Protein AF-A0A2W7QN98-F1 (afdb_monomer_lite)

Radius of gyration: 34.42 Å; chains: 1; bounding box: 97×75×97 Å

Organism: NCBI:txid3024399

Secondary structure (DSSP, 8-state):
-PPPPPSEEEEEESTTS-HHHHHHHHHHHHH-HHHHHHHTT-HHHHHHHHHHHHHTTSEEEEE--TT--HHHHTEEEEEEE-TTS-EEEEEEE-HHHHHHHHHH-EEEEE-PPPS--TT--EEEE--S-TTSTTTHHHHHHHHHTEEEESSSTT---TT--SHHHHHHHHHHTT----TT-HHHHHHHIIIII--TT-EEEEEETTTEEEEEEEE-S--EE---TTTT----EEEEEEEEEEEEEEEEGGGTBSSPPPS-SEEEPPTTTB-HHHHHHHTT-------S------SS-TT-EETTTEEEEEE-SSEEEEE-TTS-EEEEEHHHHHHHHHHHHHTSS-HHHHHTT-HHHH-TT--S-HHHHHHTTTTHHHHHHHHH-PPP--SS---PSPPTT-EEEEEETGGGS-HHHHHGGGGTTTSGGGSBTSTT---EE-TTT--EE--BTTEEEEEEEESS-TTS-PPPHHHHTTSEEEE----GGGGTT-EETTEEHHHHHHHHHHHHHHHS-GGGPPPGGGTGGGGT---HHHHHHHIIIIIHHHHHHHTTT-HHHHHHHTTGGGS-GGG-SEE-----HHHHH-TT----GGG---EE-GGGGG-HHHHHHHH----S---

Structure (mmCIF, N/CA/C/O backbone):
data_AF-A0A2W7QN98-F1
#
_entry.id   AF-A0A2W7QN98-F1
#
loop_
_atom_site.group_PDB
_atom_site.id
_atom_site.type_symbol
_atom_site.label_atom_id
_atom_site.label_alt_id
_atom_site.label_comp_id
_atom_site.label_asym_id
_atom_site.label_entity_id
_atom_site.label_seq_id
_atom_site.pdbx_PDB_ins_code
_atom_site.Cartn_x
_atom_site.Cartn_y
_atom_site.Cartn_z
_atom_site.occupancy
_atom_site.B_iso_or_equiv
_atom_site.auth_seq_id
_atom_site.auth_comp_id
_atom_site.auth_asym_id
_atom_site.auth_atom_id
_atom_site.pdbx_PDB_model_num
ATOM 1 N N . MET A 1 1 ? -8.022 -23.300 -15.314 1.00 38.88 1 MET A N 1
ATOM 2 C CA . MET A 1 1 ? -8.130 -22.225 -14.304 1.00 38.88 1 MET A CA 1
ATOM 3 C C . MET A 1 1 ? -6.751 -21.611 -14.154 1.00 38.88 1 MET A C 1
ATOM 5 O O . MET A 1 1 ? -5.793 -22.372 -14.209 1.00 38.88 1 MET A O 1
ATOM 9 N N . ASN A 1 2 ? -6.639 -20.288 -14.012 1.00 40.09 2 ASN A N 1
ATOM 10 C CA . ASN A 1 2 ? -5.379 -19.685 -13.569 1.00 40.09 2 ASN A CA 1
ATOM 11 C C . ASN A 1 2 ? -5.169 -20.035 -12.086 1.00 40.09 2 ASN A C 1
ATOM 13 O O . ASN A 1 2 ? -6.154 -20.018 -11.344 1.00 40.09 2 ASN A O 1
ATOM 17 N N . PRO A 1 3 ? -3.942 -20.373 -11.658 1.00 55.91 3 PRO A N 1
ATOM 18 C CA . PRO A 1 3 ? -3.643 -20.566 -10.244 1.00 55.91 3 PRO A CA 1
ATOM 19 C C . PRO A 1 3 ? -3.897 -19.267 -9.469 1.00 55.91 3 PRO A C 1
ATOM 21 O O . PRO A 1 3 ? -3.777 -18.173 -10.027 1.00 55.91 3 PRO A O 1
ATOM 24 N N . LEU A 1 4 ? -4.255 -19.390 -8.189 1.00 67.38 4 LEU A N 1
ATOM 25 C CA . LEU A 1 4 ? -4.384 -18.231 -7.312 1.00 67.38 4 LEU A CA 1
ATOM 26 C C . LEU A 1 4 ? -3.061 -17.456 -7.228 1.00 67.38 4 LEU A C 1
ATOM 28 O O . LEU A 1 4 ? -1.992 -18.076 -7.210 1.00 67.38 4 LEU A O 1
ATOM 32 N N . PRO A 1 5 ? -3.113 -16.118 -7.112 1.00 84.88 5 PRO A N 1
ATOM 33 C CA . PRO A 1 5 ? -1.921 -15.332 -6.851 1.00 84.88 5 PRO A CA 1
ATOM 34 C C . PRO A 1 5 ? -1.254 -15.761 -5.532 1.00 84.88 5 PRO A C 1
ATOM 36 O O . PRO A 1 5 ? -1.948 -15.995 -4.538 1.00 84.88 5 PRO A O 1
ATOM 39 N N . PRO A 1 6 ? 0.085 -15.836 -5.478 1.00 90.38 6 PRO A N 1
ATOM 40 C CA . PRO A 1 6 ? 0.796 -16.146 -4.243 1.00 90.38 6 PRO A CA 1
ATOM 41 C C . PRO A 1 6 ? 0.580 -15.052 -3.185 1.00 90.38 6 PRO A C 1
ATOM 43 O O . PRO A 1 6 ? 0.551 -13.859 -3.498 1.00 90.38 6 PRO A O 1
ATOM 46 N N . LEU A 1 7 ? 0.515 -15.458 -1.911 1.00 92.12 7 LEU A N 1
ATOM 47 C CA . LEU A 1 7 ? 0.362 -14.541 -0.770 1.00 92.12 7 LEU A CA 1
ATOM 48 C C . LEU A 1 7 ? 1.503 -13.527 -0.660 1.00 92.12 7 LEU A C 1
ATOM 50 O O . LEU A 1 7 ? 1.284 -12.405 -0.220 1.00 92.12 7 LEU A O 1
ATOM 54 N N . ASN A 1 8 ? 2.714 -13.928 -1.045 1.00 94.38 8 ASN A N 1
ATOM 55 C CA . ASN A 1 8 ? 3.897 -13.078 -1.061 1.00 94.38 8 ASN A CA 1
ATOM 56 C C . ASN A 1 8 ? 4.531 -13.148 -2.442 1.00 94.38 8 ASN A C 1
ATOM 58 O O . ASN A 1 8 ? 4.989 -14.218 -2.856 1.00 94.38 8 ASN A O 1
ATOM 62 N N . GLN A 1 9 ? 4.618 -12.016 -3.129 1.00 95.06 9 GLN A N 1
ATOM 63 C CA . GLN A 1 9 ? 5.274 -11.917 -4.427 1.00 95.06 9 GLN A CA 1
ATOM 64 C C . GLN A 1 9 ? 6.189 -10.709 -4.520 1.00 95.06 9 GLN A C 1
ATOM 66 O O . GLN A 1 9 ? 5.930 -9.682 -3.903 1.00 95.06 9 GLN A O 1
ATOM 71 N N . ILE A 1 10 ? 7.247 -10.836 -5.315 1.00 94.88 10 ILE A N 1
ATOM 72 C CA . ILE A 1 10 ? 8.117 -9.733 -5.715 1.00 94.88 10 ILE A CA 1
ATOM 73 C C . ILE A 1 10 ? 8.140 -9.685 -7.240 1.00 94.88 10 ILE A C 1
ATOM 75 O O . ILE A 1 10 ? 8.561 -10.644 -7.891 1.00 94.88 10 ILE A O 1
ATOM 79 N N . LEU A 1 11 ? 7.709 -8.553 -7.793 1.00 95.75 11 LEU A N 1
ATOM 80 C CA . LEU A 1 11 ? 7.905 -8.192 -9.190 1.00 95.75 11 LEU A CA 1
ATOM 81 C C . LEU A 1 11 ? 9.312 -7.612 -9.329 1.00 95.75 11 LEU A C 1
ATOM 83 O O . LEU A 1 11 ? 9.607 -6.562 -8.755 1.00 95.75 11 LEU A O 1
ATOM 87 N N . PHE A 1 12 ? 10.193 -8.283 -10.064 1.00 94.00 12 PHE A N 1
ATOM 88 C CA . PHE A 1 12 ? 11.592 -7.868 -10.163 1.00 94.00 12 PHE A CA 1
ATOM 89 C C . PHE A 1 12 ? 12.068 -7.764 -11.603 1.00 94.00 12 PHE A C 1
ATOM 91 O O . PHE A 1 12 ? 11.593 -8.481 -12.475 1.00 94.00 12 PHE A O 1
ATOM 98 N N . GLY A 1 13 ? 13.020 -6.875 -11.849 1.00 93.25 13 GLY A N 1
ATOM 99 C CA . GLY A 1 13 ? 13.667 -6.750 -13.148 1.00 93.25 13 GLY A CA 1
ATOM 100 C C . GLY A 1 13 ? 14.320 -5.386 -13.333 1.00 93.25 13 GLY A C 1
ATOM 101 O O . GLY A 1 13 ? 14.272 -4.552 -12.414 1.00 93.25 13 GLY A O 1
ATOM 102 N N . PRO A 1 14 ? 14.878 -5.133 -14.523 1.00 93.75 14 PRO A N 1
ATOM 103 C CA . PRO A 1 14 ? 15.586 -3.896 -14.807 1.00 93.75 14 PRO A CA 1
ATOM 104 C C . PRO A 1 14 ? 14.714 -2.632 -14.679 1.00 93.75 14 PRO A C 1
ATOM 106 O O . PRO A 1 14 ? 13.476 -2.712 -14.649 1.00 93.75 14 PRO A O 1
ATOM 109 N N . PRO A 1 15 ? 15.317 -1.437 -14.590 1.00 92.19 15 PRO A N 1
ATOM 110 C CA . PRO A 1 15 ? 14.584 -0.175 -14.581 1.00 92.19 15 PRO A CA 1
ATOM 111 C C . PRO A 1 15 ? 13.691 0.011 -15.815 1.00 92.19 15 PRO A C 1
ATOM 113 O O . PRO A 1 15 ? 14.023 -0.375 -16.934 1.00 92.19 15 PRO A O 1
ATOM 116 N N . GLY A 1 16 ? 12.512 0.602 -15.607 1.00 93.56 16 GLY A N 1
ATOM 117 C CA . GLY A 1 16 ? 11.576 0.906 -16.693 1.00 93.56 16 GLY A CA 1
ATOM 118 C C . GLY A 1 16 ? 10.786 -0.286 -17.248 1.00 93.56 16 GLY A C 1
ATOM 119 O O . GLY A 1 16 ? 10.191 -0.168 -18.312 1.00 93.56 16 GLY A O 1
ATOM 120 N N . THR A 1 17 ? 10.738 -1.444 -16.584 1.00 94.81 17 THR A N 1
ATOM 121 C CA . THR A 1 17 ? 9.965 -2.613 -17.070 1.00 94.81 17 THR A CA 1
ATOM 122 C C . THR A 1 17 ? 8.486 -2.619 -16.662 1.00 94.81 17 THR A C 1
ATOM 124 O O . THR A 1 17 ? 7.797 -3.617 -16.841 1.00 94.81 17 THR A O 1
ATOM 127 N N . GLY A 1 18 ? 7.976 -1.510 -16.114 1.00 92.31 18 GLY A N 1
ATOM 128 C CA . GLY A 1 18 ? 6.555 -1.366 -15.774 1.00 92.31 18 GLY A CA 1
ATOM 129 C C . GLY A 1 18 ? 6.133 -2.032 -14.458 1.00 92.31 18 GLY A C 1
ATOM 130 O O . GLY A 1 18 ? 4.947 -2.255 -14.247 1.00 92.31 18 GLY A O 1
ATOM 131 N N . LYS A 1 19 ? 7.066 -2.325 -13.541 1.00 93.44 19 LYS A N 1
ATOM 132 C CA . LYS A 1 19 ? 6.769 -3.002 -12.260 1.00 93.44 19 LYS A CA 1
ATOM 133 C C . LYS A 1 19 ? 5.663 -2.312 -11.452 1.00 93.44 19 LYS A C 1
ATOM 135 O O . LYS A 1 19 ? 4.670 -2.949 -11.127 1.00 93.44 19 LYS A O 1
ATOM 140 N N . THR A 1 20 ? 5.780 -1.006 -11.198 1.00 86.44 20 THR A N 1
ATOM 141 C CA . THR A 1 20 ? 4.765 -0.219 -10.467 1.00 86.44 20 THR A CA 1
ATOM 142 C C . THR A 1 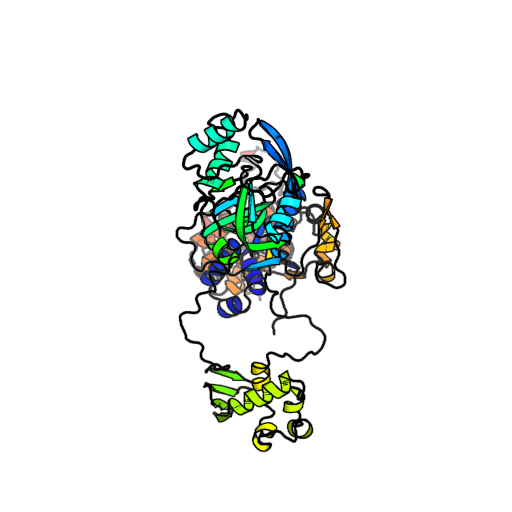20 ? 3.430 -0.135 -11.214 1.00 86.44 20 THR A C 1
ATOM 144 O O . THR A 1 20 ? 2.375 -0.003 -10.605 1.00 86.44 20 THR A O 1
ATOM 147 N N . TYR A 1 21 ? 3.445 -0.231 -12.546 1.00 88.31 21 TYR A N 1
ATOM 148 C CA . TYR A 1 21 ? 2.216 -0.313 -13.334 1.00 88.31 21 TYR A CA 1
ATOM 149 C C . TYR A 1 21 ? 1.513 -1.663 -13.118 1.00 88.31 21 TYR A C 1
ATOM 151 O O . TYR A 1 21 ? 0.285 -1.698 -12.996 1.00 88.31 21 TYR A O 1
ATOM 159 N N . GLU A 1 22 ? 2.290 -2.745 -13.042 1.00 93.56 22 GLU A N 1
ATOM 160 C CA . GLU A 1 22 ? 1.817 -4.125 -12.914 1.00 93.56 22 GLU A CA 1
ATOM 161 C C . GLU A 1 22 ? 1.370 -4.489 -11.490 1.00 93.56 22 GLU A C 1
ATOM 163 O O . GLU A 1 22 ? 0.495 -5.338 -11.332 1.00 93.56 22 GLU A O 1
ATOM 168 N N . THR A 1 23 ? 1.874 -3.821 -10.443 1.00 94.94 23 THR A N 1
ATOM 169 C CA . THR A 1 23 ? 1.390 -4.047 -9.064 1.00 94.94 23 THR A CA 1
ATOM 170 C C . THR A 1 23 ? -0.110 -3.786 -8.920 1.00 94.94 23 THR A C 1
ATOM 172 O O . THR A 1 23 ? -0.774 -4.479 -8.151 1.00 94.94 23 THR A O 1
ATOM 175 N N . ILE A 1 24 ? -0.662 -2.845 -9.695 1.00 94.62 24 ILE A N 1
ATOM 176 C CA . ILE A 1 24 ? -2.108 -2.592 -9.770 1.00 94.62 24 ILE A CA 1
ATOM 177 C C . ILE A 1 24 ? -2.844 -3.833 -10.284 1.00 94.62 24 ILE A C 1
ATOM 179 O O . ILE A 1 24 ? -3.826 -4.261 -9.681 1.00 94.62 24 ILE A O 1
ATOM 183 N N . ASN A 1 25 ? -2.353 -4.432 -11.370 1.00 93.69 25 ASN A N 1
ATOM 184 C CA . ASN A 1 25 ? -2.959 -5.624 -11.958 1.00 93.69 25 ASN A CA 1
ATOM 185 C C . ASN A 1 25 ? -2.873 -6.799 -10.981 1.00 93.69 25 ASN A C 1
ATOM 187 O O . ASN A 1 25 ? -3.887 -7.431 -10.705 1.00 93.69 25 ASN A O 1
ATOM 191 N N . ALA A 1 26 ? -1.703 -7.022 -10.379 1.00 93.88 26 ALA A N 1
ATOM 192 C CA . ALA A 1 26 ? -1.494 -8.078 -9.391 1.00 93.88 26 ALA A CA 1
ATOM 193 C C . ALA A 1 26 ? -2.399 -7.916 -8.152 1.00 93.88 26 ALA A C 1
ATOM 195 O O . ALA A 1 26 ? -2.944 -8.897 -7.650 1.00 93.88 26 ALA A O 1
ATOM 196 N N . ALA A 1 27 ? -2.618 -6.684 -7.678 1.00 94.38 27 ALA A N 1
ATOM 197 C CA . ALA A 1 27 ? -3.547 -6.415 -6.580 1.00 94.38 27 ALA A CA 1
ATOM 198 C C . ALA A 1 27 ? -5.004 -6.722 -6.964 1.00 94.38 27 ALA A C 1
ATOM 200 O O . ALA A 1 27 ? -5.753 -7.266 -6.153 1.00 94.38 27 ALA A O 1
ATOM 201 N N . LEU A 1 28 ? -5.416 -6.410 -8.195 1.00 92.31 28 LEU A N 1
ATOM 202 C CA . LEU A 1 28 ? -6.768 -6.702 -8.679 1.00 92.31 28 LEU A CA 1
ATOM 203 C C . LEU A 1 28 ? -6.978 -8.178 -9.024 1.00 92.31 28 LEU A C 1
ATOM 205 O O . LEU A 1 28 ? -8.079 -8.680 -8.844 1.00 92.31 28 LEU A O 1
ATOM 209 N N . GLU A 1 29 ? -5.943 -8.901 -9.445 1.00 92.50 29 GLU A N 1
ATOM 210 C CA . GLU A 1 29 ? -5.991 -10.364 -9.581 1.00 92.50 29 GLU A CA 1
ATOM 211 C C . GLU A 1 29 ? -6.315 -11.044 -8.241 1.00 92.50 29 GLU A C 1
ATOM 213 O O . GLU A 1 29 ? -6.944 -12.100 -8.224 1.00 92.50 29 GLU A O 1
ATOM 218 N N . ILE A 1 30 ? -5.946 -10.410 -7.123 1.00 91.31 30 ILE A N 1
ATOM 219 C CA . ILE A 1 30 ? -6.289 -10.852 -5.768 1.00 91.31 30 ILE A CA 1
ATOM 220 C C . ILE A 1 30 ? -7.676 -10.350 -5.356 1.00 91.31 30 ILE A C 1
ATOM 222 O O . ILE A 1 30 ? -8.503 -11.132 -4.903 1.00 91.31 30 ILE A O 1
ATOM 226 N N . LEU A 1 31 ? -7.936 -9.046 -5.459 1.00 89.56 31 LEU A N 1
ATOM 227 C CA . LEU A 1 31 ? -9.116 -8.422 -4.844 1.00 89.56 31 LEU A CA 1
ATOM 228 C C . LEU A 1 31 ? -10.371 -8.458 -5.725 1.00 89.56 31 LEU A C 1
ATOM 230 O O . LEU A 1 31 ? -11.483 -8.418 -5.204 1.00 89.56 31 LEU A O 1
ATOM 234 N N . ALA A 1 32 ? -10.205 -8.511 -7.045 1.00 88.62 32 ALA A N 1
ATOM 235 C CA . ALA A 1 32 ? -11.286 -8.416 -8.020 1.00 88.62 32 ALA A CA 1
ATOM 236 C C . ALA A 1 32 ? -10.968 -9.208 -9.315 1.00 88.62 32 ALA A C 1
ATOM 238 O O . ALA A 1 32 ? -10.929 -8.626 -10.405 1.00 88.62 32 ALA A O 1
ATOM 239 N N . PRO A 1 33 ? -10.754 -10.541 -9.232 1.00 88.75 33 PRO A N 1
ATOM 240 C CA . PRO A 1 33 ? -10.284 -11.359 -10.356 1.00 88.75 33 PRO A CA 1
ATOM 241 C C . PRO A 1 33 ? -11.228 -11.333 -11.567 1.00 88.75 33 PRO A C 1
ATOM 243 O O . PRO A 1 33 ? -10.775 -11.276 -12.708 1.00 88.75 33 PRO A O 1
ATOM 246 N N . GLU A 1 34 ? -12.544 -11.327 -11.338 1.00 87.44 34 GLU A N 1
ATOM 247 C CA . GLU A 1 34 ? -13.538 -11.236 -12.416 1.00 87.44 34 GLU A CA 1
ATOM 248 C C . GLU A 1 34 ? -13.509 -9.863 -13.106 1.00 87.44 34 GLU A C 1
ATOM 250 O O . GLU A 1 34 ? -13.629 -9.779 -14.328 1.00 87.44 34 GLU A O 1
ATOM 255 N N . PHE A 1 35 ? -13.293 -8.788 -12.339 1.00 87.31 35 PHE A N 1
ATOM 256 C CA . PHE A 1 35 ? -13.209 -7.430 -12.872 1.00 87.31 35 PHE A CA 1
ATOM 257 C C . PHE A 1 35 ? -11.973 -7.262 -13.756 1.00 87.31 35 PHE A C 1
ATOM 259 O O . PHE A 1 35 ? -12.095 -6.789 -14.886 1.00 87.31 35 PHE A O 1
ATOM 266 N N . ILE A 1 36 ? -10.793 -7.669 -13.277 1.00 88.44 36 ILE A N 1
ATOM 267 C CA . ILE A 1 36 ? -9.561 -7.531 -14.064 1.00 88.44 36 ILE A CA 1
ATOM 268 C C . ILE A 1 36 ? -9.580 -8.433 -15.299 1.00 88.44 36 ILE A C 1
ATOM 270 O O . ILE A 1 36 ? -9.118 -8.012 -16.353 1.00 88.44 36 ILE A O 1
ATOM 274 N N . ALA A 1 37 ? -10.177 -9.627 -15.220 1.00 88.38 37 ALA A N 1
ATOM 275 C CA . ALA A 1 37 ? -10.338 -10.501 -16.380 1.00 88.38 37 ALA A CA 1
ATOM 276 C C . ALA A 1 37 ? -11.204 -9.866 -17.483 1.00 88.38 37 ALA A C 1
ATOM 278 O O . ALA A 1 37 ? -10.932 -10.078 -18.661 1.00 88.38 37 ALA A O 1
ATOM 279 N N . ALA A 1 38 ? -12.219 -9.078 -17.111 1.00 88.31 38 ALA A N 1
ATOM 280 C CA . ALA A 1 38 ? -13.106 -8.402 -18.057 1.00 88.31 38 ALA A CA 1
ATOM 281 C C . ALA A 1 38 ? -12.571 -7.050 -18.568 1.00 88.31 38 ALA A C 1
ATOM 283 O O . ALA A 1 38 ? -12.977 -6.614 -19.640 1.00 88.31 38 ALA A O 1
ATOM 284 N N . ASN A 1 39 ? -11.684 -6.387 -17.817 1.00 89.25 39 ASN A N 1
ATOM 285 C CA . ASN A 1 39 ? -11.247 -5.009 -18.087 1.00 89.25 39 ASN A CA 1
ATOM 286 C C . ASN A 1 39 ? -9.729 -4.879 -18.289 1.00 89.25 39 ASN A C 1
ATOM 288 O O . ASN A 1 39 ? -9.201 -3.777 -18.186 1.00 89.25 39 ASN A O 1
ATOM 292 N N . ARG A 1 40 ? -9.007 -5.979 -18.549 1.00 84.50 40 ARG A N 1
ATOM 293 C CA . ARG A 1 40 ? -7.531 -5.984 -18.610 1.00 84.50 40 ARG A CA 1
ATOM 294 C C . ARG A 1 40 ? -6.959 -4.943 -19.581 1.00 84.50 40 ARG A C 1
ATOM 296 O O . ARG A 1 40 ? -5.914 -4.369 -19.287 1.00 84.50 40 ARG A O 1
ATOM 303 N N . ASP A 1 41 ? -7.665 -4.678 -20.676 1.00 85.94 41 ASP A N 1
ATOM 304 C CA . ASP A 1 41 ? -7.245 -3.729 -21.712 1.00 85.94 41 ASP A CA 1
ATOM 305 C C . ASP A 1 41 ? -7.745 -2.288 -21.466 1.00 85.94 41 ASP A C 1
ATOM 307 O O . ASP A 1 41 ? -7.267 -1.350 -22.103 1.00 85.94 41 ASP A O 1
ATOM 311 N N . ASP A 1 42 ? -8.663 -2.072 -20.514 1.00 89.75 42 ASP A N 1
ATOM 312 C CA . ASP A 1 42 ? -9.148 -0.739 -20.130 1.00 89.75 42 ASP A CA 1
ATOM 313 C C . ASP A 1 42 ? -8.381 -0.220 -18.910 1.00 89.75 42 ASP A C 1
ATOM 315 O O . ASP A 1 42 ? -8.752 -0.412 -17.744 1.00 89.75 42 ASP A O 1
ATOM 319 N N . ARG A 1 43 ? -7.284 0.493 -19.180 1.00 87.88 43 ARG A N 1
ATOM 320 C CA . ARG A 1 43 ? -6.428 1.005 -18.110 1.00 87.88 43 ARG A CA 1
ATOM 321 C C . ARG A 1 43 ? -7.125 2.035 -17.218 1.00 87.88 43 ARG A C 1
ATOM 323 O O . ARG A 1 43 ? -6.810 2.102 -16.027 1.00 87.88 43 ARG A O 1
ATOM 330 N N . ALA A 1 44 ? -8.045 2.833 -17.755 1.00 88.31 44 ALA A N 1
ATOM 331 C CA . ALA A 1 44 ? -8.744 3.845 -16.972 1.00 88.31 44 ALA A CA 1
ATOM 332 C C . ALA A 1 44 ? -9.686 3.180 -15.958 1.00 88.31 44 ALA A C 1
ATOM 334 O O . ALA A 1 44 ? -9.650 3.526 -14.774 1.00 88.31 44 ALA A O 1
ATOM 335 N N . ALA A 1 45 ? -10.443 2.167 -16.391 1.00 88.25 45 ALA A N 1
ATOM 336 C CA . ALA A 1 45 ? -11.294 1.370 -15.510 1.00 88.25 45 ALA A CA 1
ATOM 337 C C . ALA A 1 45 ? -10.475 0.625 -14.444 1.00 88.25 45 ALA A C 1
ATOM 339 O O . ALA A 1 45 ? -10.806 0.669 -13.257 1.00 88.25 45 ALA A O 1
ATOM 340 N N . VAL A 1 46 ? -9.366 -0.003 -14.847 1.00 90.75 46 VAL A N 1
ATOM 341 C CA . VAL A 1 46 ? -8.446 -0.717 -13.947 1.00 90.75 46 VAL A CA 1
ATOM 342 C C . VAL A 1 46 ? -7.891 0.200 -12.859 1.00 90.75 46 VAL A C 1
ATOM 344 O O . VAL A 1 46 ? -7.966 -0.131 -11.674 1.00 90.75 46 VAL A O 1
ATOM 347 N N . LYS A 1 47 ? -7.374 1.375 -13.235 1.00 91.06 47 LYS A N 1
ATOM 348 C CA . LYS A 1 47 ? -6.833 2.340 -12.270 1.00 91.06 47 LYS A CA 1
ATOM 349 C C . LYS A 1 47 ? -7.923 2.899 -11.356 1.00 91.06 47 LYS A C 1
ATOM 351 O O . LYS A 1 47 ? -7.707 2.963 -10.150 1.00 91.06 47 LYS A O 1
ATOM 356 N N . GLY A 1 48 ? -9.087 3.245 -11.906 1.00 86.94 48 GLY A N 1
ATOM 357 C CA . GLY A 1 48 ? -10.214 3.759 -11.127 1.00 86.94 48 GLY A CA 1
ATOM 358 C C . GLY A 1 48 ? -10.704 2.762 -10.075 1.00 86.94 48 GLY A C 1
ATOM 359 O O . GLY A 1 48 ? -10.928 3.133 -8.922 1.00 86.94 48 GLY A O 1
ATOM 360 N N . HIS A 1 49 ? -10.804 1.477 -10.427 1.00 85.56 49 HIS A N 1
ATOM 361 C CA . HIS A 1 49 ? -11.206 0.449 -9.470 1.00 85.56 49 HIS A CA 1
ATOM 362 C C . HIS A 1 49 ? -10.136 0.205 -8.398 1.00 85.56 49 HIS A C 1
ATOM 364 O O . HIS A 1 49 ? -10.461 0.129 -7.212 1.00 85.56 49 HIS A O 1
ATOM 370 N N . PHE A 1 50 ? -8.859 0.166 -8.783 1.00 90.62 50 PHE A N 1
ATOM 371 C CA . PHE A 1 50 ? -7.756 0.094 -7.827 1.00 90.62 50 PHE A CA 1
ATOM 372 C C . PHE A 1 50 ? -7.783 1.256 -6.822 1.00 90.62 50 PHE A C 1
ATOM 374 O O . PHE A 1 50 ? -7.682 1.023 -5.618 1.00 90.62 50 PHE A O 1
ATOM 381 N N . ASP A 1 51 ? -7.999 2.488 -7.286 1.00 86.44 51 ASP A N 1
ATOM 382 C CA . ASP A 1 51 ? -8.075 3.667 -6.416 1.00 86.44 51 ASP A CA 1
ATOM 383 C C . ASP A 1 51 ? -9.248 3.587 -5.438 1.00 86.44 51 ASP A C 1
ATOM 385 O O . ASP A 1 51 ? -9.095 3.937 -4.266 1.00 86.44 51 ASP A O 1
ATOM 389 N N . SER A 1 52 ? -10.390 3.044 -5.875 1.00 82.12 52 SER A N 1
ATOM 390 C CA . SER A 1 52 ? -11.527 2.797 -4.980 1.00 82.12 52 SER A CA 1
ATOM 391 C C . SER A 1 52 ? -11.183 1.803 -3.861 1.00 82.12 52 SER A C 1
ATOM 393 O O . SER A 1 52 ? -11.575 2.001 -2.713 1.00 82.12 52 SER A O 1
ATOM 395 N N . LEU A 1 53 ? -10.374 0.778 -4.153 1.00 85.12 53 LEU A N 1
ATOM 396 C CA . LEU A 1 53 ? -9.922 -0.207 -3.167 1.00 85.12 53 LEU A CA 1
ATOM 397 C C . LEU A 1 53 ? -8.866 0.368 -2.214 1.00 85.12 53 LEU A C 1
ATOM 399 O O . LEU A 1 53 ? -8.861 0.022 -1.032 1.00 85.12 53 LEU A O 1
ATOM 403 N N . VAL A 1 54 ? -7.995 1.263 -2.690 1.00 85.88 54 VAL A N 1
ATOM 404 C CA . VAL A 1 54 ? -7.071 2.026 -1.832 1.00 85.88 54 VAL A CA 1
ATOM 405 C C . VAL A 1 54 ? -7.860 2.918 -0.871 1.00 85.88 54 VAL A C 1
ATOM 407 O O . VAL A 1 54 ? -7.617 2.882 0.340 1.00 85.88 54 VAL A O 1
ATOM 410 N N . ALA A 1 55 ? -8.836 3.671 -1.389 1.00 76.81 55 ALA A N 1
ATOM 411 C CA . ALA A 1 55 ? -9.689 4.557 -0.599 1.00 76.81 55 ALA A CA 1
ATOM 412 C C . ALA A 1 55 ? -10.478 3.781 0.466 1.00 76.81 55 ALA A C 1
ATOM 414 O O . ALA A 1 55 ? -10.463 4.159 1.636 1.00 76.81 55 ALA A O 1
ATOM 415 N N . ALA A 1 56 ? -11.053 2.634 0.096 1.00 73.50 56 ALA A N 1
ATOM 416 C CA . ALA A 1 56 ? -11.739 1.713 1.004 1.00 73.50 56 ALA A CA 1
ATOM 417 C C . ALA A 1 56 ? -10.792 0.923 1.937 1.00 73.50 56 ALA A C 1
ATOM 419 O O . ALA A 1 56 ? -11.229 0.088 2.726 1.00 73.50 56 ALA A O 1
ATOM 420 N N . GLY A 1 57 ? -9.480 1.154 1.859 1.00 80.06 57 GLY A N 1
ATOM 421 C CA . GLY A 1 57 ? -8.496 0.539 2.743 1.00 80.06 57 GLY A CA 1
ATOM 422 C C . GLY A 1 57 ? -8.261 -0.950 2.517 1.00 80.06 57 GLY A C 1
ATOM 423 O O . GLY A 1 57 ? -7.808 -1.638 3.431 1.00 80.06 57 GLY A O 1
ATOM 424 N N . HIS A 1 58 ? -8.576 -1.469 1.331 1.00 85.69 58 HIS A N 1
ATOM 425 C CA . HIS A 1 58 ? -8.209 -2.822 0.904 1.00 85.69 58 HIS A CA 1
ATOM 426 C C . HIS A 1 58 ? -6.774 -2.916 0.398 1.00 85.69 58 HIS A C 1
ATOM 428 O O . HIS A 1 58 ? -6.168 -3.981 0.495 1.00 85.69 58 HIS A O 1
ATOM 434 N N . VAL A 1 59 ? -6.226 -1.806 -0.096 1.00 91.56 59 VAL A N 1
ATOM 435 C CA . VAL A 1 59 ? -4.838 -1.708 -0.544 1.00 91.56 59 VAL A CA 1
ATOM 436 C C . VAL A 1 59 ? -4.111 -0.631 0.262 1.00 91.56 59 VAL A C 1
ATOM 438 O O . VAL A 1 59 ? -4.630 0.469 0.477 1.00 91.56 59 VAL A O 1
ATOM 441 N N . ARG A 1 60 ? -2.888 -0.934 0.697 1.00 92.50 60 ARG A N 1
ATOM 442 C CA . ARG A 1 60 ? -1.922 0.046 1.212 1.00 92.50 60 ARG A CA 1
ATOM 443 C C . ARG A 1 60 ? -0.669 0.004 0.349 1.00 92.50 60 ARG A C 1
ATOM 445 O O . ARG A 1 60 ? -0.256 -1.066 -0.084 1.00 92.50 60 ARG A O 1
ATOM 452 N N . PHE A 1 61 ? -0.081 1.167 0.106 1.00 93.06 61 PHE A N 1
ATOM 453 C CA . PHE A 1 61 ? 1.131 1.317 -0.690 1.00 93.06 61 PHE A CA 1
ATOM 454 C C . PHE A 1 61 ? 2.193 2.013 0.152 1.00 93.06 61 PHE A C 1
ATOM 456 O O . PHE A 1 61 ? 1.912 3.048 0.759 1.00 93.06 61 PHE A O 1
ATOM 463 N N . VAL A 1 62 ? 3.394 1.446 0.186 1.00 93.56 62 VAL A N 1
ATOM 464 C CA . VAL A 1 62 ? 4.560 2.010 0.867 1.00 93.56 62 VAL A CA 1
ATOM 465 C C . VAL A 1 62 ? 5.788 1.871 -0.012 1.00 93.56 62 VAL A C 1
ATOM 467 O O . VAL A 1 62 ? 5.897 0.912 -0.767 1.00 93.56 62 VAL A O 1
ATOM 470 N N . THR A 1 63 ? 6.726 2.803 0.114 1.00 92.25 63 THR A N 1
ATOM 471 C CA . THR A 1 63 ? 8.015 2.752 -0.583 1.00 92.25 63 THR A CA 1
ATOM 472 C C . THR A 1 63 ? 9.123 2.644 0.449 1.00 92.25 63 THR A C 1
ATOM 474 O O . THR A 1 63 ? 9.187 3.457 1.373 1.00 92.25 63 THR A O 1
ATOM 477 N N . PHE A 1 64 ? 10.002 1.655 0.305 1.00 90.81 64 PHE A N 1
ATOM 478 C CA . PHE A 1 64 ? 11.146 1.520 1.198 1.00 90.81 64 PHE A CA 1
ATOM 479 C C . PHE A 1 64 ? 12.255 2.495 0.798 1.00 90.81 64 PHE A C 1
ATOM 481 O O . PHE A 1 64 ? 12.676 2.581 -0.353 1.00 90.81 64 PHE A O 1
ATOM 488 N N . HIS A 1 65 ? 12.747 3.231 1.787 1.00 86.94 65 HIS A N 1
ATOM 489 C CA . HIS A 1 65 ? 13.947 4.054 1.694 1.00 86.94 65 HIS A CA 1
ATOM 490 C C . HIS A 1 65 ? 15.006 3.534 2.673 1.00 86.94 65 HIS A C 1
ATOM 492 O O . HIS A 1 65 ? 14.708 2.745 3.567 1.00 86.94 65 HIS A O 1
ATOM 498 N N . GLN A 1 66 ? 16.253 3.986 2.531 1.00 84.81 66 GLN A N 1
ATOM 499 C CA . GLN A 1 66 ? 17.381 3.485 3.334 1.00 84.81 66 GLN A CA 1
ATOM 500 C C . GLN A 1 66 ? 17.192 3.662 4.849 1.00 84.81 66 GLN A C 1
ATOM 502 O O . GLN A 1 66 ? 17.708 2.871 5.634 1.00 84.81 66 GLN A O 1
ATOM 507 N N . SER A 1 67 ? 16.452 4.693 5.263 1.00 88.19 67 SER A N 1
ATOM 508 C CA . SER A 1 67 ? 16.116 4.956 6.666 1.00 88.19 67 SER A CA 1
ATOM 509 C C . SER A 1 67 ? 14.800 4.326 7.135 1.00 88.19 67 SER A C 1
ATOM 511 O O . SER A 1 67 ? 14.455 4.503 8.298 1.00 88.19 67 SER A O 1
ATOM 513 N N . PHE A 1 68 ? 14.071 3.610 6.270 1.00 90.94 68 PHE A N 1
ATOM 514 C CA . PHE A 1 68 ? 12.806 2.972 6.636 1.00 90.94 68 PHE A CA 1
ATOM 515 C C . PHE A 1 68 ? 13.083 1.847 7.635 1.00 90.94 68 PHE A C 1
ATOM 517 O O . PHE A 1 68 ? 13.941 0.991 7.388 1.00 90.94 68 PHE A O 1
ATOM 524 N N . SER A 1 69 ? 12.402 1.866 8.779 1.00 92.81 69 SER A N 1
ATOM 525 C CA . SER A 1 69 ? 12.756 1.022 9.920 1.00 92.81 69 SER A CA 1
ATOM 526 C C . SER A 1 69 ? 11.605 0.133 10.395 1.00 92.81 69 SER A C 1
ATOM 528 O O . SER A 1 69 ? 10.489 0.167 9.876 1.00 92.81 69 SER A O 1
ATOM 530 N N . TYR A 1 70 ? 11.902 -0.700 11.395 1.00 93.81 70 TYR A N 1
ATOM 531 C CA . TYR A 1 70 ? 10.908 -1.530 12.073 1.00 93.81 70 TYR A CA 1
ATOM 532 C C . TYR A 1 70 ? 9.778 -0.673 12.660 1.00 93.81 70 TYR A C 1
ATOM 534 O O . TYR A 1 70 ? 8.608 -1.025 12.563 1.00 93.81 70 TYR A O 1
ATOM 542 N N . GLU A 1 71 ? 10.130 0.483 13.217 1.00 93.50 71 GLU A N 1
ATOM 543 C CA . GLU A 1 71 ? 9.221 1.417 13.874 1.00 93.50 71 GLU A CA 1
ATOM 544 C C . GLU A 1 71 ? 8.191 2.036 12.923 1.00 93.50 71 GLU A C 1
ATOM 546 O O . GLU A 1 71 ? 7.081 2.361 13.345 1.00 93.50 71 GLU A O 1
ATOM 551 N N . ASP A 1 72 ? 8.531 2.173 11.641 1.00 92.44 72 ASP A N 1
ATOM 552 C CA . ASP A 1 72 ? 7.606 2.659 10.614 1.00 92.44 72 ASP A CA 1
ATOM 553 C C . ASP A 1 72 ? 6.736 1.525 10.042 1.00 92.44 72 ASP A C 1
ATOM 555 O O . ASP A 1 72 ? 5.596 1.746 9.616 1.00 92.44 72 ASP A O 1
ATOM 559 N N . PHE A 1 73 ? 7.257 0.294 10.034 1.00 94.62 73 PHE A N 1
ATOM 560 C CA . PHE A 1 73 ? 6.587 -0.849 9.419 1.00 94.62 73 PHE A CA 1
ATOM 561 C C . PHE A 1 73 ? 5.685 -1.615 10.380 1.00 94.62 73 PHE A C 1
ATOM 563 O O . PHE A 1 73 ? 4.544 -1.911 10.034 1.00 94.62 73 PHE A O 1
ATOM 570 N N . VAL A 1 74 ? 6.173 -1.927 11.578 1.00 95.06 74 VAL A N 1
ATOM 571 C CA . VAL A 1 74 ? 5.522 -2.821 12.538 1.00 95.06 74 VAL A CA 1
ATOM 572 C C . VAL A 1 74 ? 4.946 -2.048 13.715 1.00 95.06 74 VAL A C 1
ATOM 574 O O . VAL A 1 74 ? 3.730 -1.969 13.833 1.00 95.06 74 VAL A O 1
ATOM 577 N N . GLU A 1 75 ? 5.780 -1.470 14.577 1.00 94.69 75 GLU A N 1
ATOM 578 C CA . GLU A 1 75 ? 5.351 -0.585 15.667 1.00 94.69 75 GLU A CA 1
ATOM 579 C C . GLU A 1 75 ? 6.543 0.181 16.245 1.00 94.69 75 GLU A C 1
ATOM 581 O O . GLU A 1 75 ? 7.660 -0.337 16.294 1.00 94.69 75 GLU A O 1
ATOM 586 N N . GLY A 1 76 ? 6.304 1.400 16.724 1.00 92.56 76 GLY A N 1
ATOM 587 C CA . GLY A 1 76 ? 7.345 2.244 17.302 1.00 92.56 76 GLY A CA 1
ATOM 588 C C . GLY A 1 76 ? 6.809 3.251 18.308 1.00 92.56 76 GLY A C 1
ATOM 589 O O . GLY A 1 76 ? 5.611 3.515 18.376 1.00 92.56 76 GLY A O 1
ATOM 590 N N . LEU A 1 77 ? 7.707 3.834 19.103 1.00 88.88 77 LEU A N 1
ATOM 591 C CA . LEU A 1 77 ? 7.348 4.886 20.053 1.00 88.88 77 LEU A CA 1
ATOM 592 C C . LEU A 1 77 ? 7.225 6.233 19.339 1.00 88.88 77 LEU A C 1
ATOM 594 O O . LEU A 1 77 ? 8.147 6.663 18.643 1.00 88.88 77 LEU A O 1
ATOM 598 N N . ARG A 1 78 ? 6.114 6.934 19.560 1.00 85.75 78 ARG A N 1
ATOM 599 C CA . ARG A 1 78 ? 5.928 8.323 19.128 1.00 85.75 78 ARG A CA 1
ATOM 600 C C . ARG A 1 78 ? 5.746 9.211 20.349 1.00 85.75 78 ARG A C 1
ATOM 602 O O . ARG A 1 78 ? 5.072 8.840 21.305 1.00 85.75 78 ARG A O 1
ATOM 609 N N . ALA A 1 79 ? 6.395 10.371 20.316 1.00 83.38 79 ALA A N 1
ATOM 610 C CA . ALA A 1 79 ? 6.243 11.386 21.343 1.00 83.38 79 ALA A CA 1
ATOM 611 C C . ALA A 1 79 ? 5.059 12.291 20.989 1.00 83.38 79 ALA A C 1
ATOM 613 O O . ALA A 1 79 ? 5.032 12.887 19.911 1.00 83.38 79 ALA A O 1
ATOM 614 N N . GLU A 1 80 ? 4.106 12.413 21.904 1.00 73.00 80 GLU A N 1
ATOM 615 C CA . GLU A 1 80 ? 2.981 13.335 21.808 1.00 73.00 80 GLU A CA 1
ATOM 616 C C . GLU A 1 80 ? 3.076 14.383 22.917 1.00 73.00 80 GLU A C 1
ATOM 618 O O . GLU A 1 80 ? 3.330 14.063 24.083 1.00 73.00 80 GLU A O 1
ATOM 623 N N . ASN A 1 81 ? 2.844 15.645 22.551 1.00 73.44 81 ASN A N 1
ATOM 624 C CA . ASN A 1 81 ? 2.648 16.710 23.523 1.00 73.44 81 ASN A CA 1
ATOM 625 C C . ASN A 1 81 ? 1.221 16.616 24.058 1.00 73.44 81 ASN A C 1
ATOM 627 O O . ASN A 1 81 ? 0.255 16.739 23.303 1.00 73.44 81 ASN A O 1
ATOM 631 N N . THR A 1 82 ? 1.100 16.421 25.363 1.00 65.94 82 THR A N 1
ATOM 632 C CA . THR A 1 82 ? -0.171 16.584 26.071 1.00 65.94 82 THR A CA 1
ATOM 633 C C . THR A 1 82 ? -0.611 18.050 26.039 1.00 65.94 82 THR A C 1
ATOM 635 O O . THR A 1 82 ? 0.206 18.947 25.817 1.00 65.94 82 THR A O 1
ATOM 638 N N . GLU A 1 83 ? -1.904 18.307 26.263 1.00 59.62 83 GLU A N 1
ATOM 639 C CA . GLU A 1 83 ? -2.458 19.672 26.303 1.00 59.62 83 GLU A CA 1
ATOM 640 C C . GLU A 1 83 ? -1.759 20.556 27.362 1.00 59.62 83 GLU A C 1
ATOM 642 O O . GLU A 1 83 ? -1.663 21.768 27.177 1.00 59.62 83 GLU A O 1
ATOM 647 N N . ASP A 1 84 ? -1.168 19.943 28.395 1.00 64.31 84 ASP A N 1
ATOM 648 C CA . ASP A 1 84 ? -0.401 20.601 29.462 1.00 64.31 84 ASP A CA 1
ATOM 649 C C . ASP A 1 84 ? 1.093 20.813 29.125 1.00 64.31 84 ASP A C 1
ATOM 651 O O . ASP A 1 84 ? 1.875 21.268 29.962 1.00 64.31 84 ASP A O 1
ATOM 655 N N . GLY A 1 85 ? 1.526 20.464 27.909 1.00 69.50 85 GLY A N 1
ATOM 656 C CA . GLY A 1 85 ? 2.909 20.624 27.447 1.00 69.50 85 GLY A CA 1
ATOM 657 C C . GLY A 1 85 ? 3.893 19.549 27.932 1.00 69.50 85 GLY A C 1
ATOM 658 O O . GLY A 1 85 ? 5.094 19.686 27.699 1.00 69.50 85 GLY A O 1
ATOM 659 N N . GLN A 1 86 ? 3.426 18.474 28.578 1.00 74.81 86 GLN A N 1
ATOM 660 C CA . GLN A 1 86 ? 4.264 17.312 28.903 1.00 74.81 86 GLN A CA 1
ATOM 661 C C . GLN A 1 86 ? 4.372 16.346 27.717 1.00 74.81 86 GLN A C 1
ATOM 663 O O . GLN A 1 86 ? 3.379 16.055 27.049 1.00 74.81 86 GLN A O 1
ATOM 668 N N . LEU A 1 87 ? 5.573 15.807 27.495 1.00 78.94 87 LEU A N 1
ATOM 669 C CA . LEU A 1 87 ? 5.836 14.765 26.503 1.00 78.94 87 LEU A CA 1
ATOM 670 C C . LEU A 1 87 ? 5.406 13.397 27.042 1.00 78.94 87 LEU A C 1
ATOM 672 O O . LEU A 1 87 ? 5.881 12.956 28.088 1.00 78.94 87 LEU A O 1
ATOM 676 N N . THR A 1 88 ? 4.554 12.708 26.292 1.00 78.12 88 THR A N 1
ATOM 677 C CA . THR A 1 88 ? 4.176 11.310 26.536 1.00 78.12 88 THR A CA 1
ATOM 678 C C . THR A 1 88 ? 4.627 10.448 25.368 1.00 78.12 88 THR A C 1
ATOM 680 O O . THR A 1 88 ? 4.602 10.898 24.226 1.00 78.12 88 THR A O 1
ATOM 683 N N . TYR A 1 89 ? 5.069 9.222 25.646 1.00 81.81 89 TYR A N 1
ATOM 684 C CA . TYR A 1 89 ? 5.464 8.266 24.614 1.00 81.81 89 TYR A CA 1
ATOM 685 C C . TYR A 1 89 ? 4.404 7.178 24.513 1.00 81.81 89 TYR A C 1
ATOM 687 O O . TYR A 1 89 ? 4.156 6.469 25.488 1.00 81.81 89 TYR A O 1
ATOM 695 N N . SER A 1 90 ? 3.795 7.043 23.341 1.00 82.00 90 SER A N 1
ATOM 696 C CA . SER A 1 90 ? 2.834 5.986 23.034 1.00 82.00 90 SER A CA 1
ATOM 697 C C . SER A 1 90 ? 3.425 5.033 22.000 1.00 82.00 90 SER A C 1
ATOM 699 O O . SER A 1 90 ? 4.204 5.433 21.131 1.00 82.00 90 SER A O 1
ATOM 701 N N . VAL A 1 91 ? 3.078 3.751 22.108 1.00 88.56 91 VAL A N 1
ATOM 702 C CA . VAL A 1 91 ? 3.360 2.786 21.042 1.00 88.56 91 VAL A CA 1
ATOM 703 C C . VAL A 1 91 ? 2.346 3.029 19.930 1.00 88.56 91 VAL A C 1
ATOM 705 O O . VAL A 1 91 ? 1.142 3.060 20.181 1.00 88.56 91 VAL A O 1
ATOM 708 N N . VAL A 1 92 ? 2.841 3.225 18.715 1.00 89.62 92 VAL A N 1
ATOM 709 C CA . VAL A 1 92 ? 2.040 3.460 17.517 1.00 89.62 92 VAL A CA 1
ATOM 710 C C . VAL A 1 92 ? 2.318 2.353 16.520 1.00 89.62 92 VAL A C 1
ATOM 712 O O . VAL A 1 92 ? 3.473 2.013 16.261 1.00 89.62 92 VAL A O 1
ATOM 715 N N . ASP A 1 93 ? 1.250 1.812 15.947 1.00 91.50 93 ASP A N 1
ATOM 716 C CA . ASP A 1 93 ? 1.351 0.758 14.950 1.00 91.50 93 ASP A CA 1
ATOM 717 C C . ASP A 1 93 ? 1.903 1.303 13.635 1.00 91.50 93 ASP A C 1
ATOM 719 O O . ASP A 1 93 ? 1.472 2.342 13.125 1.00 91.50 93 ASP A O 1
ATOM 723 N N . GLY A 1 94 ? 2.839 0.557 13.065 1.00 92.38 94 GLY A N 1
ATOM 724 C CA . GLY A 1 94 ? 3.313 0.759 11.712 1.00 92.38 94 GLY A CA 1
ATOM 725 C C . GLY A 1 94 ? 2.318 0.238 10.676 1.00 92.38 94 GLY A C 1
ATOM 726 O O . GLY A 1 94 ? 1.320 -0.428 10.978 1.00 92.38 94 GLY A O 1
ATOM 727 N N . VAL A 1 95 ? 2.605 0.539 9.413 1.00 92.38 95 VAL A N 1
ATOM 728 C CA . VAL A 1 95 ? 1.706 0.252 8.282 1.00 92.38 95 VAL A CA 1
ATOM 729 C C . VAL A 1 95 ? 1.338 -1.230 8.136 1.00 92.38 95 VAL A C 1
ATOM 731 O O . VAL A 1 95 ? 0.195 -1.553 7.808 1.00 92.38 95 VAL A O 1
ATOM 734 N N . PHE A 1 96 ? 2.277 -2.140 8.398 1.00 94.81 96 PHE A N 1
ATOM 735 C CA . PHE A 1 96 ? 2.070 -3.580 8.286 1.00 94.81 96 PHE A CA 1
ATOM 736 C C . PHE A 1 96 ? 1.189 -4.107 9.417 1.00 94.81 96 PHE A C 1
ATOM 738 O O . PHE A 1 96 ? 0.226 -4.823 9.140 1.00 94.81 96 PHE A O 1
ATOM 745 N N . LYS A 1 97 ? 1.475 -3.731 10.673 1.00 93.00 97 LYS A N 1
ATOM 746 C CA . LYS A 1 97 ? 0.674 -4.148 11.837 1.00 93.00 97 LYS A CA 1
ATOM 747 C C . LYS A 1 97 ? -0.760 -3.641 11.718 1.00 93.00 97 LYS A C 1
ATOM 749 O O . LYS A 1 97 ? -1.687 -4.440 11.802 1.00 93.00 97 LYS A O 1
ATOM 754 N N . SER A 1 98 ? -0.932 -2.354 11.412 1.00 89.75 98 SER A N 1
ATOM 755 C CA . SER A 1 98 ? -2.246 -1.733 11.206 1.00 89.75 98 SER A CA 1
ATOM 756 C C . SER A 1 98 ? -3.073 -2.462 10.135 1.00 89.75 98 SER A C 1
ATOM 758 O O . SER A 1 98 ? -4.249 -2.773 10.339 1.00 89.75 98 SER A O 1
ATOM 760 N N . LEU A 1 99 ? -2.452 -2.831 9.007 1.00 90.44 99 LEU A N 1
ATOM 761 C CA . LEU A 1 99 ? -3.142 -3.581 7.958 1.00 90.44 99 LEU A CA 1
ATOM 762 C C . LEU A 1 99 ? -3.442 -5.035 8.357 1.00 90.44 99 LEU A C 1
ATOM 764 O O . LEU A 1 99 ? -4.497 -5.548 7.988 1.00 90.44 99 LEU A O 1
ATOM 768 N N . CYS A 1 100 ? -2.558 -5.694 9.113 1.00 90.94 100 CYS A N 1
ATOM 769 C CA . CYS A 1 100 ? -2.817 -7.029 9.663 1.00 90.94 100 CYS A CA 1
ATOM 770 C C . CYS A 1 100 ? -4.023 -7.018 10.605 1.00 90.94 100 CYS A C 1
ATOM 772 O O . CYS A 1 100 ? -4.880 -7.894 10.514 1.00 90.94 100 CYS A O 1
ATOM 774 N N . GLU A 1 101 ? -4.124 -6.019 11.479 1.00 87.06 101 GLU A N 1
ATOM 775 C CA . GLU A 1 101 ? -5.269 -5.869 12.376 1.00 87.06 101 GLU A CA 1
ATOM 776 C C . GLU A 1 101 ? -6.555 -5.613 11.594 1.00 87.06 101 GLU A C 1
ATOM 778 O O . GLU A 1 101 ? -7.552 -6.289 11.831 1.00 87.06 101 GLU A O 1
ATOM 783 N N . ALA A 1 102 ? -6.521 -4.727 10.594 1.00 83.75 102 ALA A N 1
ATOM 784 C CA . ALA A 1 102 ? -7.667 -4.479 9.723 1.00 83.75 102 ALA A CA 1
ATOM 785 C C . ALA A 1 102 ? -8.091 -5.727 8.923 1.00 83.75 102 ALA A C 1
ATOM 787 O O . ALA A 1 102 ? -9.280 -5.930 8.692 1.00 83.75 102 ALA A O 1
ATOM 788 N N . ALA A 1 103 ? -7.140 -6.563 8.498 1.00 84.69 103 ALA A N 1
ATOM 789 C CA . ALA A 1 103 ? -7.410 -7.827 7.810 1.00 84.69 103 ALA A CA 1
ATOM 790 C C . ALA A 1 103 ? -7.945 -8.919 8.757 1.00 84.69 103 ALA A C 1
ATOM 792 O O . ALA A 1 103 ? -8.709 -9.784 8.326 1.00 84.69 103 ALA A O 1
ATOM 793 N N . SER A 1 104 ? -7.556 -8.869 10.035 1.00 83.69 104 SER A N 1
ATOM 794 C CA . SER A 1 104 ? -7.974 -9.817 11.078 1.00 83.69 104 SER A CA 1
ATOM 795 C C . SER A 1 104 ? -9.270 -9.416 11.778 1.00 83.69 104 SER A C 1
ATOM 797 O O . SER A 1 104 ? -9.874 -10.253 12.445 1.00 83.69 104 SER A O 1
ATOM 799 N N . ALA A 1 105 ? -9.669 -8.146 11.686 1.00 79.44 105 ALA A N 1
ATOM 800 C CA . ALA A 1 105 ? -10.799 -7.595 12.416 1.00 79.44 105 ALA A CA 1
ATOM 801 C C . ALA A 1 105 ? -12.096 -8.325 12.071 1.00 79.44 105 ALA A C 1
ATOM 803 O O . ALA A 1 105 ? -12.578 -8.305 10.937 1.00 79.44 105 ALA A O 1
ATOM 804 N N . GLN A 1 106 ? -12.685 -8.941 13.090 1.00 76.38 106 GLN A N 1
ATOM 805 C CA . GLN A 1 106 ? -13.981 -9.592 12.999 1.00 76.38 106 GLN A CA 1
ATOM 806 C C . GLN A 1 106 ? -15.038 -8.738 13.686 1.00 76.38 106 GLN A C 1
ATOM 808 O O . GLN A 1 106 ? -14.786 -8.107 14.715 1.00 76.38 106 GLN A O 1
ATOM 813 N N . VAL A 1 107 ? -16.248 -8.755 13.129 1.00 79.00 107 VAL A N 1
ATOM 814 C CA . VAL A 1 107 ? -17.425 -8.190 13.787 1.00 79.00 107 VAL A CA 1
ATOM 815 C C . VAL A 1 107 ? -17.910 -9.207 14.819 1.00 79.00 107 VAL A C 1
ATOM 817 O O . VAL A 1 107 ? -18.510 -10.216 14.462 1.00 79.00 107 VAL A O 1
ATOM 820 N N . THR A 1 108 ? -17.638 -8.962 16.099 1.00 76.75 108 THR A N 1
ATOM 821 C CA . THR A 1 108 ? -18.020 -9.863 17.203 1.00 76.75 108 THR A CA 1
ATOM 822 C C . THR A 1 108 ? -19.478 -9.698 17.618 1.00 76.75 108 THR A C 1
ATOM 824 O O . THR A 1 108 ? -20.084 -10.622 18.155 1.00 76.75 108 THR A O 1
ATOM 827 N N . LYS A 1 109 ? -20.063 -8.526 17.350 1.00 78.06 109 LYS A N 1
ATOM 828 C CA . LYS A 1 109 ? -21.483 -8.234 17.557 1.00 78.06 109 LYS A CA 1
ATOM 829 C C . LYS A 1 109 ? -22.004 -7.411 16.389 1.00 78.06 109 LYS A C 1
ATOM 831 O O . LYS A 1 109 ? -21.402 -6.399 16.026 1.00 78.06 109 LYS A O 1
ATOM 836 N N . GLN A 1 110 ? -23.124 -7.848 15.820 1.00 84.38 110 GLN A N 1
ATOM 837 C CA . GLN A 1 110 ? -23.764 -7.217 14.672 1.00 84.38 110 GLN A CA 1
ATOM 838 C C . GLN A 1 110 ? -25.251 -6.993 14.953 1.00 84.38 110 GLN A C 1
ATOM 840 O O . GLN A 1 110 ? -25.939 -7.893 15.429 1.00 84.38 110 GLN A O 1
ATOM 845 N N . ALA A 1 111 ? -25.748 -5.805 14.619 1.00 80.38 111 ALA A N 1
ATOM 846 C CA . ALA A 1 111 ? -27.175 -5.505 14.556 1.00 80.38 111 ALA A CA 1
ATOM 847 C C . ALA A 1 111 ? -27.521 -4.811 13.230 1.00 80.38 111 ALA A C 1
ATOM 849 O O . ALA A 1 111 ? -26.633 -4.299 12.534 1.00 80.38 111 ALA A O 1
ATOM 850 N N . GLU A 1 112 ? -28.808 -4.794 12.877 1.00 79.81 112 GLU A N 1
ATOM 851 C CA . GLU A 1 112 ? -29.299 -4.009 11.742 1.00 79.81 112 GLU A CA 1
ATOM 852 C C . GLU A 1 112 ? -28.965 -2.531 11.948 1.00 79.81 112 GLU A C 1
ATOM 854 O O . GLU A 1 112 ? -29.304 -1.938 12.976 1.00 79.81 112 GLU A O 1
ATOM 859 N N . ALA A 1 113 ? -28.266 -1.960 10.969 1.00 78.19 113 ALA A N 1
ATOM 860 C CA . ALA A 1 113 ? -27.946 -0.546 10.946 1.00 78.19 113 ALA A CA 1
ATOM 861 C C . ALA A 1 113 ? -29.110 0.249 10.326 1.00 78.19 113 ALA A C 1
ATOM 863 O O . ALA A 1 113 ? -29.872 -0.306 9.530 1.00 78.19 113 ALA A O 1
ATOM 864 N N . PRO A 1 114 ? -29.261 1.543 10.659 1.00 72.56 114 PRO A N 1
ATOM 865 C CA . PRO A 1 114 ? -30.247 2.401 10.009 1.00 72.56 114 PRO A CA 1
ATOM 866 C C . PRO A 1 114 ? -30.121 2.381 8.478 1.00 72.56 114 PRO A C 1
ATOM 868 O O . PRO A 1 114 ? -29.026 2.271 7.948 1.00 72.56 114 PRO A O 1
ATOM 871 N N . LEU A 1 115 ? -31.224 2.534 7.747 1.00 64.88 115 LEU A N 1
ATOM 872 C CA . LEU A 1 115 ? -31.178 2.595 6.275 1.00 64.88 115 LEU A CA 1
ATOM 873 C C . LEU A 1 115 ? -30.688 3.955 5.742 1.00 64.88 115 LEU A C 1
ATOM 875 O O . LEU A 1 115 ? -30.323 4.055 4.576 1.00 64.88 115 LEU A O 1
ATOM 879 N N . ASP A 1 116 ? -30.695 4.996 6.583 1.00 73.81 116 ASP A N 1
ATOM 880 C CA . ASP A 1 116 ? -30.265 6.353 6.239 1.00 73.81 116 ASP A CA 1
ATOM 881 C C . ASP A 1 116 ? -29.539 7.017 7.425 1.00 73.81 116 ASP A C 1
ATOM 883 O O . ASP A 1 116 ? -29.978 6.943 8.583 1.00 73.81 116 ASP A O 1
ATOM 887 N N . LEU A 1 117 ? -28.423 7.676 7.110 1.00 79.38 117 LEU A N 1
ATOM 888 C CA . LEU A 1 117 ? -27.596 8.457 8.031 1.00 79.38 117 LEU A CA 1
ATOM 889 C C . LEU A 1 117 ? -27.970 9.945 8.060 1.00 79.38 117 LEU A C 1
ATOM 891 O O . LEU A 1 117 ? -27.481 10.692 8.912 1.00 79.38 117 LEU A O 1
ATOM 895 N N . LYS A 1 118 ? -28.832 10.408 7.15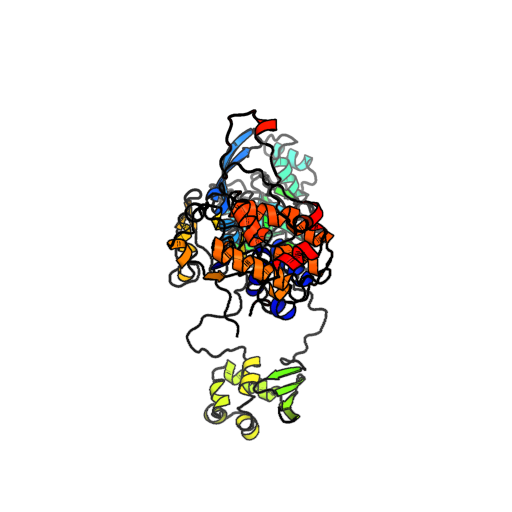1 1.00 79.31 118 LYS A N 1
ATOM 896 C CA . LYS A 1 118 ? -29.170 11.824 7.006 1.00 79.31 118 LYS A CA 1
ATOM 897 C C . LYS A 1 118 ? -29.809 12.393 8.276 1.00 79.31 118 LYS A C 1
ATOM 899 O O . LYS A 1 118 ? -30.797 11.882 8.795 1.00 79.31 118 LYS A O 1
ATOM 904 N N . GLY A 1 119 ? -29.248 13.501 8.765 1.00 78.69 119 GLY A N 1
ATOM 905 C CA . GLY A 1 119 ? -29.743 14.215 9.949 1.00 78.69 119 GLY A CA 1
ATOM 906 C C . GLY A 1 119 ? -29.367 13.585 11.296 1.00 78.69 119 GLY A C 1
ATOM 907 O O . GLY A 1 119 ? -29.784 14.106 12.336 1.00 78.69 119 GLY A O 1
ATOM 908 N N . ARG A 1 120 ? -28.579 12.503 11.290 1.00 88.81 120 ARG A N 1
ATOM 909 C CA . ARG A 1 120 ? -27.994 11.903 12.494 1.00 88.81 120 ARG A CA 1
ATOM 910 C C . ARG A 1 120 ? -26.651 12.555 12.784 1.00 88.81 120 ARG A C 1
ATOM 912 O O . ARG A 1 120 ? -25.835 12.722 11.878 1.00 88.81 120 ARG A O 1
ATOM 919 N N . THR A 1 121 ? -26.411 12.901 14.042 1.00 93.00 121 THR A N 1
ATOM 920 C CA . THR A 1 121 ? -25.085 13.344 14.474 1.00 93.00 121 THR A CA 1
ATOM 921 C C . THR A 1 121 ? -24.259 12.122 14.858 1.00 93.00 121 THR A C 1
ATOM 923 O O . THR A 1 121 ? -24.781 11.185 15.465 1.00 93.00 121 THR A O 1
ATOM 926 N N . VAL A 1 122 ? -22.975 12.114 14.499 1.00 94.50 122 VAL A N 1
ATOM 927 C CA . VAL A 1 122 ? -22.049 11.047 14.889 1.00 94.50 122 VAL A CA 1
ATOM 928 C C . VAL A 1 122 ? -21.110 11.574 15.965 1.00 94.50 122 VAL A C 1
ATOM 930 O O . VAL A 1 122 ? -20.402 12.563 15.777 1.00 94.50 122 VAL A O 1
ATOM 933 N N . TRP A 1 123 ? -21.105 10.907 17.109 1.00 96.06 123 TRP A N 1
ATOM 934 C CA . TRP A 1 123 ? -20.328 11.282 18.280 1.00 96.06 123 TRP A CA 1
ATOM 935 C C . TRP A 1 123 ? -19.136 10.350 18.443 1.00 96.06 123 TRP A C 1
ATOM 937 O O . TRP A 1 123 ? -19.277 9.135 18.347 1.00 96.06 123 TRP A O 1
ATOM 947 N N . LYS A 1 124 ? -17.965 10.895 18.760 1.00 95.56 124 LYS A N 1
ATOM 948 C CA . LYS A 1 124 ? -16.861 10.114 19.321 1.00 95.56 124 LYS A CA 1
ATOM 949 C C . LYS A 1 124 ? -17.098 9.971 20.810 1.00 95.56 124 LYS A C 1
ATOM 951 O O . LYS A 1 124 ? -17.309 10.991 21.460 1.00 95.56 124 LYS A O 1
ATOM 956 N N . MET A 1 125 ? -16.988 8.764 21.358 1.00 95.25 125 MET A N 1
ATOM 957 C CA . MET A 1 125 ? -17.012 8.553 22.807 1.00 95.25 125 MET A CA 1
ATOM 958 C C . MET A 1 125 ? -15.909 7.592 23.278 1.00 95.25 125 MET A C 1
ATOM 960 O O . MET A 1 125 ? -15.686 6.558 22.659 1.00 95.25 125 MET A O 1
ATOM 964 N N . SER A 1 126 ? -15.223 7.902 24.379 1.00 92.56 126 SER A N 1
ATOM 965 C CA . SER A 1 126 ? -14.417 6.917 25.118 1.00 92.56 126 SER A CA 1
ATOM 966 C C . SER A 1 126 ? -15.292 6.212 26.157 1.00 92.56 126 SER A C 1
ATOM 968 O O . SER A 1 126 ? -16.077 6.872 26.836 1.00 92.56 126 SER A O 1
ATOM 970 N N . LEU A 1 127 ? -15.144 4.893 26.298 1.00 90.56 127 LEU A N 1
ATOM 971 C CA . LEU A 1 127 ? -15.821 4.086 27.322 1.00 90.56 127 LEU A CA 1
ATOM 972 C C . LEU A 1 127 ? -14.773 3.384 28.187 1.00 90.56 127 LEU A C 1
ATOM 974 O O . LEU A 1 127 ? -14.255 2.341 27.788 1.00 90.56 127 LEU A O 1
ATOM 978 N N . GLY A 1 128 ? -14.439 3.975 29.335 1.00 81.31 128 GLY A N 1
ATOM 979 C CA . GLY A 1 128 ? -13.312 3.529 30.154 1.00 81.31 128 GLY A CA 1
ATOM 980 C C . GLY A 1 128 ? -11.951 3.850 29.532 1.00 81.31 128 GLY A C 1
ATOM 981 O O . GLY A 1 128 ? -11.842 4.156 28.337 1.00 81.31 128 GLY A O 1
ATOM 982 N N . ASN A 1 129 ? -10.897 3.769 30.340 1.00 74.75 129 ASN A N 1
ATOM 983 C CA . ASN A 1 129 ? -9.528 3.741 29.846 1.00 74.75 129 ASN A CA 1
ATOM 984 C C . ASN A 1 129 ? -9.144 2.293 29.511 1.00 74.75 129 ASN A C 1
ATOM 986 O O . ASN A 1 129 ? -9.194 1.425 30.379 1.00 74.75 129 ASN A O 1
ATOM 990 N N . THR A 1 130 ? -8.721 2.023 28.270 1.00 68.00 130 THR A N 1
ATOM 991 C CA . THR A 1 130 ? -8.370 0.667 27.807 1.00 68.00 130 THR A CA 1
ATOM 992 C C . THR A 1 130 ? -7.288 0.000 28.670 1.00 68.00 130 THR A C 1
ATOM 994 O O . THR A 1 130 ? -7.253 -1.221 28.776 1.00 68.00 130 THR A O 1
ATOM 997 N N . LEU A 1 131 ? -6.421 0.790 29.312 1.00 61.53 131 LEU A N 1
ATOM 998 C CA . LEU A 1 131 ? -5.306 0.308 30.139 1.00 61.53 131 LEU A CA 1
ATOM 999 C C . LEU A 1 131 ? -5.481 0.622 31.638 1.00 61.53 131 LEU A C 1
ATOM 1001 O O . LEU A 1 131 ? -4.552 0.427 32.421 1.00 61.53 131 LEU A O 1
ATOM 1005 N N . GLY A 1 132 ? -6.640 1.154 32.037 1.00 64.88 132 GLY A N 1
ATOM 1006 C CA . GLY A 1 132 ? -6.926 1.588 33.405 1.00 64.88 132 GLY A CA 1
ATOM 1007 C C . GLY A 1 132 ? -7.730 0.577 34.223 1.00 64.88 132 GLY A C 1
ATOM 1008 O O . GLY A 1 132 ? -8.199 -0.444 33.725 1.00 64.88 132 GLY A O 1
ATOM 1009 N N . SER A 1 133 ? -7.948 0.899 35.502 1.00 69.69 133 SER A N 1
ATOM 1010 C CA . SER A 1 133 ? -8.827 0.132 36.399 1.00 69.69 133 SER A CA 1
ATOM 1011 C C . SER A 1 133 ? -10.293 0.108 35.948 1.00 69.69 133 SER A C 1
ATOM 1013 O O . SER A 1 133 ? -11.080 -0.679 36.463 1.00 69.69 133 SER A O 1
ATOM 1015 N N . ASP A 1 134 ? -10.664 0.964 34.998 1.00 74.69 134 ASP A N 1
ATOM 1016 C CA . ASP A 1 134 ? -11.993 1.102 34.411 1.00 74.69 134 ASP A CA 1
ATOM 1017 C C . ASP A 1 134 ? -12.095 0.507 32.991 1.00 74.69 134 ASP A C 1
ATOM 1019 O O . ASP A 1 134 ? -13.077 0.750 32.291 1.00 74.69 134 ASP A O 1
ATOM 1023 N N . ALA A 1 135 ? -11.135 -0.324 32.562 1.00 78.19 135 ALA A N 1
ATOM 1024 C CA . ALA A 1 135 ? -11.189 -1.006 31.262 1.00 78.19 135 ALA A CA 1
ATOM 1025 C C . ALA A 1 135 ? -12.453 -1.875 31.087 1.00 78.19 135 ALA A C 1
ATOM 1027 O O . ALA A 1 135 ? -12.985 -1.983 29.980 1.00 78.19 135 ALA A O 1
ATOM 1028 N N . TYR A 1 136 ? -12.977 -2.430 32.189 1.00 85.38 136 TYR A N 1
ATOM 1029 C CA . TYR A 1 136 ? -14.191 -3.256 32.214 1.00 85.38 136 TYR A CA 1
ATOM 1030 C C . TYR A 1 136 ? -15.465 -2.498 31.798 1.00 85.38 136 TYR A C 1
ATOM 1032 O O . TYR A 1 136 ? -16.451 -3.127 31.412 1.00 85.38 136 TYR A O 1
ATOM 1040 N N . ILE A 1 137 ? -15.461 -1.158 31.855 1.00 90.06 137 ILE A N 1
ATOM 1041 C CA . ILE A 1 137 ? -16.623 -0.321 31.519 1.00 90.06 137 ILE A CA 1
ATOM 1042 C C . ILE A 1 137 ? -17.065 -0.554 30.076 1.00 90.06 137 ILE A C 1
ATOM 1044 O O . ILE A 1 137 ? -18.261 -0.537 29.784 1.00 90.06 137 ILE A O 1
ATOM 1048 N N . PHE A 1 138 ? -16.117 -0.789 29.168 1.00 91.50 138 PHE A N 1
ATOM 1049 C CA . PHE A 1 138 ? -16.441 -1.095 27.782 1.00 91.50 138 PHE A CA 1
ATOM 1050 C C . PHE A 1 138 ? -17.232 -2.390 27.656 1.00 91.50 138 PHE A C 1
ATOM 1052 O O . PHE A 1 138 ? -18.319 -2.367 27.084 1.00 91.50 138 PHE A O 1
ATOM 1059 N N . ASP A 1 139 ? -16.713 -3.487 28.208 1.00 88.81 139 ASP A N 1
ATOM 1060 C CA . ASP A 1 139 ? -17.353 -4.799 28.116 1.00 88.81 139 ASP A CA 1
ATOM 1061 C C . ASP A 1 139 ? -18.756 -4.754 28.738 1.00 88.81 139 ASP A C 1
ATOM 1063 O O . ASP A 1 139 ? -19.730 -5.191 28.124 1.00 88.81 139 ASP A O 1
ATOM 1067 N N . GLU A 1 140 ? -18.899 -4.085 29.888 1.00 90.94 140 GLU A N 1
ATOM 1068 C CA . GLU A 1 140 ? -20.198 -3.861 30.523 1.00 90.94 140 GLU A CA 1
ATOM 1069 C C . GLU A 1 140 ? -21.173 -3.084 29.621 1.00 90.94 140 GLU A C 1
ATOM 1071 O O . GLU A 1 140 ? -22.337 -3.473 29.483 1.00 90.94 140 GLU A O 1
ATOM 1076 N N . CYS A 1 141 ? -20.716 -1.994 28.996 1.00 93.75 141 CYS A N 1
ATOM 1077 C CA . CYS A 1 141 ? -21.516 -1.196 28.066 1.00 93.75 141 CYS A CA 1
ATOM 1078 C C . CYS A 1 141 ? -21.974 -2.025 26.855 1.00 93.75 141 CYS A C 1
ATOM 1080 O O . CYS A 1 141 ? -23.137 -1.931 26.435 1.00 93.75 141 CYS A O 1
ATOM 1082 N N . ILE A 1 142 ? -21.081 -2.855 26.301 1.00 93.25 142 ILE A N 1
ATOM 1083 C CA . ILE A 1 142 ? -21.385 -3.748 25.178 1.00 93.25 142 ILE A CA 1
ATOM 1084 C C . ILE A 1 142 ? -22.440 -4.786 25.566 1.00 93.25 142 ILE A C 1
ATOM 1086 O O . ILE A 1 142 ? -23.405 -4.983 24.812 1.00 93.25 142 ILE A O 1
ATOM 1090 N N . ASP A 1 143 ? -22.289 -5.416 26.728 1.00 90.44 143 ASP A N 1
ATOM 1091 C CA . ASP A 1 143 ? -23.165 -6.488 27.201 1.00 90.44 143 ASP A CA 1
ATOM 1092 C C . ASP A 1 143 ? -24.551 -5.973 27.584 1.00 90.44 143 ASP A C 1
ATOM 1094 O O . ASP A 1 143 ? -25.565 -6.527 27.151 1.00 90.44 143 ASP A O 1
ATOM 1098 N N . LYS A 1 144 ? -24.611 -4.873 28.340 1.00 92.06 144 LYS A N 1
ATOM 1099 C CA . LYS A 1 144 ? -25.872 -4.308 28.842 1.00 92.06 144 LYS A CA 1
ATOM 1100 C C . LYS A 1 144 ? -26.581 -3.386 27.847 1.00 92.06 144 LYS A C 1
ATOM 1102 O O . LYS A 1 144 ? -27.735 -3.031 28.077 1.00 92.06 144 LYS A O 1
ATOM 1107 N N . GLY A 1 145 ? -25.938 -3.017 26.737 1.00 94.19 145 GLY A N 1
ATOM 1108 C CA . GLY A 1 145 ? -26.566 -2.225 25.673 1.00 94.19 145 GLY A CA 1
ATOM 1109 C C . GLY A 1 145 ? -26.777 -0.758 26.051 1.00 94.19 145 GLY A C 1
ATOM 1110 O O . GLY A 1 145 ? -27.851 -0.190 25.833 1.00 94.19 145 GLY A O 1
ATOM 1111 N N . TYR A 1 146 ? -25.761 -0.133 26.636 1.00 95.56 146 TYR A N 1
ATOM 1112 C CA . TYR A 1 146 ? -25.771 1.291 26.959 1.00 95.56 146 TYR A CA 1
ATOM 1113 C C . TYR A 1 146 ? -24.384 1.910 26.807 1.00 95.56 146 TYR A C 1
ATOM 1115 O O . TYR A 1 146 ? -23.397 1.196 26.691 1.00 95.56 146 TYR A O 1
ATOM 1123 N N . ALA A 1 147 ? -24.301 3.236 26.843 1.00 95.88 147 ALA A N 1
ATOM 1124 C CA . ALA A 1 147 ? -23.056 3.985 26.953 1.00 95.88 147 ALA A CA 1
ATOM 1125 C C . ALA A 1 147 ? -23.027 4.757 28.273 1.00 95.88 147 ALA A C 1
ATOM 1127 O O . ALA A 1 147 ? -24.043 5.338 28.673 1.00 95.88 147 ALA A O 1
ATOM 1128 N N . LEU A 1 148 ? -21.853 4.786 28.906 1.00 94.88 148 LEU A N 1
ATOM 1129 C CA . LEU A 1 148 ? -21.609 5.477 30.167 1.00 94.88 148 LEU A CA 1
ATOM 1130 C C . LEU A 1 148 ? -20.566 6.579 30.008 1.00 94.88 148 LEU A C 1
ATOM 1132 O O . LEU A 1 148 ? -19.506 6.347 29.430 1.00 94.88 148 LEU A O 1
ATOM 1136 N N . LEU A 1 149 ? -20.840 7.765 30.549 1.00 94.38 149 LEU A N 1
ATOM 1137 C CA . LEU A 1 149 ? -19.875 8.867 30.574 1.00 94.38 149 LEU A CA 1
ATOM 1138 C C . LEU A 1 149 ? -19.133 8.900 31.918 1.00 94.38 149 LEU A C 1
ATOM 1140 O O . LEU A 1 149 ? -19.766 8.931 32.969 1.00 94.38 149 LEU A O 1
ATOM 1144 N N . GLY A 1 150 ? -17.799 8.968 31.871 1.00 89.62 150 GLY A N 1
ATOM 1145 C CA . GLY A 1 150 ? -16.927 9.046 33.058 1.00 89.62 150 GLY A CA 1
ATOM 1146 C C . GLY A 1 150 ? -16.818 10.433 33.707 1.00 89.62 150 GLY A C 1
ATOM 1147 O O . GLY A 1 150 ? -15.998 10.635 34.593 1.00 89.62 150 GLY A O 1
ATOM 1148 N N . TYR A 1 151 ? -17.625 11.396 33.259 1.00 90.44 151 TYR A N 1
ATOM 1149 C CA . TYR A 1 151 ? -17.704 12.762 33.782 1.00 90.44 151 TYR A CA 1
ATOM 1150 C C . TYR A 1 151 ? -19.079 13.004 34.403 1.00 90.44 151 TYR A C 1
ATOM 1152 O O . TYR A 1 151 ? -20.076 12.463 33.923 1.00 90.44 151 TYR A O 1
ATOM 1160 N N . GLY A 1 152 ? -19.152 13.856 35.426 1.00 89.88 152 GLY A N 1
ATOM 1161 C CA . GLY A 1 152 ? -20.393 14.159 36.145 1.00 89.88 152 GLY A CA 1
ATOM 1162 C C . GLY A 1 152 ? -20.644 13.296 37.378 1.00 89.88 152 GLY A C 1
ATOM 1163 O O . GLY A 1 152 ? -21.587 13.563 38.122 1.00 89.88 152 GLY A O 1
ATOM 1164 N N . GLY A 1 153 ? -19.811 12.285 37.625 1.00 89.12 153 GLY A N 1
ATOM 1165 C CA . GLY A 1 153 ? -19.936 11.425 38.794 1.00 89.12 153 GLY A CA 1
ATOM 1166 C C . GLY A 1 153 ? -21.321 10.787 38.913 1.00 89.12 153 GLY A C 1
ATOM 1167 O O . GLY A 1 153 ? -21.949 10.420 37.919 1.00 89.12 153 GLY A O 1
ATOM 1168 N N . LEU A 1 154 ? -21.818 10.722 40.148 1.00 89.19 154 LEU A N 1
ATOM 1169 C CA . LEU A 1 154 ? -23.166 10.250 40.483 1.00 89.19 154 LEU A CA 1
ATOM 1170 C C . LEU A 1 154 ? -24.195 11.391 40.579 1.00 89.19 154 LEU A C 1
ATOM 1172 O O . LEU A 1 154 ? -25.293 11.198 41.100 1.00 89.19 154 LEU A O 1
ATOM 1176 N N . VAL A 1 155 ? -23.853 12.594 40.101 1.00 91.56 155 VAL A N 1
ATOM 1177 C CA . VAL A 1 155 ? -24.787 13.724 40.080 1.00 91.56 155 VAL A CA 1
ATOM 1178 C C . VAL A 1 155 ? -25.892 13.436 39.067 1.00 91.56 155 VAL A C 1
ATOM 1180 O O . VAL A 1 155 ? -25.630 13.065 37.922 1.00 91.56 155 VAL A O 1
ATOM 1183 N N . ASP A 1 156 ? -27.142 13.623 39.480 1.00 93.69 156 ASP A N 1
ATOM 1184 C CA . ASP A 1 156 ? -28.289 13.497 38.589 1.00 93.69 156 ASP A CA 1
ATOM 1185 C C . ASP A 1 156 ? -28.517 14.810 37.828 1.00 93.69 156 ASP A C 1
ATOM 1187 O O . ASP A 1 156 ? -28.848 15.843 38.421 1.00 93.69 156 ASP A O 1
ATOM 1191 N N . PHE A 1 157 ? -28.374 14.766 36.502 1.00 95.25 157 PHE A N 1
ATOM 1192 C CA . PHE A 1 157 ? -28.612 15.899 35.602 1.00 95.25 157 PHE A CA 1
ATOM 1193 C C . PHE A 1 157 ? -29.972 15.823 34.893 1.00 95.25 157 PHE A C 1
ATOM 1195 O O . PHE A 1 157 ? -30.216 16.561 33.933 1.00 95.25 157 PHE A O 1
ATOM 1202 N N . SER A 1 158 ? -30.877 14.954 35.349 1.00 93.81 158 SER A N 1
ATOM 1203 C CA . SER A 1 158 ? -32.194 14.771 34.738 1.00 93.81 158 SER A CA 1
ATOM 1204 C C . SER A 1 158 ? -32.987 16.075 34.734 1.00 93.81 158 SER A C 1
ATOM 1206 O O . SER A 1 158 ? -33.115 16.761 35.749 1.00 93.81 158 SER A O 1
ATOM 1208 N N . GLY A 1 159 ? -33.542 16.424 33.574 1.00 91.56 159 GLY A N 1
ATOM 1209 C CA . GLY A 1 159 ? -34.340 17.639 33.386 1.00 91.56 159 GLY A CA 1
ATOM 1210 C C . GLY A 1 159 ? -33.539 18.917 33.112 1.00 91.56 159 GLY A C 1
ATOM 1211 O O . GLY A 1 159 ? -34.159 19.949 32.853 1.00 91.56 159 GLY A O 1
ATOM 1212 N N . SER A 1 160 ? -32.204 18.868 33.115 1.00 94.31 160 SER A N 1
ATOM 1213 C CA . SER A 1 160 ? -31.360 19.989 32.683 1.00 94.31 160 SER A CA 1
ATOM 1214 C C . SER A 1 160 ? -31.554 20.281 31.192 1.00 94.31 160 SER A C 1
ATOM 1216 O O . SER A 1 160 ? -31.564 19.364 30.371 1.00 94.31 160 SER A O 1
ATOM 1218 N N . LYS A 1 161 ? -31.702 21.560 30.829 1.00 94.06 161 LYS A N 1
ATOM 1219 C CA . LYS A 1 161 ? -31.946 22.003 29.441 1.00 94.06 161 LYS A CA 1
ATOM 1220 C C . LYS A 1 161 ? -30.837 22.894 28.901 1.00 94.06 161 LYS A C 1
ATOM 1222 O O . LYS A 1 161 ? -30.684 23.019 27.689 1.00 94.06 161 LYS A O 1
ATOM 1227 N N . THR A 1 162 ? -30.074 23.521 29.787 1.00 95.06 162 THR A N 1
ATOM 1228 C CA . THR A 1 162 ? -29.024 24.478 29.446 1.00 95.06 162 THR A CA 1
ATOM 1229 C C . THR A 1 162 ? -27.699 24.102 30.100 1.00 95.06 162 THR A C 1
ATOM 1231 O O . THR A 1 162 ? -27.651 23.352 31.074 1.00 95.06 162 THR A O 1
ATOM 1234 N N . ARG A 1 163 ? -26.595 24.647 29.575 1.00 93.25 163 ARG A N 1
ATOM 1235 C CA . ARG A 1 163 ? -25.271 24.502 30.201 1.00 93.25 163 ARG A CA 1
ATOM 1236 C C . ARG A 1 163 ? -25.259 25.060 31.631 1.00 93.25 163 ARG A C 1
ATOM 1238 O O . ARG A 1 163 ? -24.606 24.482 32.493 1.00 93.25 163 ARG A O 1
ATOM 1245 N N . ASP A 1 164 ? -25.992 26.141 31.886 1.00 93.06 164 ASP A N 1
ATOM 1246 C CA . ASP A 1 164 ? -26.089 26.738 33.220 1.00 93.06 164 ASP A CA 1
ATOM 1247 C C . ASP A 1 164 ? -26.822 25.819 34.210 1.00 93.06 164 ASP A C 1
ATOM 1249 O O . ASP A 1 164 ? -26.412 25.738 35.366 1.00 93.06 164 ASP A O 1
ATOM 1253 N N . ASP A 1 165 ? -27.821 25.048 33.758 1.00 94.44 165 ASP A N 1
ATOM 1254 C CA . ASP A 1 165 ? -28.461 24.020 34.594 1.00 94.44 165 ASP A CA 1
ATOM 1255 C C . ASP A 1 165 ? -27.453 22.944 35.021 1.00 94.44 165 ASP A C 1
ATOM 1257 O O . ASP A 1 165 ? -27.441 22.532 36.179 1.00 94.44 165 ASP A O 1
ATOM 1261 N N . ILE A 1 166 ? -26.575 22.515 34.104 1.00 94.69 166 ILE A N 1
ATOM 1262 C CA . ILE A 1 166 ? -25.512 21.542 34.400 1.00 94.69 166 ILE A CA 1
ATOM 1263 C C . ILE A 1 166 ? -24.544 22.102 35.445 1.00 94.69 166 ILE A C 1
ATOM 1265 O O . ILE A 1 166 ? -24.252 21.428 36.430 1.00 94.69 166 ILE A O 1
ATOM 1269 N N . ILE A 1 167 ? -24.080 23.344 35.272 1.00 92.94 167 ILE A N 1
ATOM 1270 C CA . ILE A 1 167 ? -23.181 24.006 36.232 1.00 92.94 167 ILE A CA 1
ATOM 1271 C C . ILE A 1 167 ? -23.847 24.103 37.607 1.00 92.94 167 ILE A C 1
ATOM 1273 O O . ILE A 1 167 ? -23.217 23.794 38.618 1.00 92.94 167 ILE A O 1
ATOM 1277 N N . LYS A 1 168 ? -25.128 24.479 37.649 1.00 92.94 168 LYS A N 1
ATOM 1278 C CA . LYS A 1 168 ? -25.890 24.556 38.895 1.00 92.94 168 LYS A CA 1
ATOM 1279 C C . LYS A 1 168 ? -26.006 23.190 39.576 1.00 92.94 168 LYS A C 1
ATOM 1281 O O . LYS A 1 168 ? -25.778 23.100 40.773 1.00 92.94 168 LYS A O 1
ATOM 1286 N N . ARG A 1 169 ? -26.281 22.116 38.827 1.00 93.44 169 ARG A N 1
ATOM 1287 C CA . ARG A 1 169 ? -26.347 20.746 39.372 1.00 93.44 169 ARG A CA 1
ATOM 1288 C C . ARG A 1 169 ? -25.029 20.301 40.004 1.00 93.44 169 ARG A C 1
ATOM 1290 O O . ARG A 1 169 ? -25.053 19.686 41.064 1.00 93.44 169 ARG A O 1
ATOM 1297 N N . PHE A 1 170 ? -23.891 20.642 39.399 1.00 93.00 170 PHE A N 1
ATOM 1298 C CA . PHE A 1 170 ? -22.587 20.399 40.021 1.00 93.00 170 PHE A CA 1
ATOM 1299 C C . PHE A 1 170 ? -22.419 21.177 41.334 1.00 93.00 170 PHE A C 1
ATOM 1301 O O . PHE A 1 170 ? -21.992 20.600 42.333 1.00 93.00 170 PHE A O 1
ATOM 1308 N N . GLN A 1 171 ? -22.795 22.460 41.349 1.00 90.38 171 GLN A N 1
ATOM 1309 C CA . GLN A 1 171 ? -22.720 23.308 42.544 1.00 90.38 171 GLN A CA 1
ATOM 1310 C C . GLN A 1 171 ? -23.619 22.792 43.675 1.00 90.38 171 GLN A C 1
ATOM 1312 O O . GLN A 1 171 ? -23.167 22.701 44.814 1.00 90.38 171 GLN A O 1
ATOM 1317 N N . ASP A 1 172 ? -24.855 22.403 43.354 1.00 90.81 172 ASP A N 1
ATOM 1318 C CA . ASP A 1 172 ? -25.821 21.836 44.302 1.00 90.81 172 ASP A CA 1
ATOM 1319 C C . ASP A 1 172 ? -25.316 20.503 44.891 1.00 90.81 172 ASP A C 1
ATOM 1321 O O . ASP A 1 172 ? -25.581 20.192 46.051 1.00 90.81 172 ASP A O 1
ATOM 1325 N N . ALA A 1 173 ? -24.533 19.741 44.120 1.00 87.62 173 ALA A N 1
ATOM 1326 C CA . ALA A 1 173 ? -23.852 18.526 44.566 1.00 87.62 173 ALA A CA 1
ATOM 1327 C C . ALA A 1 173 ? -22.521 18.791 45.306 1.00 87.62 173 ALA A C 1
ATOM 1329 O O . ALA A 1 173 ? -21.765 17.857 45.573 1.00 87.62 173 ALA A O 1
ATOM 1330 N N . GLY A 1 174 ? -22.201 20.050 45.621 1.00 86.56 174 GLY A N 1
ATOM 1331 C CA . GLY A 1 174 ? -20.990 20.432 46.352 1.00 86.56 174 GLY A CA 1
ATOM 1332 C C . GLY A 1 174 ? -19.702 20.390 45.524 1.00 86.56 174 GLY A C 1
ATOM 1333 O O . GLY A 1 174 ? -18.613 20.447 46.091 1.00 86.56 174 GLY A O 1
ATOM 1334 N N . THR A 1 175 ? -19.801 20.305 44.195 1.00 82.12 175 THR A N 1
ATOM 1335 C CA . THR A 1 175 ? -18.649 20.248 43.285 1.00 82.12 175 THR A CA 1
ATOM 1336 C C . THR A 1 175 ? -18.474 21.590 42.572 1.00 82.12 175 THR A C 1
ATOM 1338 O O . THR A 1 175 ? -19.282 21.982 41.729 1.00 82.12 175 THR A O 1
ATOM 1341 N N . ALA A 1 176 ? -17.404 22.318 42.894 1.00 78.81 176 ALA A N 1
ATOM 1342 C CA . ALA A 1 176 ? -17.078 23.571 42.218 1.00 78.81 176 ALA A CA 1
ATOM 1343 C C . ALA A 1 176 ? -16.347 23.293 40.893 1.00 78.81 176 ALA A C 1
ATOM 1345 O O . ALA A 1 176 ? -15.180 22.911 40.891 1.00 78.81 176 ALA A O 1
ATOM 1346 N N . VAL A 1 177 ? -17.024 23.515 39.764 1.00 83.69 177 VAL A N 1
ATOM 1347 C CA . VAL A 1 177 ? -16.456 23.388 38.410 1.00 83.69 177 VAL A CA 1
ATOM 1348 C C . VAL A 1 177 ? -16.389 24.744 37.712 1.00 83.69 177 VAL A C 1
ATOM 1350 O O . VAL A 1 177 ? -17.327 25.543 37.777 1.00 83.69 177 VAL A O 1
ATOM 1353 N N . ALA A 1 178 ? -15.278 25.008 37.021 1.00 83.19 178 ALA A N 1
ATOM 1354 C CA . ALA A 1 178 ? -15.141 26.196 36.184 1.00 83.19 178 ALA A CA 1
ATOM 1355 C C . ALA A 1 178 ? -16.148 26.155 35.021 1.00 83.19 178 ALA A C 1
ATOM 1357 O O . ALA A 1 178 ? -16.451 25.091 34.476 1.00 83.19 178 ALA A O 1
ATOM 1358 N N . LYS A 1 179 ? -16.675 27.319 34.616 1.00 78.69 179 LYS A N 1
ATOM 1359 C CA . LYS A 1 179 ? -17.726 27.396 33.581 1.00 78.69 179 LYS A CA 1
ATOM 1360 C C . LYS A 1 179 ? -17.284 26.833 32.230 1.00 78.69 179 LYS A C 1
ATOM 1362 O O . LYS A 1 179 ? -18.122 26.364 31.461 1.00 78.69 179 LYS A O 1
ATOM 1367 N N . ASP A 1 180 ? -15.997 26.899 31.935 1.00 82.88 180 ASP A N 1
ATOM 1368 C CA . ASP A 1 180 ? -15.320 26.450 30.720 1.00 82.88 180 ASP A CA 1
ATOM 1369 C C . ASP A 1 180 ? -14.660 25.068 30.864 1.00 82.88 180 ASP A C 1
ATOM 1371 O O . ASP A 1 180 ? -14.142 24.542 29.879 1.00 82.88 180 ASP A O 1
ATOM 1375 N N . ALA A 1 181 ? -14.754 24.433 32.040 1.00 87.62 181 ALA A N 1
ATOM 1376 C CA . ALA A 1 181 ? -14.191 23.108 32.277 1.00 87.62 181 ALA A CA 1
ATOM 1377 C C . ALA A 1 181 ? -14.705 22.076 31.260 1.00 87.62 181 ALA A C 1
ATOM 1379 O O . ALA A 1 181 ? -15.893 22.043 30.900 1.00 87.62 181 ALA A O 1
ATOM 1380 N N . TYR A 1 182 ? -13.805 21.194 30.814 1.00 89.19 182 TYR A N 1
ATOM 1381 C CA . TYR A 1 182 ? -14.141 20.156 29.842 1.00 89.19 182 TYR A CA 1
ATOM 1382 C C . TYR A 1 182 ? -15.214 19.194 30.369 1.00 89.19 182 TYR A C 1
ATOM 1384 O O . TYR A 1 182 ? -16.109 18.827 29.612 1.00 89.19 182 TYR A O 1
ATOM 1392 N N . GLU A 1 183 ? -15.204 18.876 31.665 1.00 91.50 183 GLU A N 1
ATOM 1393 C CA . GLU A 1 183 ? -16.237 18.059 32.316 1.00 91.50 183 GLU A CA 1
ATOM 1394 C C . GLU A 1 183 ? -17.650 18.628 32.101 1.00 91.50 183 GLU A C 1
ATOM 1396 O O . GLU A 1 183 ? -18.553 17.910 31.670 1.00 91.50 183 GLU A O 1
ATOM 1401 N N . VAL A 1 184 ? -17.835 19.942 32.274 1.00 93.00 184 VAL A N 1
ATOM 1402 C CA . VAL A 1 184 ? -19.123 20.604 32.008 1.00 93.00 184 VAL A CA 1
ATOM 1403 C C . VAL A 1 184 ? -19.503 20.457 30.533 1.00 93.00 184 VAL A C 1
ATOM 1405 O O . VAL A 1 184 ? -20.668 20.238 30.204 1.00 93.00 184 VAL A O 1
ATOM 1408 N N . THR A 1 185 ? -18.533 20.545 29.622 1.00 93.31 185 THR A N 1
ATOM 1409 C CA . THR A 1 185 ? -18.746 20.361 28.177 1.00 93.31 185 THR A CA 1
ATOM 1410 C C . THR A 1 185 ? -19.120 18.929 27.813 1.00 93.31 185 THR A C 1
ATOM 1412 O O . THR A 1 185 ? -20.050 18.744 27.022 1.00 93.31 185 THR A O 1
ATOM 1415 N N . ALA A 1 186 ? -18.461 17.932 28.399 1.00 93.75 186 ALA A N 1
ATOM 1416 C CA . ALA A 1 186 ? -18.761 16.522 28.192 1.00 93.75 186 ALA A CA 1
ATOM 1417 C C . ALA A 1 186 ? -20.172 16.185 28.695 1.00 93.75 186 ALA A C 1
ATOM 1419 O O . ALA A 1 186 ? -20.989 15.686 27.920 1.00 93.75 186 ALA A O 1
ATOM 1420 N N . VAL A 1 187 ? -20.506 16.562 29.936 1.00 95.44 187 VAL A N 1
ATOM 1421 C CA . VAL A 1 187 ? -21.839 16.331 30.519 1.00 95.44 187 VAL A CA 1
ATOM 1422 C C . VAL A 1 187 ? -22.921 17.080 29.741 1.00 95.44 187 VAL A C 1
ATOM 1424 O O . VAL A 1 187 ? -23.929 16.487 29.374 1.00 95.44 187 VAL A O 1
ATOM 1427 N N . THR A 1 188 ? -22.704 18.354 29.392 1.00 96.00 188 THR A N 1
ATOM 1428 C CA . THR A 1 188 ? -23.651 19.120 28.556 1.00 96.00 188 THR A CA 1
ATOM 1429 C C . THR A 1 188 ? -23.907 18.416 27.225 1.00 96.00 188 THR A C 1
ATOM 1431 O O . THR A 1 188 ? -25.046 18.324 26.773 1.00 96.00 188 THR A O 1
ATOM 1434 N N . THR A 1 189 ? -22.856 17.907 26.581 1.00 96.12 189 THR A N 1
ATOM 1435 C CA . THR A 1 189 ? -22.982 17.223 25.291 1.00 96.12 189 THR A CA 1
ATOM 1436 C C . THR A 1 189 ? -23.776 15.929 25.438 1.00 96.12 189 THR A C 1
ATOM 1438 O O . THR A 1 189 ? -24.747 15.726 24.712 1.00 96.12 189 THR A O 1
ATOM 1441 N N . PHE A 1 190 ? -23.435 15.101 26.424 1.00 96.62 190 PHE A N 1
ATOM 1442 C CA . PHE A 1 190 ? -24.094 13.820 26.658 1.00 96.62 190 PHE A CA 1
ATOM 1443 C C . PHE A 1 190 ? -25.555 13.969 27.105 1.00 96.62 190 PHE A C 1
ATOM 1445 O O . PHE A 1 190 ? -26.431 13.255 26.621 1.00 96.62 190 PHE A O 1
ATOM 1452 N N . VAL A 1 191 ? -25.851 14.905 28.007 1.00 96.00 191 VAL A N 1
ATOM 1453 C CA . VAL A 1 191 ? -27.196 15.085 28.578 1.00 96.00 191 VAL A CA 1
ATOM 1454 C C . VAL A 1 191 ? -28.111 15.843 27.617 1.00 96.00 191 VAL A C 1
ATOM 1456 O O . VAL A 1 191 ? -29.240 15.415 27.397 1.00 96.00 191 VAL A O 1
ATOM 1459 N N . ILE A 1 192 ? -27.630 16.938 27.020 1.00 95.25 192 ILE A N 1
ATOM 1460 C CA . ILE A 1 192 ? -28.486 17.896 26.299 1.00 95.25 192 ILE A CA 1
ATOM 1461 C C . ILE A 1 192 ? -28.386 17.738 24.778 1.00 95.25 192 ILE A C 1
ATOM 1463 O O . ILE A 1 192 ? -29.403 17.836 24.096 1.00 95.25 192 ILE A O 1
ATOM 1467 N N . LYS A 1 193 ? -27.182 17.525 24.224 1.00 95.19 193 LYS A N 1
ATOM 1468 C CA . LYS A 1 193 ? -26.978 17.543 22.762 1.00 95.19 193 LYS A CA 1
ATOM 1469 C C . LYS A 1 193 ? -27.230 16.192 22.098 1.00 95.19 193 LYS A C 1
ATOM 1471 O O . LYS A 1 193 ? -27.854 16.156 21.043 1.00 95.19 193 LYS A O 1
ATOM 1476 N N . MET A 1 194 ? -26.752 15.105 22.704 1.00 95.69 194 MET A N 1
ATOM 1477 C CA . MET A 1 194 ? -26.969 13.752 22.189 1.00 95.69 194 MET A CA 1
ATOM 1478 C C . MET A 1 194 ? -28.448 13.374 22.285 1.00 95.69 194 MET A C 1
ATOM 1480 O O . MET A 1 194 ? -29.100 13.588 23.312 1.00 95.69 194 MET A O 1
ATOM 1484 N N . LYS A 1 195 ? -28.984 12.762 21.234 1.00 94.56 195 LYS A N 1
ATOM 1485 C CA . LYS A 1 195 ? -30.394 12.355 21.158 1.00 94.56 195 LYS A CA 1
ATOM 1486 C C . LYS A 1 195 ? -30.542 10.950 20.584 1.00 94.56 195 LYS A C 1
ATOM 1488 O O . LYS A 1 195 ? -29.620 10.402 19.988 1.00 94.56 195 LYS A O 1
ATOM 1493 N N . ALA A 1 196 ? -31.723 10.365 20.775 1.00 93.88 196 ALA A N 1
ATOM 1494 C CA . ALA A 1 196 ? -32.052 9.095 20.144 1.00 93.88 196 ALA A CA 1
ATOM 1495 C C . ALA A 1 196 ? -31.978 9.230 18.612 1.00 93.88 196 ALA A C 1
ATOM 1497 O O . ALA A 1 196 ? -32.436 10.227 18.050 1.00 93.88 196 ALA A O 1
ATOM 1498 N N . GLY A 1 197 ? -31.380 8.235 17.962 1.00 91.31 197 GLY A N 1
ATOM 1499 C CA . GLY A 1 197 ? -31.063 8.228 16.537 1.00 91.31 197 GLY A CA 1
ATOM 1500 C C . GLY A 1 197 ? -29.660 8.741 16.195 1.00 91.31 197 GLY A C 1
ATOM 1501 O O . GLY A 1 197 ? -29.185 8.493 15.088 1.00 91.31 197 GLY A O 1
ATOM 1502 N N . ASP A 1 198 ? -28.954 9.400 17.113 1.00 94.81 198 ASP A N 1
ATOM 1503 C CA . ASP A 1 198 ? -27.543 9.715 16.886 1.00 94.81 198 ASP A CA 1
ATOM 1504 C C . ASP A 1 198 ? -26.686 8.442 16.904 1.00 94.81 198 ASP A C 1
ATOM 1506 O O . ASP A 1 198 ? -27.047 7.430 17.515 1.00 94.81 198 ASP A O 1
ATOM 1510 N N . LEU A 1 199 ? -25.527 8.499 16.253 1.00 95.38 199 LEU A N 1
ATOM 1511 C CA . LEU A 1 199 ? -24.541 7.426 16.281 1.00 95.38 199 LEU A CA 1
ATOM 1512 C C . LEU A 1 199 ? -23.414 7.746 17.257 1.00 95.38 199 LEU A C 1
ATOM 1514 O O . LEU A 1 199 ? -23.053 8.904 17.453 1.00 95.38 199 LEU A O 1
ATOM 1518 N N . VAL A 1 200 ? -22.822 6.707 17.834 1.00 96.00 200 VAL A N 1
ATOM 1519 C CA . VAL A 1 200 ? -21.637 6.800 18.681 1.00 96.00 200 VAL A CA 1
ATOM 1520 C C . VAL A 1 200 ? -20.553 5.854 18.175 1.00 96.00 200 VAL A C 1
ATOM 1522 O O . VAL A 1 200 ? -20.792 4.666 17.968 1.00 96.00 200 VAL A O 1
ATOM 1525 N N . VAL A 1 201 ? -19.356 6.391 17.973 1.00 96.31 201 VAL A N 1
ATOM 1526 C CA . VAL A 1 201 ? -18.132 5.666 17.635 1.00 96.31 201 VAL A CA 1
ATOM 1527 C C . VAL A 1 201 ? -17.296 5.579 18.903 1.00 96.31 201 VAL A C 1
ATOM 1529 O O . VAL A 1 201 ? -16.854 6.601 19.436 1.00 96.31 201 VAL A O 1
ATOM 1532 N N . VAL A 1 202 ? -17.093 4.358 19.391 1.00 95.81 202 VAL A N 1
ATOM 1533 C CA . VAL A 1 202 ? -16.301 4.098 20.592 1.00 95.81 202 VAL A CA 1
ATOM 1534 C C . VAL A 1 202 ? -14.853 3.882 20.201 1.00 95.81 202 VAL A C 1
ATOM 1536 O O . VAL A 1 202 ? -14.544 2.930 19.477 1.00 95.81 202 VAL A O 1
ATOM 1539 N N . THR A 1 203 ? -13.965 4.746 20.687 1.00 93.44 203 THR A N 1
ATOM 1540 C CA . THR A 1 203 ? -12.539 4.651 20.359 1.00 93.44 203 THR A CA 1
ATOM 1541 C C . THR A 1 203 ? -11.793 3.695 21.280 1.00 93.44 203 THR A C 1
ATOM 1543 O O . THR A 1 203 ? -12.261 3.339 22.365 1.00 93.44 203 THR A O 1
ATOM 1546 N N . ASP A 1 204 ? -10.627 3.278 20.809 1.00 89.19 204 ASP A N 1
ATOM 1547 C CA . ASP A 1 204 ? -9.614 2.559 21.563 1.00 89.19 204 ASP A CA 1
ATOM 1548 C C . ASP A 1 204 ? -8.307 3.357 21.439 1.00 89.19 204 ASP A C 1
ATOM 1550 O O . ASP A 1 204 ? -7.613 3.316 20.420 1.00 89.19 204 ASP A O 1
ATOM 1554 N N . GLY A 1 205 ? -8.079 4.242 22.411 1.00 86.50 205 GLY A N 1
ATOM 1555 C CA . GLY A 1 205 ? -7.113 5.334 22.277 1.00 86.50 205 GLY A CA 1
ATOM 1556 C C . GLY A 1 205 ? -7.471 6.322 21.154 1.00 86.50 205 GLY A C 1
ATOM 1557 O O . GLY A 1 205 ? -8.644 6.512 20.818 1.00 86.50 205 GLY A O 1
ATOM 1558 N N . ASN A 1 206 ? -6.447 6.967 20.586 1.00 87.75 206 ASN A N 1
ATOM 1559 C CA . ASN A 1 206 ? -6.594 7.955 19.504 1.00 87.75 206 ASN A CA 1
ATOM 1560 C C . ASN A 1 206 ? -6.458 7.363 18.099 1.00 87.75 206 ASN A C 1
ATOM 1562 O O . ASN A 1 206 ? -6.861 7.988 17.116 1.00 87.75 206 ASN A O 1
ATOM 1566 N N . MET A 1 207 ? -5.861 6.175 18.009 1.00 87.06 207 MET A N 1
ATOM 1567 C CA . MET A 1 207 ? -5.447 5.568 16.746 1.00 87.06 207 MET A CA 1
ATOM 1568 C C . MET A 1 207 ? -6.407 4.483 16.269 1.00 87.06 207 MET A C 1
ATOM 1570 O O . MET A 1 207 ? -6.309 4.062 15.118 1.00 87.06 207 MET A O 1
ATOM 1574 N N . LYS A 1 208 ? -7.337 4.032 17.119 1.00 90.62 208 LYS A N 1
ATOM 1575 C CA . LYS A 1 208 ? -8.256 2.939 16.802 1.00 90.62 208 LYS A CA 1
ATOM 1576 C C . LYS A 1 208 ? -9.673 3.213 17.290 1.00 90.62 208 LYS A C 1
ATOM 1578 O O . LYS A 1 208 ? -9.919 4.074 18.138 1.00 90.62 208 LYS A O 1
ATOM 1583 N N . PHE A 1 209 ? -10.621 2.453 16.758 1.00 93.38 209 PHE A N 1
ATOM 1584 C CA . PHE A 1 209 ? -11.987 2.371 17.257 1.00 93.38 209 PHE A CA 1
ATOM 1585 C C . PHE A 1 209 ? -12.467 0.926 17.305 1.00 93.38 209 PHE A C 1
ATOM 1587 O O . PHE A 1 209 ? -12.041 0.078 16.526 1.00 93.38 209 PHE A O 1
ATOM 1594 N N . ARG A 1 210 ? -13.358 0.639 18.252 1.00 93.69 210 ARG A N 1
ATOM 1595 C CA . ARG A 1 210 ? -13.747 -0.735 18.601 1.00 93.69 210 ARG A CA 1
ATOM 1596 C C . ARG A 1 210 ? -15.244 -0.996 18.561 1.00 93.69 210 ARG A C 1
ATOM 1598 O O . ARG A 1 210 ? -15.644 -2.154 18.522 1.00 93.69 210 ARG A O 1
ATOM 1605 N N . ALA A 1 211 ? -16.082 0.041 18.517 1.00 94.56 211 ALA A N 1
ATOM 1606 C CA . ALA A 1 211 ? -17.517 -0.148 18.331 1.00 94.56 211 ALA A CA 1
ATOM 1607 C C . ALA A 1 211 ? -18.199 1.035 17.638 1.00 94.56 211 ALA A C 1
ATOM 1609 O O . ALA A 1 211 ? -17.742 2.175 17.716 1.00 94.56 211 ALA A O 1
ATOM 1610 N N . ILE A 1 212 ? -19.327 0.745 16.996 1.00 95.88 212 ILE A N 1
ATOM 1611 C CA . ILE A 1 212 ? -20.279 1.719 16.464 1.00 95.88 212 ILE A CA 1
ATOM 1612 C C . ILE A 1 212 ? -21.658 1.349 17.007 1.00 95.88 212 ILE A C 1
ATOM 1614 O O . ILE A 1 212 ? -22.089 0.199 16.885 1.00 95.88 212 ILE A O 1
ATOM 1618 N N . GLY A 1 213 ? -22.356 2.308 17.605 1.00 95.06 213 GLY A N 1
ATOM 1619 C CA . GLY A 1 213 ? -23.688 2.122 18.172 1.00 95.06 213 GLY A CA 1
ATOM 1620 C C . GLY A 1 213 ? -24.659 3.227 17.777 1.00 95.06 213 GLY A C 1
ATOM 1621 O O . GLY A 1 213 ? -24.250 4.330 17.432 1.00 95.06 213 GLY A O 1
ATOM 1622 N N . GLU A 1 214 ? -25.951 2.930 17.847 1.00 95.69 214 GLU A N 1
ATOM 1623 C CA . GLU A 1 214 ? -27.037 3.904 17.738 1.00 95.69 214 GLU A CA 1
ATOM 1624 C C . GLU A 1 214 ? -27.587 4.207 19.132 1.00 95.69 214 GLU A C 1
ATOM 1626 O O . GLU A 1 214 ? -27.940 3.291 19.878 1.00 95.69 214 GLU A O 1
ATOM 1631 N N . ILE A 1 215 ? -27.699 5.487 19.484 1.00 96.38 215 ILE A N 1
ATOM 1632 C CA . ILE A 1 215 ? -28.361 5.913 20.717 1.00 96.38 215 ILE A CA 1
ATOM 1633 C C . ILE A 1 215 ? -29.860 5.636 20.583 1.00 96.38 215 ILE A C 1
ATOM 1635 O O . ILE A 1 215 ? -30.528 6.207 19.723 1.00 96.38 215 ILE A O 1
ATOM 1639 N N . THR A 1 216 ? -30.416 4.789 21.446 1.00 94.81 216 THR A N 1
ATOM 1640 C CA . THR A 1 216 ? -31.833 4.389 21.377 1.00 94.81 216 THR A CA 1
ATOM 1641 C C . THR A 1 216 ? -32.719 5.065 22.415 1.00 94.81 216 THR A C 1
ATOM 1643 O O . THR A 1 216 ? -33.938 5.066 22.262 1.00 94.81 216 THR A O 1
ATOM 1646 N N . GLY A 1 217 ? -32.139 5.632 23.474 1.00 91.88 217 GLY A N 1
ATOM 1647 C CA . GLY A 1 217 ? -32.895 6.161 24.609 1.00 91.88 217 GLY A CA 1
ATOM 1648 C C . GLY A 1 217 ? -32.477 7.553 25.059 1.00 91.88 217 GLY A C 1
ATOM 1649 O O . GLY A 1 217 ? -31.416 8.080 24.708 1.00 91.88 217 GLY A O 1
ATOM 1650 N N . ALA A 1 218 ? -33.354 8.151 25.865 1.00 93.44 218 ALA A N 1
ATOM 1651 C CA . ALA A 1 218 ? -33.070 9.387 26.577 1.00 93.44 218 ALA A CA 1
ATOM 1652 C C . ALA A 1 218 ? -31.985 9.174 27.646 1.00 93.44 218 ALA A C 1
ATOM 1654 O O . ALA A 1 218 ? -31.700 8.046 28.049 1.00 93.44 218 ALA A O 1
ATOM 1655 N N . TYR A 1 219 ? -31.389 10.279 28.094 1.00 95.69 219 TYR A N 1
ATOM 1656 C CA . TYR A 1 219 ? -30.470 10.282 29.226 1.00 95.69 219 TYR A CA 1
ATOM 1657 C C . TYR A 1 219 ? -31.143 9.729 30.489 1.00 95.69 219 TYR A C 1
ATOM 1659 O O . TYR A 1 219 ? -32.307 10.029 30.763 1.00 95.69 219 TYR A O 1
ATOM 1667 N N . GLN A 1 220 ? -30.380 8.952 31.252 1.00 94.06 220 GLN A N 1
ATOM 1668 C CA . GLN A 1 220 ? -30.747 8.437 32.562 1.00 94.06 220 GLN A CA 1
ATOM 1669 C C . GLN A 1 220 ? -29.560 8.596 33.512 1.00 94.06 220 GLN A C 1
ATOM 1671 O O . GLN A 1 220 ? -28.423 8.283 33.152 1.00 94.06 220 GLN A O 1
ATOM 1676 N N . SER A 1 221 ? -29.832 9.044 34.735 1.00 92.19 221 SER A N 1
ATOM 1677 C CA . SER A 1 221 ? -28.881 8.915 35.836 1.00 92.19 221 SER A CA 1
ATOM 1678 C C . SER A 1 221 ? -29.033 7.525 36.449 1.00 92.19 221 SER A C 1
ATOM 1680 O O . SER A 1 221 ? -30.146 7.109 36.782 1.00 92.19 221 SER A O 1
ATOM 1682 N N . ILE A 1 222 ? -27.929 6.794 36.565 1.00 90.38 222 ILE A N 1
ATOM 1683 C CA . ILE A 1 222 ? -27.891 5.481 37.208 1.00 90.38 222 ILE A CA 1
ATOM 1684 C C . ILE A 1 222 ? -27.054 5.554 38.478 1.00 90.38 222 ILE A C 1
ATOM 1686 O O . ILE A 1 222 ? -26.016 6.211 38.529 1.00 90.38 222 ILE A O 1
ATOM 1690 N N . LYS A 1 223 ? -27.508 4.848 39.510 1.00 83.56 223 LYS A N 1
ATOM 1691 C CA . LYS A 1 223 ? -26.725 4.667 40.729 1.00 83.56 223 LYS A CA 1
ATOM 1692 C C . LYS A 1 223 ? -25.735 3.535 40.513 1.00 83.56 223 LYS A C 1
ATOM 1694 O O . LYS A 1 223 ? -26.127 2.472 40.032 1.00 83.56 223 LYS A O 1
ATOM 1699 N N . ARG A 1 224 ? -24.476 3.780 40.867 1.00 81.44 224 ARG A N 1
ATOM 1700 C CA . ARG A 1 224 ? -23.383 2.802 40.783 1.00 81.44 224 ARG A CA 1
ATOM 1701 C C . ARG A 1 224 ? -22.626 2.656 42.106 1.00 81.44 224 ARG A C 1
ATOM 1703 O O . ARG A 1 224 ? -21.452 2.301 42.139 1.00 81.44 224 ARG A O 1
ATOM 1710 N N . ASP A 1 225 ? -23.325 2.932 43.210 1.00 69.88 225 ASP A N 1
ATOM 1711 C CA . ASP A 1 225 ? -22.770 2.937 44.571 1.00 69.88 225 ASP A CA 1
ATOM 1712 C C . ASP A 1 225 ? -22.127 1.585 44.945 1.00 69.88 225 ASP A C 1
ATOM 1714 O O . ASP A 1 225 ? -21.155 1.539 45.694 1.00 69.88 225 ASP A O 1
ATOM 1718 N N . GLU A 1 226 ? -22.637 0.481 44.389 1.00 67.50 226 GLU A N 1
ATOM 1719 C CA . GLU A 1 226 ? -22.149 -0.882 44.640 1.00 67.50 226 GLU A CA 1
ATOM 1720 C C . GLU A 1 226 ? -20.923 -1.263 43.791 1.00 67.50 226 GLU A C 1
ATOM 1722 O O . GLU A 1 226 ? -20.202 -2.196 44.139 1.00 67.50 226 GLU A O 1
ATOM 1727 N N . GLN A 1 227 ? -20.670 -0.556 42.684 1.00 71.50 227 GLN A N 1
ATOM 1728 C CA . GLN A 1 227 ? -19.550 -0.814 41.770 1.00 71.50 227 GLN A CA 1
ATOM 1729 C C . GLN A 1 227 ? -18.291 -0.017 42.149 1.00 71.50 227 GLN A C 1
ATOM 1731 O O . GLN A 1 227 ? -17.201 -0.326 41.670 1.00 71.50 227 GLN A O 1
ATOM 1736 N N . GLY A 1 228 ? -18.426 0.987 43.024 1.00 68.94 228 GLY A N 1
ATOM 1737 C CA . GLY A 1 228 ? -17.309 1.811 43.497 1.00 68.94 228 GLY A CA 1
ATOM 1738 C C . GLY A 1 228 ? -16.716 2.742 42.432 1.00 68.94 228 GLY A C 1
ATOM 1739 O O . GLY A 1 228 ? -15.618 3.260 42.628 1.00 68.94 228 GLY A O 1
ATOM 1740 N N . ASP A 1 229 ? -17.423 2.950 41.317 1.00 80.38 229 ASP A N 1
ATOM 1741 C CA . ASP A 1 229 ? -17.034 3.841 40.223 1.00 80.38 229 ASP A CA 1
ATOM 1742 C C . ASP A 1 229 ? -17.935 5.089 40.139 1.00 80.38 229 ASP A C 1
ATOM 1744 O O . ASP A 1 229 ? -18.931 5.226 40.852 1.00 80.38 229 ASP A O 1
ATOM 1748 N N . THR A 1 230 ? -17.565 6.033 39.273 1.00 84.56 230 THR A N 1
ATOM 1749 C CA . THR A 1 230 ? -18.235 7.333 39.120 1.00 84.56 230 THR A CA 1
ATOM 1750 C C . THR A 1 230 ? -19.006 7.476 37.799 1.00 84.56 230 THR A C 1
ATOM 1752 O O . THR A 1 230 ? -19.372 8.588 37.418 1.00 84.56 230 THR A O 1
ATOM 1755 N N . TYR A 1 231 ? -19.302 6.378 37.095 1.00 88.81 231 TYR A N 1
ATOM 1756 C CA . TYR A 1 231 ? -19.965 6.381 35.782 1.00 88.81 231 TYR A CA 1
ATOM 1757 C C . TYR A 1 231 ? -21.503 6.481 35.890 1.00 88.81 231 TYR A C 1
ATOM 1759 O O . TYR A 1 231 ? -22.247 5.625 35.409 1.00 88.81 231 TYR A O 1
ATOM 1767 N N . GLY A 1 232 ? -22.017 7.541 36.521 1.00 90.31 232 GLY A N 1
ATOM 1768 C CA . GLY A 1 232 ? -23.454 7.694 36.810 1.00 90.31 232 GLY A CA 1
ATOM 1769 C C . GLY A 1 232 ? -24.330 8.137 35.632 1.00 90.31 232 GLY A C 1
ATOM 1770 O O . GLY A 1 232 ? -25.550 8.234 35.767 1.00 90.31 232 GLY A O 1
ATOM 1771 N N . GLN A 1 233 ? -23.740 8.431 34.473 1.00 95.25 233 GLN A N 1
ATOM 1772 C CA . GLN A 1 233 ? -24.429 9.055 33.342 1.00 95.25 233 GLN A CA 1
ATOM 1773 C C . GLN A 1 233 ? -24.645 8.039 32.218 1.00 95.25 233 GLN A C 1
ATOM 1775 O O . GLN A 1 233 ? -23.674 7.581 31.622 1.00 95.25 233 GLN A O 1
ATOM 1780 N N . CYS A 1 234 ? -25.899 7.711 31.897 1.00 96.19 234 CYS A N 1
ATOM 1781 C CA . CYS A 1 234 ? -26.233 6.587 31.021 1.00 96.19 234 CYS A CA 1
ATOM 1782 C C . CYS A 1 234 ? -27.171 6.966 29.865 1.00 96.19 234 CYS A C 1
ATOM 1784 O O . CYS A 1 234 ? -28.072 7.798 30.004 1.00 96.19 234 CYS A O 1
ATOM 1786 N N . ARG A 1 235 ? -26.980 6.315 28.713 1.00 97.19 235 ARG A N 1
ATOM 1787 C CA . ARG A 1 235 ? -27.933 6.270 27.592 1.00 97.19 235 ARG A CA 1
ATOM 1788 C C . ARG A 1 235 ? -27.982 4.867 27.017 1.00 97.19 235 ARG A C 1
ATOM 1790 O O . ARG A 1 235 ? -26.936 4.255 26.837 1.00 97.19 235 ARG A O 1
ATOM 1797 N N . THR A 1 236 ? -29.168 4.377 26.661 1.00 96.69 236 THR A N 1
ATOM 1798 C CA . THR A 1 236 ? -29.279 3.078 25.983 1.00 96.69 236 THR A CA 1
ATOM 1799 C C . THR A 1 236 ? -28.743 3.162 24.558 1.00 96.69 236 THR A C 1
ATOM 1801 O O . THR A 1 236 ? -28.965 4.153 23.852 1.00 96.69 236 THR A O 1
ATOM 1804 N N . VAL A 1 237 ? -28.027 2.116 24.152 1.00 96.00 237 VAL A N 1
ATOM 1805 C CA . VAL A 1 237 ? -27.327 2.027 22.873 1.00 96.00 237 VAL A CA 1
ATOM 1806 C C . VAL A 1 237 ? -27.568 0.666 22.249 1.00 96.00 237 VAL A C 1
ATOM 1808 O O . VAL A 1 237 ? -27.365 -0.378 22.868 1.00 96.00 237 VAL A O 1
ATOM 1811 N N . ARG A 1 238 ? -27.930 0.673 20.971 1.00 95.06 238 ARG A N 1
ATOM 1812 C CA . ARG A 1 238 ? -27.895 -0.517 20.131 1.00 95.06 238 ARG A CA 1
ATOM 1813 C C . ARG A 1 238 ? -26.542 -0.590 19.444 1.00 95.06 238 ARG A C 1
ATOM 1815 O O . ARG A 1 238 ? -26.261 0.191 18.541 1.00 95.06 238 ARG A O 1
ATOM 1822 N N . TRP A 1 239 ? -25.707 -1.535 19.858 1.00 94.69 239 TRP A N 1
ATOM 1823 C CA . TRP A 1 239 ? -24.404 -1.765 19.238 1.00 94.69 239 TRP A CA 1
ATOM 1824 C C . TRP A 1 239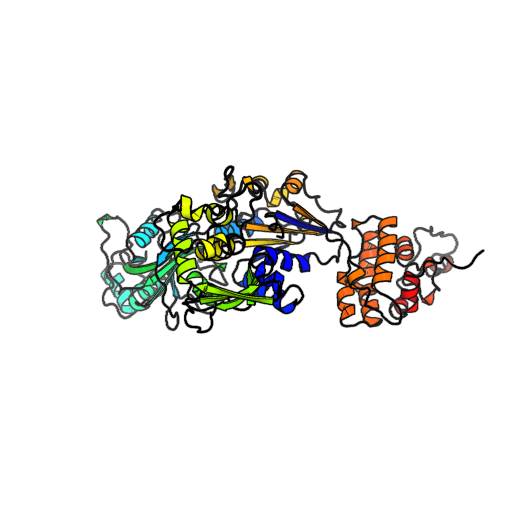 ? -24.573 -2.362 17.841 1.00 94.69 239 TRP A C 1
ATOM 1826 O O . TRP A 1 239 ? -24.984 -3.511 17.696 1.00 94.69 239 TRP A O 1
ATOM 1836 N N . LEU A 1 240 ? -24.282 -1.559 16.818 1.00 92.00 240 LEU A N 1
ATOM 1837 C CA . LEU A 1 240 ? -24.410 -1.934 15.413 1.00 92.00 240 LEU A CA 1
ATOM 1838 C C . LEU A 1 240 ? -23.245 -2.818 14.988 1.00 92.00 240 LEU A C 1
ATOM 1840 O O . LEU A 1 240 ? -23.448 -3.822 14.308 1.00 92.00 240 LEU A O 1
ATOM 1844 N N . ARG A 1 241 ? -22.029 -2.439 15.384 1.00 92.00 241 ARG A N 1
ATOM 1845 C CA . ARG A 1 241 ? -20.794 -3.176 15.113 1.00 92.00 241 ARG A CA 1
ATOM 1846 C C . ARG A 1 241 ? -19.891 -3.115 16.335 1.00 92.00 241 ARG A C 1
ATOM 1848 O O . ARG A 1 241 ? -19.722 -2.045 16.914 1.00 92.00 241 ARG A O 1
ATOM 1855 N N . VAL A 1 242 ? -19.289 -4.241 16.688 1.00 89.12 242 VAL A N 1
ATOM 1856 C CA . VAL A 1 242 ? -18.190 -4.329 17.659 1.00 89.12 242 VAL A CA 1
ATOM 1857 C C . VAL A 1 242 ? -17.068 -5.117 17.000 1.00 89.12 242 VAL A C 1
ATOM 1859 O O . VAL A 1 242 ? -17.340 -6.152 16.394 1.00 89.12 242 VAL A O 1
ATOM 1862 N N . TYR A 1 243 ? -15.841 -4.610 17.073 1.00 87.12 243 TYR A N 1
ATOM 1863 C CA . TYR A 1 243 ? -14.688 -5.152 16.357 1.00 87.12 243 TYR A CA 1
ATOM 1864 C C . TYR A 1 243 ? -13.682 -5.774 17.318 1.00 87.12 243 TYR A C 1
ATOM 1866 O O . TYR A 1 243 ? -13.398 -5.213 18.378 1.00 87.12 243 TYR A O 1
ATOM 1874 N N . LYS A 1 244 ? -13.122 -6.923 16.929 1.00 83.31 244 LYS A N 1
ATOM 1875 C CA . LYS A 1 244 ? -11.957 -7.515 17.591 1.00 83.31 244 LYS A CA 1
ATOM 1876 C C . LYS A 1 244 ? -11.007 -8.128 16.545 1.00 83.31 244 LYS A C 1
ATOM 1878 O O . LYS A 1 244 ? -11.455 -9.008 15.808 1.00 83.31 244 LYS A O 1
ATOM 1883 N N . PRO A 1 245 ? -9.726 -7.709 16.481 1.00 84.81 245 PRO A N 1
ATOM 1884 C CA . PRO A 1 245 ? -9.151 -6.530 17.149 1.00 84.81 245 PRO A CA 1
ATOM 1885 C C . PRO A 1 245 ? -9.831 -5.208 16.737 1.00 84.81 245 PRO A C 1
ATOM 1887 O O . PRO A 1 245 ? -10.635 -5.174 15.803 1.00 84.81 245 PRO A O 1
ATOM 1890 N N . SER A 1 246 ? -9.530 -4.130 17.469 1.00 88.69 246 SER A N 1
ATOM 1891 C CA . SER A 1 246 ? -9.964 -2.766 17.144 1.00 88.69 246 SER A CA 1
ATOM 1892 C C . SER A 1 246 ? -9.504 -2.368 15.735 1.00 88.69 246 SER A C 1
ATOM 1894 O O . SER A 1 246 ? -8.426 -2.758 15.292 1.00 88.69 246 SER A O 1
ATOM 1896 N N . LEU A 1 247 ? -10.306 -1.568 15.032 1.00 87.44 247 LEU A N 1
ATOM 1897 C CA . LEU A 1 247 ? -9.977 -1.082 13.694 1.00 87.44 247 LEU A CA 1
ATOM 1898 C C . LEU A 1 247 ? -9.144 0.207 13.755 1.00 87.44 247 LEU A C 1
ATOM 1900 O O . LEU A 1 247 ? -9.446 1.077 14.577 1.00 87.44 247 LEU A O 1
ATOM 1904 N N . PRO A 1 248 ? -8.157 0.391 12.859 1.00 88.31 248 PRO A N 1
ATOM 1905 C CA . PRO A 1 248 ? -7.425 1.650 12.729 1.00 88.31 248 PRO A CA 1
ATOM 1906 C C . PRO A 1 248 ? -8.337 2.835 12.387 1.00 88.31 248 PRO A C 1
ATOM 1908 O O . PRO A 1 248 ? -9.310 2.688 11.645 1.00 88.31 248 PRO A O 1
ATOM 1911 N N . PHE A 1 249 ? -8.008 4.035 12.879 1.00 89.56 249 PHE A N 1
ATOM 1912 C CA . PHE A 1 249 ? -8.819 5.244 12.675 1.00 89.56 249 PHE A CA 1
ATOM 1913 C C . PHE A 1 249 ? -9.048 5.560 11.192 1.00 89.56 249 PHE A C 1
ATOM 1915 O O . PHE A 1 249 ? -10.109 6.065 10.837 1.00 89.56 249 PHE A O 1
ATOM 1922 N N . ASP A 1 250 ? -8.087 5.241 10.323 1.00 86.38 250 ASP A N 1
ATOM 1923 C CA . ASP A 1 250 ? -8.129 5.532 8.887 1.00 86.38 250 ASP A CA 1
ATOM 1924 C C . ASP A 1 250 ? -9.174 4.698 8.114 1.00 86.38 250 ASP A C 1
ATOM 1926 O O . ASP A 1 250 ? -9.477 4.994 6.952 1.00 86.38 250 ASP A O 1
ATOM 1930 N N . GLN A 1 251 ? -9.782 3.703 8.772 1.00 85.75 251 GLN A N 1
ATOM 1931 C CA . GLN A 1 251 ? -10.955 2.968 8.290 1.00 85.75 251 GLN A CA 1
ATOM 1932 C C . GLN A 1 251 ? -12.262 3.761 8.455 1.00 85.75 251 GLN A C 1
ATOM 1934 O O . GLN A 1 251 ? -13.301 3.304 7.995 1.00 85.75 251 GLN A O 1
ATOM 1939 N N . LEU A 1 252 ? -12.233 4.936 9.092 1.00 88.81 252 LEU A N 1
ATOM 1940 C CA . LEU A 1 252 ? -13.415 5.781 9.311 1.00 88.81 252 LEU A CA 1
ATOM 1941 C C . LEU A 1 252 ? -13.127 7.286 9.187 1.00 88.81 252 LEU A C 1
ATOM 1943 O O . LEU A 1 252 ? -13.981 8.055 8.754 1.00 88.81 252 LEU A O 1
ATOM 1947 N N . MET A 1 253 ? -11.935 7.719 9.579 1.00 90.19 253 MET A N 1
ATOM 1948 C CA . MET A 1 253 ? -11.546 9.118 9.716 1.00 90.19 253 MET A CA 1
ATOM 1949 C C . MET A 1 253 ? -10.386 9.465 8.777 1.00 90.19 253 MET A C 1
ATOM 1951 O O . MET A 1 253 ? -9.593 8.608 8.397 1.00 90.19 253 MET A O 1
ATOM 1955 N N . THR A 1 254 ? -10.242 10.746 8.439 1.00 83.81 254 THR A N 1
ATOM 1956 C CA . THR A 1 254 ? -9.088 11.275 7.685 1.00 83.81 254 THR A CA 1
ATOM 1957 C C . THR A 1 254 ? -7.930 11.699 8.589 1.00 83.81 254 THR A C 1
ATOM 1959 O O . THR A 1 254 ? -6.803 11.863 8.123 1.00 83.81 254 THR A O 1
ATOM 1962 N N . LYS A 1 255 ? -8.194 11.884 9.887 1.00 85.44 255 LYS A N 1
ATOM 1963 C CA . LYS A 1 255 ? -7.222 12.250 10.925 1.00 85.44 255 LYS A CA 1
ATOM 1964 C C . LYS A 1 255 ? -7.481 11.442 12.195 1.00 85.44 255 LYS A C 1
ATOM 1966 O O . LYS A 1 255 ? -8.605 10.998 12.419 1.00 85.44 255 LYS A O 1
ATOM 1971 N N . GLN A 1 256 ? -6.452 11.293 13.027 1.00 87.00 256 GLN A N 1
ATOM 1972 C CA . GLN A 1 256 ? -6.554 10.609 14.318 1.00 87.00 256 GLN A CA 1
ATOM 1973 C C . GLN A 1 256 ? -7.589 11.264 15.246 1.00 87.00 256 GLN A C 1
ATOM 1975 O O . GLN A 1 256 ? -7.860 12.467 15.150 1.00 87.00 256 GLN A O 1
ATOM 1980 N N . PHE A 1 257 ? -8.155 10.477 16.163 1.00 89.69 257 PHE A N 1
ATOM 1981 C CA . PHE A 1 257 ? -9.086 10.992 17.162 1.00 89.69 257 PHE A CA 1
ATOM 1982 C C . PHE A 1 257 ? -8.352 11.890 18.171 1.00 89.69 257 PHE A C 1
ATOM 1984 O O . PHE A 1 257 ? -7.200 11.646 18.516 1.00 89.69 257 PHE A O 1
ATOM 1991 N N . SER A 1 258 ? -9.027 12.923 18.682 1.00 87.94 258 SER A N 1
ATOM 1992 C CA . SER A 1 258 ? -8.516 13.686 19.829 1.00 87.94 258 SER A CA 1
ATOM 1993 C C . SER A 1 258 ? -8.704 12.932 21.153 1.00 87.94 258 SER A C 1
ATOM 1995 O O . SER A 1 258 ? -9.634 12.127 21.287 1.00 87.94 258 SER A O 1
ATOM 1997 N N . GLN A 1 259 ? -7.888 13.285 22.154 1.00 85.12 259 GLN A N 1
ATOM 1998 C CA . GLN A 1 259 ? -7.945 12.749 23.524 1.00 85.12 259 GLN A CA 1
ATOM 1999 C C . GLN A 1 259 ? -9.258 13.072 24.263 1.00 85.12 259 GLN A C 1
ATOM 2001 O O . GLN A 1 259 ? -9.580 12.465 25.282 1.00 85.12 259 GLN A O 1
ATOM 2006 N N . ARG A 1 260 ? -10.065 14.010 23.750 1.00 89.00 260 ARG A N 1
ATOM 2007 C CA . ARG A 1 260 ? -11.358 14.375 24.343 1.00 89.00 260 ARG A CA 1
ATOM 2008 C C . ARG A 1 260 ? -12.283 13.162 24.398 1.00 89.00 260 ARG A C 1
ATOM 2010 O O . ARG A 1 260 ? -12.510 12.499 23.385 1.00 89.00 260 ARG A O 1
ATOM 2017 N N . THR A 1 261 ? -12.849 12.890 25.574 1.00 89.69 261 THR A N 1
ATOM 2018 C CA . THR A 1 261 ? -13.739 11.740 25.808 1.00 89.69 261 THR A CA 1
ATOM 2019 C C . THR A 1 261 ? -14.958 11.765 24.897 1.00 89.69 261 THR A C 1
ATOM 2021 O O . THR A 1 261 ? -15.257 10.747 24.290 1.00 89.69 261 THR A O 1
ATOM 2024 N N . LEU A 1 262 ? -15.628 12.911 24.770 1.00 94.81 262 LEU A N 1
ATOM 2025 C CA . LEU A 1 262 ? -16.845 13.089 23.982 1.00 94.81 262 LEU A CA 1
ATOM 2026 C C . LEU A 1 262 ? -16.781 14.362 23.132 1.00 94.81 262 LEU A C 1
ATOM 2028 O O . LEU A 1 262 ? -16.520 15.450 23.658 1.00 94.81 262 LEU A O 1
ATOM 2032 N N . TYR A 1 263 ? -17.027 14.225 21.828 1.00 94.12 263 TYR A N 1
ATOM 2033 C CA . TYR A 1 263 ? -17.200 15.337 20.889 1.00 94.12 263 TYR A CA 1
ATOM 2034 C C . TYR A 1 263 ? -17.908 14.881 19.606 1.00 94.12 263 TYR A C 1
ATOM 2036 O O . TYR A 1 263 ? -17.957 13.693 19.293 1.00 94.12 263 TYR A O 1
ATOM 2044 N N . GLU A 1 264 ? -18.477 15.833 18.870 1.00 94.38 264 GLU A N 1
ATOM 2045 C CA . GLU A 1 264 ? -19.072 15.586 17.555 1.00 94.38 264 GLU A CA 1
ATOM 2046 C C . GLU A 1 264 ? -17.971 15.351 16.518 1.00 94.38 264 GLU A C 1
ATOM 2048 O O . GLU A 1 264 ? -17.040 16.153 16.397 1.00 94.38 264 GLU A O 1
ATOM 2053 N N . LEU A 1 265 ? -18.080 14.264 15.761 1.00 91.25 265 LEU A N 1
ATOM 2054 C CA . LEU A 1 265 ? -17.203 14.011 14.630 1.00 91.25 265 LEU A CA 1
ATOM 2055 C C . LEU A 1 265 ? -17.701 14.821 13.433 1.00 91.25 265 LEU A C 1
ATOM 2057 O O . LEU A 1 265 ? -18.816 14.625 12.953 1.00 91.25 265 LEU A O 1
ATOM 2061 N N . SER A 1 266 ? -16.874 15.749 12.952 1.00 82.12 266 SER A N 1
ATOM 2062 C CA . SER A 1 266 ? -17.284 16.641 11.870 1.00 82.12 266 SER A CA 1
ATOM 2063 C C . SER A 1 266 ? -17.313 15.905 10.523 1.00 82.12 266 SER A C 1
ATOM 2065 O O . SER A 1 266 ? -16.393 15.125 10.246 1.00 82.12 266 SER A O 1
ATOM 2067 N N . PRO A 1 267 ? -18.273 16.215 9.628 1.00 71.31 267 PRO A N 1
ATOM 2068 C CA . PRO A 1 267 ? -18.335 15.617 8.291 1.00 71.31 267 PRO A CA 1
ATOM 2069 C C . PRO A 1 267 ? -17.074 15.829 7.441 1.00 71.31 267 PRO A C 1
ATOM 2071 O O . PRO A 1 267 ? -16.818 15.063 6.527 1.00 71.31 267 PRO A O 1
ATOM 2074 N N . GLY A 1 268 ? -16.268 16.860 7.729 1.00 72.44 268 GLY A N 1
ATOM 2075 C CA . GLY A 1 268 ? -14.999 17.098 7.029 1.00 72.44 268 GLY A CA 1
ATOM 2076 C C . GLY A 1 268 ? -13.833 16.228 7.516 1.00 72.44 268 GLY A C 1
ATOM 2077 O O . GLY A 1 268 ? -12.806 16.153 6.847 1.00 72.44 268 GLY A O 1
ATOM 2078 N N . SER A 1 269 ? -13.961 15.596 8.686 1.00 79.88 269 SER A N 1
ATOM 2079 C CA . SER A 1 269 ? -12.943 14.698 9.253 1.00 79.88 269 SER A CA 1
ATOM 2080 C C . SER A 1 269 ? -13.321 13.220 9.153 1.00 79.88 269 SER A C 1
ATOM 2082 O O . SER A 1 269 ? -12.440 12.365 9.225 1.00 79.88 269 SER A O 1
ATOM 2084 N N . MET A 1 270 ? -14.606 12.924 8.961 1.00 85.50 270 MET A N 1
ATOM 2085 C CA . MET A 1 270 ? -15.145 11.578 8.811 1.00 85.50 270 MET A CA 1
ATOM 2086 C C . MET A 1 270 ? -15.407 11.248 7.347 1.00 85.50 270 MET A C 1
ATOM 2088 O O . MET A 1 270 ? -15.937 12.063 6.599 1.00 85.50 270 MET A O 1
ATOM 2092 N N . ASP A 1 271 ? -15.093 10.020 6.967 1.00 85.12 271 ASP A N 1
ATOM 2093 C CA . ASP A 1 271 ? -15.417 9.472 5.662 1.00 85.12 271 ASP A CA 1
ATOM 2094 C C . ASP A 1 271 ? -16.779 8.759 5.726 1.00 85.12 271 ASP A C 1
ATOM 2096 O O . ASP A 1 271 ? -16.916 7.665 6.283 1.00 85.12 271 ASP A O 1
ATOM 2100 N N . MET A 1 272 ? -17.813 9.416 5.191 1.00 83.06 272 MET A N 1
ATOM 2101 C CA . MET A 1 272 ? -19.183 8.891 5.217 1.00 83.06 272 MET A CA 1
ATOM 2102 C C . MET A 1 272 ? -19.336 7.617 4.383 1.00 83.06 272 MET A C 1
ATOM 2104 O O . MET A 1 272 ? -20.115 6.745 4.760 1.00 83.06 272 MET A O 1
ATOM 2108 N N . GLU A 1 273 ? -18.581 7.466 3.292 1.00 81.56 273 GLU A N 1
ATOM 2109 C CA . GLU A 1 273 ? -18.642 6.255 2.469 1.00 81.56 273 GLU A CA 1
ATOM 2110 C C . GLU A 1 273 ? -18.076 5.055 3.229 1.00 81.56 273 GLU A C 1
ATOM 2112 O O . GLU A 1 273 ? -18.665 3.971 3.206 1.00 81.56 273 GLU A O 1
ATOM 2117 N N . LYS A 1 274 ? -16.987 5.255 3.982 1.00 84.62 274 LYS A N 1
ATOM 2118 C CA . LYS A 1 274 ? -16.447 4.216 4.869 1.00 84.62 274 LYS A CA 1
ATOM 2119 C C . LYS A 1 274 ? -17.413 3.851 5.988 1.00 84.62 274 LYS A C 1
ATOM 2121 O O . LYS A 1 274 ? -17.588 2.667 6.270 1.00 84.62 274 LYS A O 1
ATOM 2126 N N . LEU A 1 275 ? -18.069 4.833 6.608 1.00 87.31 275 LEU A N 1
ATOM 2127 C CA . LEU A 1 275 ? -19.072 4.563 7.640 1.00 87.31 275 LEU A CA 1
ATOM 2128 C C . LEU A 1 275 ? -20.236 3.728 7.083 1.00 87.31 275 LEU A C 1
ATOM 2130 O O . LEU A 1 275 ? -20.628 2.733 7.693 1.00 87.31 275 LEU A O 1
ATOM 2134 N N . GLU A 1 276 ? -20.755 4.094 5.911 1.00 84.62 276 GLU A N 1
ATOM 2135 C CA . GLU A 1 276 ? -21.803 3.335 5.220 1.00 84.62 276 GLU A CA 1
ATOM 2136 C C . GLU A 1 276 ? -21.346 1.913 4.874 1.00 84.62 276 GLU A C 1
ATOM 2138 O O . GLU A 1 276 ? -22.117 0.966 5.047 1.00 84.62 276 GLU A O 1
ATOM 2143 N N . ALA A 1 277 ? -20.097 1.737 4.434 1.00 81.19 277 ALA A N 1
ATOM 2144 C CA . ALA A 1 277 ? -19.521 0.427 4.140 1.00 81.19 277 ALA A CA 1
ATOM 2145 C C . ALA A 1 277 ? -19.398 -0.449 5.401 1.00 81.19 277 ALA A C 1
ATOM 2147 O O . ALA A 1 277 ? -19.820 -1.607 5.389 1.00 81.19 277 ALA A O 1
ATOM 2148 N N . LEU A 1 278 ? -18.908 0.106 6.516 1.00 84.19 278 LEU A N 1
ATOM 2149 C CA . LEU A 1 278 ? -18.810 -0.588 7.810 1.00 84.19 278 LEU A CA 1
ATOM 2150 C C . LEU A 1 278 ? -20.188 -1.017 8.341 1.00 84.19 278 LEU A C 1
ATOM 2152 O O . LEU A 1 278 ? -20.359 -2.113 8.889 1.00 84.19 278 LEU A O 1
ATOM 2156 N N . LEU A 1 279 ? -21.193 -0.164 8.147 1.00 84.12 279 LEU A N 1
ATOM 2157 C CA . LEU A 1 279 ? -22.581 -0.436 8.515 1.00 84.12 279 LEU A CA 1
ATOM 2158 C C . LEU A 1 279 ? -23.327 -1.294 7.483 1.00 84.12 279 LEU A C 1
ATOM 2160 O O . LEU A 1 279 ? -24.450 -1.714 7.756 1.00 84.12 279 LEU A O 1
ATOM 2164 N N . GLN A 1 280 ? -22.684 -1.628 6.358 1.00 74.06 280 GLN A N 1
ATOM 2165 C CA . GLN A 1 280 ? -23.254 -2.384 5.237 1.00 74.06 280 GLN A CA 1
ATOM 2166 C C . GLN A 1 280 ? -24.520 -1.724 4.651 1.00 74.06 280 GLN A C 1
ATOM 2168 O O . GLN A 1 280 ? -25.412 -2.405 4.153 1.00 74.06 280 GLN A O 1
ATOM 2173 N N . MET A 1 281 ? -24.602 -0.389 4.701 1.00 55.47 281 MET A N 1
ATOM 2174 C CA . MET A 1 281 ? -25.743 0.401 4.206 1.00 55.47 281 MET A CA 1
ATOM 2175 C C . MET A 1 281 ? -25.795 0.460 2.676 1.00 55.47 281 MET A C 1
ATOM 2177 O O . MET A 1 281 ? -26.872 0.546 2.089 1.00 55.47 281 MET A O 1
ATOM 2181 N N . LYS A 1 282 ? -24.635 0.352 2.019 1.00 37.59 282 LYS A N 1
ATOM 2182 C CA . LYS A 1 282 ? -24.520 0.158 0.573 1.00 37.59 282 LYS A CA 1
ATOM 2183 C C . LYS A 1 282 ? -24.136 -1.290 0.293 1.00 37.59 282 LYS A C 1
ATOM 2185 O O . LYS A 1 282 ? -22.961 -1.635 0.215 1.00 37.59 282 LYS A O 1
ATOM 2190 N N . SER A 1 283 ? -25.134 -2.138 0.059 1.00 27.45 283 SER A N 1
ATOM 2191 C CA . SER A 1 283 ? -24.930 -3.135 -0.995 1.00 27.45 283 SER A CA 1
ATOM 2192 C C . SER A 1 283 ? -24.658 -2.356 -2.288 1.00 27.45 283 SER A C 1
ATOM 2194 O O . SER A 1 283 ? -25.295 -1.312 -2.482 1.00 27.45 283 SER A O 1
ATOM 2196 N N . PRO A 1 284 ? -23.734 -2.788 -3.168 1.00 28.17 284 PRO A N 1
ATOM 2197 C CA . PRO A 1 284 ? -23.636 -2.178 -4.485 1.00 28.17 284 PRO A CA 1
ATOM 2198 C C . PRO A 1 284 ? -25.038 -2.178 -5.079 1.00 28.17 284 PRO A C 1
ATOM 2200 O O . PRO A 1 284 ? -25.774 -3.154 -4.925 1.00 28.17 284 PRO A O 1
ATOM 2203 N N . SER A 1 285 ? -25.412 -1.056 -5.683 1.00 25.33 285 SER A N 1
ATOM 2204 C CA . SER A 1 285 ? -26.672 -0.864 -6.382 1.00 25.33 285 SER A CA 1
ATOM 2205 C C . SER A 1 285 ? -26.877 -1.990 -7.397 1.00 25.33 285 SER A C 1
ATOM 2207 O O . SER A 1 285 ? -26.532 -1.869 -8.572 1.00 25.33 285 SER A O 1
ATOM 2209 N N . ALA A 1 286 ? -27.469 -3.094 -6.946 1.00 25.50 286 ALA A N 1
ATOM 2210 C CA . ALA A 1 286 ? -28.276 -3.947 -7.777 1.00 25.50 286 ALA A CA 1
ATOM 2211 C C . ALA A 1 286 ? -29.455 -3.058 -8.146 1.00 25.50 286 ALA A C 1
ATOM 2213 O O . ALA A 1 286 ? -30.390 -2.875 -7.366 1.00 25.50 286 ALA A O 1
ATOM 2214 N N . GLY A 1 287 ? -29.328 -2.398 -9.300 1.00 24.12 287 GLY A N 1
ATOM 2215 C CA . GLY A 1 287 ? -30.421 -1.667 -9.907 1.00 24.12 287 GLY A CA 1
ATOM 2216 C C . GLY A 1 287 ? -31.672 -2.519 -9.796 1.00 24.12 287 GLY A C 1
ATOM 2217 O O . GLY A 1 287 ? -31.629 -3.720 -10.059 1.00 24.12 287 GLY A O 1
ATOM 2218 N N . THR A 1 288 ? -32.742 -1.887 -9.335 1.00 29.02 288 THR A N 1
ATOM 2219 C CA . THR A 1 288 ? -34.073 -2.440 -9.148 1.00 29.02 288 THR A CA 1
ATOM 2220 C C . THR A 1 288 ? -34.405 -3.437 -10.257 1.00 29.02 288 THR A C 1
ATOM 2222 O O . THR A 1 288 ? -34.842 -3.078 -11.349 1.00 29.02 288 THR A O 1
ATOM 2225 N N . ARG A 1 289 ? -34.174 -4.716 -9.984 1.00 24.92 289 ARG A N 1
ATOM 2226 C CA . ARG A 1 289 ? -34.745 -5.835 -10.714 1.00 24.92 289 ARG A CA 1
ATOM 2227 C C . ARG A 1 289 ? -35.277 -6.754 -9.641 1.00 24.92 289 ARG A C 1
ATOM 2229 O O . ARG A 1 289 ? -34.527 -7.227 -8.794 1.00 24.92 289 ARG A O 1
ATOM 2236 N N . ALA A 1 290 ? -36.594 -6.923 -9.657 1.00 23.75 290 ALA A N 1
ATOM 2237 C CA . ALA A 1 290 ? -37.281 -7.933 -8.877 1.00 23.75 290 ALA A CA 1
ATOM 2238 C C . ALA A 1 290 ? -36.505 -9.264 -8.942 1.00 23.75 290 ALA A C 1
ATOM 2240 O O . ALA A 1 290 ? -35.909 -9.551 -9.988 1.00 23.75 290 ALA A O 1
ATOM 2241 N N . PRO A 1 291 ? -36.495 -10.070 -7.867 1.00 29.31 291 PRO A N 1
ATOM 2242 C CA . PRO A 1 291 ? -35.875 -11.384 -7.901 1.00 29.31 291 PRO A CA 1
ATOM 2243 C C . PRO A 1 291 ? -36.565 -12.192 -9.000 1.00 29.31 291 PRO A C 1
ATOM 2245 O O . PRO A 1 291 ? -37.713 -12.605 -8.867 1.00 29.31 291 PRO A O 1
ATOM 2248 N N . SER A 1 292 ? -35.892 -12.387 -10.131 1.00 35.59 292 SER A N 1
ATOM 2249 C CA . SER A 1 292 ? -36.275 -13.464 -11.025 1.00 35.59 292 SER A CA 1
ATOM 2250 C C . SER A 1 292 ? -35.826 -14.742 -10.326 1.00 35.59 292 SER A C 1
ATOM 2252 O O . SER A 1 292 ? -34.625 -15.000 -10.262 1.00 35.59 292 SER A O 1
ATOM 2254 N N . ASP A 1 293 ? -36.781 -15.502 -9.791 1.00 52.34 293 ASP A N 1
ATOM 2255 C CA . ASP A 1 293 ? -36.665 -16.818 -9.127 1.00 52.34 293 ASP A CA 1
ATOM 2256 C C . ASP A 1 293 ? -36.101 -17.939 -10.039 1.00 52.34 293 ASP A C 1
ATOM 2258 O O . ASP A 1 293 ? -36.485 -19.111 -9.978 1.00 52.34 293 ASP A O 1
ATOM 2262 N N . VAL A 1 294 ? -35.185 -17.587 -10.940 1.00 60.56 294 VAL A N 1
ATOM 2263 C CA . VAL A 1 294 ? -34.697 -18.428 -12.025 1.00 60.56 294 VAL A CA 1
ATOM 2264 C C . VAL A 1 294 ? -33.172 -18.578 -11.900 1.00 60.56 294 VAL A C 1
ATOM 2266 O O . VAL A 1 294 ? -32.438 -17.627 -12.164 1.00 60.56 294 VAL A O 1
ATOM 2269 N N . PRO A 1 295 ? -32.669 -19.762 -11.506 1.00 73.44 295 PRO A N 1
ATOM 2270 C CA . PRO A 1 295 ? -31.261 -19.993 -11.143 1.00 73.44 295 PRO A CA 1
ATOM 2271 C C . PRO A 1 295 ? -30.272 -20.078 -12.325 1.00 73.44 295 PRO A C 1
ATOM 2273 O O . PRO A 1 295 ? -29.081 -20.312 -12.112 1.00 73.44 295 PRO A O 1
ATOM 2276 N N . TYR A 1 296 ? -30.744 -19.874 -13.557 1.00 81.94 296 TYR A N 1
ATOM 2277 C CA . TYR A 1 296 ? -29.960 -19.959 -14.793 1.00 81.94 296 TYR A CA 1
ATOM 2278 C C . TYR A 1 296 ? -30.167 -18.698 -15.634 1.00 81.94 296 TYR A C 1
ATOM 2280 O O . TYR A 1 296 ? -31.279 -18.166 -15.681 1.00 81.94 296 TYR A O 1
ATOM 2288 N N . ARG A 1 297 ? -29.121 -18.222 -16.320 1.00 80.12 297 ARG A N 1
ATOM 2289 C CA . ARG A 1 297 ? -29.196 -17.017 -17.168 1.00 80.12 297 ARG A CA 1
ATOM 2290 C C . ARG A 1 297 ? -29.182 -17.377 -18.649 1.00 80.12 297 ARG A C 1
ATOM 2292 O O . ARG A 1 297 ? -28.404 -18.219 -19.077 1.00 80.12 297 ARG A O 1
ATOM 2299 N N . VAL A 1 298 ? -30.006 -16.701 -19.453 1.00 78.19 298 VAL A N 1
ATOM 2300 C CA . VAL A 1 298 ? -29.964 -16.833 -20.921 1.00 78.19 298 VAL A CA 1
ATOM 2301 C C . VAL A 1 298 ? -28.576 -16.434 -21.431 1.00 78.19 298 VAL A C 1
ATOM 2303 O O . VAL A 1 298 ? -28.047 -15.397 -21.036 1.00 78.19 298 VAL A O 1
ATOM 2306 N N . GLY A 1 299 ? -27.984 -17.272 -22.282 1.00 72.81 299 GLY A N 1
ATOM 2307 C CA . GLY A 1 299 ? -26.618 -17.143 -22.795 1.00 72.81 299 GLY A CA 1
ATOM 2308 C C . GLY A 1 299 ? -25.551 -17.902 -21.996 1.00 72.81 299 GLY A C 1
ATOM 2309 O O . GLY A 1 299 ? -24.443 -18.076 -22.497 1.00 72.81 299 GLY A O 1
ATOM 2310 N N . GLU A 1 300 ? -25.863 -18.393 -20.792 1.00 77.88 300 GLU A N 1
ATOM 2311 C CA . GLU A 1 300 ? -24.944 -19.199 -19.976 1.00 77.88 300 GLU A CA 1
ATOM 2312 C C . GLU A 1 300 ? -24.672 -20.561 -20.637 1.00 77.88 300 GLU A C 1
ATOM 2314 O O . GLU A 1 300 ? -25.557 -21.128 -21.281 1.00 77.88 300 GLU A O 1
ATOM 2319 N N . VAL A 1 301 ? -23.453 -21.095 -20.502 1.00 79.75 301 VAL A N 1
ATOM 2320 C CA . VAL A 1 301 ? -23.037 -22.345 -21.160 1.00 79.75 301 VAL A CA 1
ATOM 2321 C C . VAL A 1 301 ? -22.707 -23.419 -20.123 1.00 79.75 301 VAL A C 1
ATOM 2323 O O . VAL A 1 301 ? -21.913 -23.187 -19.218 1.00 79.75 301 VAL A O 1
ATOM 2326 N N . PHE A 1 302 ? -23.278 -24.614 -20.283 1.00 77.88 302 PHE A N 1
ATOM 2327 C CA . PHE A 1 302 ? -23.092 -25.778 -19.415 1.00 77.88 302 PHE A CA 1
ATOM 2328 C C . PHE A 1 302 ? -22.514 -26.977 -20.186 1.00 77.88 302 PHE A C 1
ATOM 2330 O O . PHE A 1 302 ? -22.814 -27.204 -21.363 1.00 77.88 302 PHE A O 1
ATOM 2337 N N . GLY A 1 303 ? -21.697 -27.792 -19.512 1.00 71.06 303 GLY A N 1
ATOM 2338 C CA . GLY A 1 303 ? -21.112 -29.011 -20.081 1.00 71.06 303 GLY A CA 1
ATOM 2339 C C . GLY A 1 303 ? -20.267 -28.765 -21.342 1.00 71.06 303 GLY A C 1
ATOM 2340 O O . GLY A 1 303 ? -19.580 -27.754 -21.466 1.00 71.06 303 GLY A O 1
ATOM 2341 N N . ARG A 1 304 ? -20.319 -29.697 -22.305 1.00 69.81 304 ARG A N 1
ATOM 2342 C CA . ARG A 1 304 ? -19.596 -29.619 -23.594 1.00 69.81 304 ARG A CA 1
ATOM 2343 C C . ARG A 1 304 ? -20.305 -28.706 -24.614 1.00 69.81 304 ARG A C 1
ATOM 2345 O O . ARG A 1 304 ? -20.572 -29.157 -25.722 1.00 69.81 304 ARG A O 1
ATOM 2352 N N . ALA A 1 305 ? -20.606 -27.460 -24.235 1.00 72.81 305 ALA A N 1
ATOM 2353 C CA . ALA A 1 305 ? -21.217 -26.403 -25.063 1.00 72.81 305 ALA A CA 1
ATOM 2354 C C . ALA A 1 305 ? -22.759 -26.392 -25.211 1.00 72.81 305 ALA A C 1
ATOM 2356 O O . ALA A 1 305 ? -23.277 -26.069 -26.279 1.00 72.81 305 ALA A O 1
ATOM 2357 N N . TYR A 1 306 ? -23.515 -26.705 -24.152 1.00 83.38 306 TYR A N 1
ATOM 2358 C CA . TYR A 1 306 ? -24.965 -26.457 -24.122 1.00 83.38 306 TYR A CA 1
ATOM 2359 C C . TYR A 1 306 ? -25.233 -25.015 -23.692 1.00 83.38 306 TYR A C 1
ATOM 2361 O O . TYR A 1 306 ? -24.803 -24.650 -22.605 1.00 83.38 306 TYR A O 1
ATOM 2369 N N . SER A 1 307 ? -25.946 -24.205 -24.474 1.00 85.81 307 SER A N 1
ATOM 2370 C CA . SER A 1 307 ? -26.234 -22.808 -24.105 1.00 85.81 307 SER A CA 1
ATOM 2371 C C . SER A 1 307 ? -27.684 -22.602 -23.679 1.00 85.81 307 SER A C 1
ATOM 2373 O O . SER A 1 307 ? -28.603 -23.114 -24.311 1.00 85.81 307 SER A O 1
ATOM 2375 N N . VAL A 1 308 ? -27.913 -21.843 -22.609 1.00 87.19 308 VAL A N 1
ATOM 2376 C CA . VAL A 1 308 ? -29.260 -21.510 -22.134 1.00 87.19 308 VAL A CA 1
ATOM 2377 C C . VAL A 1 308 ? -29.913 -20.549 -23.119 1.00 87.19 308 VAL A C 1
ATOM 2379 O O . VAL A 1 308 ? -29.428 -19.441 -23.335 1.00 87.19 308 VAL A O 1
ATOM 2382 N N . THR A 1 309 ? -31.033 -20.958 -23.702 1.00 86.06 309 THR A N 1
ATOM 2383 C CA . THR A 1 309 ? -31.826 -20.128 -24.623 1.00 86.06 309 THR A CA 1
ATOM 2384 C C . THR A 1 309 ? -32.999 -19.472 -23.913 1.00 86.06 309 THR A C 1
ATOM 2386 O O . THR A 1 309 ? -33.364 -18.344 -24.239 1.00 86.06 309 THR A O 1
ATOM 2389 N N . LYS A 1 310 ? -33.540 -20.129 -22.882 1.00 83.50 310 LYS A N 1
ATOM 2390 C CA . LYS A 1 310 ? -34.613 -19.599 -22.043 1.00 83.50 310 LYS A CA 1
ATOM 2391 C C . LYS A 1 310 ? -34.553 -20.218 -20.656 1.00 83.50 310 LYS A C 1
ATOM 2393 O O . LYS A 1 310 ? -34.319 -21.412 -20.510 1.00 83.50 310 LYS A O 1
ATOM 2398 N N . ALA A 1 311 ? -34.798 -19.414 -19.630 1.00 85.81 311 ALA A N 1
ATOM 2399 C CA . ALA A 1 311 ? -34.919 -19.892 -18.262 1.00 85.81 311 ALA A CA 1
ATOM 2400 C C . ALA A 1 311 ? -36.110 -19.197 -17.595 1.00 85.81 311 ALA A C 1
ATOM 2402 O O . ALA A 1 311 ? -36.262 -17.980 -17.684 1.00 85.81 311 ALA A O 1
ATOM 2403 N N . SER A 1 312 ? -36.967 -19.980 -16.949 1.00 83.94 312 SER A N 1
ATOM 2404 C CA . SER A 1 312 ? -38.164 -19.522 -16.236 1.00 83.94 312 SER A CA 1
ATOM 2405 C C . SER A 1 312 ? -38.336 -20.309 -14.934 1.00 83.94 312 SER A C 1
ATOM 2407 O O . SER A 1 312 ? -37.563 -21.226 -14.661 1.00 83.94 312 SER A O 1
ATOM 2409 N N . ALA A 1 313 ? -39.349 -19.977 -14.128 1.00 76.38 313 ALA A N 1
ATOM 2410 C CA . ALA A 1 313 ? -39.641 -20.708 -12.893 1.00 76.38 313 ALA A CA 1
ATOM 2411 C C . ALA A 1 313 ? -40.021 -22.185 -13.140 1.00 76.38 313 ALA A C 1
ATOM 2413 O O . ALA A 1 313 ? -39.784 -23.024 -12.267 1.00 76.38 313 ALA A O 1
ATOM 2414 N N . ASP A 1 314 ? -40.542 -22.499 -14.334 1.00 77.31 314 ASP A N 1
ATOM 2415 C CA . ASP A 1 314 ? -41.106 -23.809 -14.679 1.00 77.31 314 ASP A CA 1
ATOM 2416 C C . ASP A 1 314 ? -40.227 -24.634 -15.627 1.00 77.31 314 ASP A C 1
ATOM 2418 O O . ASP A 1 314 ? -40.182 -25.863 -15.519 1.00 77.31 314 ASP A O 1
ATOM 2422 N N . VAL A 1 315 ? -39.515 -23.980 -16.551 1.00 86.94 315 VAL A N 1
ATOM 2423 C CA . VAL A 1 315 ? -38.760 -24.637 -17.633 1.00 86.94 315 VAL A CA 1
ATOM 2424 C C . VAL A 1 315 ? -37.409 -23.959 -17.874 1.00 86.94 315 VAL A C 1
ATOM 2426 O O . VAL A 1 315 ? -37.314 -22.727 -17.886 1.00 86.94 315 VAL A O 1
ATOM 2429 N N . LEU A 1 316 ? -36.387 -24.784 -18.117 1.00 91.06 316 LEU A N 1
ATOM 2430 C CA . LEU A 1 316 ? -35.070 -24.414 -18.632 1.00 91.06 316 LEU A CA 1
ATOM 2431 C C . LEU A 1 316 ? -34.892 -24.988 -20.045 1.00 91.06 316 LEU A C 1
ATOM 2433 O O . LEU A 1 316 ? -34.903 -26.205 -20.212 1.00 91.06 316 LEU A O 1
ATOM 2437 N N . GLU A 1 317 ? -34.694 -24.131 -21.044 1.00 90.81 317 GLU A N 1
ATOM 2438 C CA . GLU A 1 317 ? -34.429 -24.514 -22.435 1.00 90.81 317 GLU A CA 1
ATOM 2439 C C . GLU A 1 317 ? -32.951 -24.272 -22.776 1.00 90.81 317 GLU A C 1
ATOM 2441 O O . GLU A 1 317 ? -32.382 -23.209 -22.510 1.00 90.81 317 GLU A O 1
ATOM 2446 N N . LEU A 1 318 ? -32.322 -25.278 -23.378 1.00 89.88 318 LEU A N 1
ATOM 2447 C CA . LEU A 1 318 ? -30.918 -25.320 -23.759 1.00 89.88 318 LEU A CA 1
ATOM 2448 C C . LEU A 1 318 ? -30.788 -25.626 -25.252 1.00 89.88 318 LEU A C 1
ATOM 2450 O O . LEU A 1 318 ? -31.449 -26.524 -25.771 1.00 89.88 318 LEU A O 1
ATOM 2454 N N . LYS A 1 319 ? -29.864 -24.955 -25.931 1.00 88.31 319 LYS A N 1
ATOM 2455 C CA . LYS A 1 319 ? -29.401 -25.330 -27.265 1.00 88.31 319 LYS A CA 1
ATOM 2456 C C . LYS A 1 319 ? -28.232 -26.298 -27.135 1.00 88.31 319 LYS A C 1
ATOM 2458 O O . LYS A 1 319 ? -27.250 -26.016 -26.452 1.00 88.31 319 LYS A O 1
ATOM 2463 N N . LYS A 1 320 ? -28.343 -27.455 -27.781 1.00 84.56 320 LYS A N 1
ATOM 2464 C CA . LYS A 1 320 ? -27.296 -28.478 -27.851 1.00 84.56 320 LYS A CA 1
ATOM 2465 C C . LYS A 1 320 ? -26.161 -28.021 -28.784 1.00 84.56 320 LYS A C 1
ATOM 2467 O O . LYS A 1 320 ? -26.413 -27.251 -29.714 1.00 84.56 320 LYS A O 1
ATOM 2472 N N . PRO A 1 321 ? -24.947 -28.586 -28.647 1.00 78.62 321 PRO A N 1
ATOM 2473 C CA . PRO A 1 321 ? -23.829 -28.300 -29.555 1.00 78.62 321 PRO A CA 1
ATOM 2474 C C . PRO A 1 321 ? -24.133 -28.588 -31.033 1.00 78.62 321 PRO A C 1
ATOM 2476 O O . PRO A 1 321 ? -23.601 -27.932 -31.919 1.00 78.62 321 PRO A O 1
ATOM 2479 N N . ASN A 1 322 ? -25.018 -29.552 -31.308 1.00 78.38 322 ASN A N 1
ATOM 2480 C CA . ASN A 1 322 ? -25.451 -29.911 -32.660 1.00 78.38 322 ASN A CA 1
ATOM 2481 C C . ASN A 1 322 ? -26.618 -29.056 -33.193 1.00 78.38 322 ASN A C 1
ATOM 2483 O O . ASN A 1 322 ? -27.180 -29.381 -34.233 1.00 78.38 322 ASN A O 1
ATOM 2487 N N . GLY A 1 323 ? -27.001 -27.990 -32.484 1.00 75.31 323 GLY A N 1
ATOM 2488 C CA . GLY A 1 323 ? -28.019 -27.029 -32.908 1.00 75.31 323 GLY A CA 1
ATOM 2489 C C . GLY A 1 323 ? -29.450 -27.329 -32.456 1.00 75.31 323 GLY A C 1
ATOM 2490 O O . GLY A 1 323 ? -30.261 -26.409 -32.473 1.00 75.31 323 GLY A O 1
ATOM 2491 N N . ASN A 1 324 ? -29.757 -28.550 -32.005 1.00 83.69 324 ASN A N 1
ATOM 2492 C CA . ASN A 1 324 ? -31.099 -28.922 -31.533 1.00 83.69 324 ASN A CA 1
ATOM 2493 C C . ASN A 1 324 ? -31.418 -28.324 -30.156 1.00 83.69 324 ASN A C 1
ATOM 2495 O O . ASN A 1 324 ? -30.525 -28.152 -29.330 1.00 83.69 324 ASN A O 1
ATOM 2499 N N . GLU A 1 325 ? -32.694 -28.097 -29.863 1.00 84.31 325 GLU A N 1
ATOM 2500 C CA . GLU A 1 325 ? -33.147 -27.599 -28.559 1.00 84.31 325 GLU A CA 1
ATOM 2501 C C . GLU A 1 325 ? -33.494 -28.743 -27.591 1.00 84.31 325 GLU A C 1
ATOM 2503 O O . GLU A 1 325 ? -33.800 -29.873 -27.987 1.00 84.31 325 GLU A O 1
ATOM 2508 N N . LEU A 1 326 ? -33.380 -28.467 -26.296 1.00 86.88 326 LEU A N 1
ATOM 2509 C CA . LEU A 1 326 ? -33.665 -29.380 -25.196 1.00 86.88 326 LEU A CA 1
ATOM 2510 C C . LEU A 1 326 ? -34.308 -28.606 -24.053 1.00 86.88 326 LEU A C 1
ATOM 2512 O O . LEU A 1 326 ? -33.749 -27.608 -23.619 1.00 86.88 326 LEU A O 1
ATOM 2516 N N . ALA A 1 327 ? -35.418 -29.098 -23.513 1.00 88.06 327 ALA A N 1
ATOM 2517 C CA . ALA A 1 327 ? -36.079 -28.482 -22.371 1.00 88.06 327 ALA A CA 1
ATOM 2518 C C . ALA A 1 327 ? -36.078 -29.419 -21.159 1.00 88.06 327 ALA A C 1
ATOM 2520 O O . ALA A 1 327 ? -36.354 -30.613 -21.285 1.00 88.06 327 ALA A O 1
ATOM 2521 N N . PHE A 1 328 ? -35.811 -28.863 -19.980 1.00 89.69 328 PHE A N 1
ATOM 2522 C CA . PHE A 1 328 ? -35.959 -29.531 -18.693 1.00 89.69 328 PHE A CA 1
ATOM 2523 C C . PHE A 1 328 ? -36.987 -28.799 -17.838 1.00 89.69 328 PHE A C 1
ATOM 2525 O O . PHE A 1 328 ? -36.991 -27.571 -17.764 1.00 89.69 328 PHE A O 1
ATOM 2532 N N . SER A 1 329 ? -37.829 -29.553 -17.131 1.00 88.12 329 SER A N 1
ATOM 2533 C CA . SER A 1 329 ? -38.675 -28.967 -16.094 1.00 88.12 329 SER A CA 1
ATOM 2534 C C . SER A 1 329 ? -37.818 -28.536 -14.903 1.00 88.12 329 SER A C 1
ATOM 2536 O O . SER A 1 329 ? -37.049 -29.331 -14.356 1.00 88.12 329 SER A O 1
ATOM 2538 N N . MET A 1 330 ? -38.005 -27.302 -14.436 1.00 85.88 330 MET A N 1
ATOM 2539 C CA . MET A 1 330 ? -37.358 -26.804 -13.221 1.00 85.88 330 MET A CA 1
ATOM 2540 C C . MET A 1 330 ? -37.756 -27.599 -11.980 1.00 85.88 330 MET A C 1
ATOM 2542 O O . MET A 1 330 ? -36.950 -27.733 -11.060 1.00 85.88 330 MET A O 1
ATOM 2546 N N . ARG A 1 331 ? -38.961 -28.180 -11.959 1.00 84.31 331 ARG A N 1
ATOM 2547 C CA . ARG A 1 331 ? -39.406 -29.071 -10.881 1.00 84.31 331 ARG A CA 1
ATOM 2548 C C . ARG A 1 331 ? -38.530 -30.322 -10.793 1.00 84.31 331 ARG A C 1
ATOM 2550 O O . ARG A 1 331 ? -38.148 -30.714 -9.697 1.00 84.31 331 ARG A O 1
ATOM 2557 N N . MET A 1 332 ? -38.175 -30.908 -11.937 1.00 89.88 332 MET A N 1
ATOM 2558 C CA . MET A 1 332 ? -37.303 -32.084 -12.008 1.00 89.88 332 MET A CA 1
ATOM 2559 C C . MET A 1 332 ? -35.890 -31.764 -11.501 1.00 89.88 332 MET A C 1
ATOM 2561 O O . MET A 1 332 ? -35.342 -32.503 -10.686 1.00 89.88 332 MET A O 1
ATOM 2565 N N . LEU A 1 333 ? -35.318 -30.638 -11.944 1.00 90.38 333 LEU A N 1
ATOM 2566 C CA . LEU A 1 333 ? -33.978 -30.206 -11.535 1.00 90.38 333 LEU A CA 1
ATOM 2567 C C . LEU A 1 333 ? -33.908 -29.882 -10.035 1.00 90.38 333 LEU A C 1
ATOM 2569 O O . LEU A 1 333 ? -32.963 -30.292 -9.363 1.00 90.38 333 LEU A O 1
ATOM 2573 N N . LYS A 1 334 ? -34.928 -29.200 -9.495 1.00 86.44 334 LYS A N 1
ATOM 2574 C CA . LYS A 1 334 ? -35.042 -28.918 -8.055 1.00 86.44 334 LYS A CA 1
ATOM 2575 C C . LYS A 1 334 ? -35.179 -30.202 -7.236 1.00 86.44 334 LYS A C 1
ATOM 2577 O O . LYS A 1 334 ? -34.481 -30.340 -6.241 1.00 86.44 334 LYS A O 1
ATOM 2582 N N . LEU A 1 335 ? -35.988 -31.163 -7.688 1.00 86.81 335 LEU A N 1
ATOM 2583 C CA . LEU A 1 335 ? -36.155 -32.445 -6.998 1.00 86.81 335 LEU A CA 1
ATOM 2584 C C . LEU A 1 335 ? -34.844 -33.252 -6.945 1.00 86.81 335 LEU A C 1
ATOM 2586 O O . LEU A 1 335 ? -34.500 -33.785 -5.893 1.00 86.81 335 LEU A O 1
ATOM 2590 N N . LEU A 1 336 ? -34.081 -33.298 -8.045 1.00 88.19 336 LEU A N 1
ATOM 2591 C CA . LEU A 1 336 ? -32.735 -33.890 -8.055 1.00 88.19 336 LEU A CA 1
ATOM 2592 C C . LEU A 1 336 ? -31.791 -33.164 -7.086 1.00 88.19 336 LEU A C 1
ATOM 2594 O O . LEU A 1 336 ? -31.085 -33.814 -6.318 1.00 88.19 336 LEU A O 1
ATOM 2598 N N . ALA A 1 337 ? -31.809 -31.830 -7.078 1.00 87.00 337 ALA A N 1
ATOM 2599 C CA . ALA A 1 337 ? -31.012 -31.036 -6.147 1.00 87.00 337 ALA A CA 1
ATOM 2600 C C . ALA A 1 337 ? -31.396 -31.295 -4.681 1.00 87.00 337 ALA A C 1
ATOM 2602 O O . ALA A 1 337 ? -30.516 -31.376 -3.831 1.00 87.00 337 ALA A O 1
ATOM 2603 N N . ASP A 1 338 ? -32.679 -31.481 -4.376 1.00 83.75 338 ASP A N 1
ATOM 2604 C CA . ASP A 1 338 ? -33.153 -31.781 -3.023 1.00 83.75 338 ASP A CA 1
ATOM 2605 C C . ASP A 1 338 ? -32.721 -33.167 -2.539 1.00 83.75 338 ASP A C 1
ATOM 2607 O O . ASP A 1 338 ? -32.387 -33.323 -1.366 1.00 83.75 338 ASP A O 1
ATOM 2611 N N . TYR A 1 339 ? -32.694 -34.180 -3.411 1.00 86.25 339 TYR A N 1
ATOM 2612 C CA . TYR A 1 339 ? -32.093 -35.476 -3.068 1.00 86.25 339 TYR A CA 1
ATOM 2613 C C . TYR A 1 339 ? -30.592 -35.349 -2.784 1.00 86.25 339 TYR A C 1
ATOM 2615 O O . TYR A 1 339 ? -30.097 -35.960 -1.840 1.00 86.25 339 TYR A O 1
ATOM 2623 N N . VAL A 1 340 ? -29.878 -34.503 -3.535 1.00 85.88 340 VAL A N 1
ATOM 2624 C CA . VAL A 1 340 ? -28.448 -34.258 -3.296 1.00 85.88 340 VAL A CA 1
ATOM 2625 C C . VAL A 1 340 ? -28.202 -33.488 -1.997 1.00 85.88 340 VAL A C 1
ATOM 2627 O O . VAL A 1 340 ? -27.322 -33.857 -1.226 1.00 85.88 340 VAL A O 1
ATOM 2630 N N . ARG A 1 341 ? -29.005 -32.461 -1.689 1.00 82.44 341 ARG A N 1
ATOM 2631 C CA . ARG A 1 341 ? -28.895 -31.707 -0.424 1.00 82.44 341 ARG A CA 1
ATOM 2632 C C . ARG A 1 341 ? -29.187 -32.567 0.804 1.00 82.44 341 ARG A C 1
ATOM 2634 O O . ARG A 1 341 ? -28.582 -32.348 1.846 1.00 82.44 341 ARG A O 1
ATOM 2641 N N . ARG A 1 342 ? -30.114 -33.523 0.687 1.00 80.38 342 ARG A N 1
ATOM 2642 C CA . ARG A 1 342 ? -30.454 -34.472 1.760 1.00 80.38 342 ARG A CA 1
ATOM 2643 C C . ARG A 1 342 ? -29.434 -35.603 1.916 1.00 80.38 342 ARG A C 1
ATOM 2645 O O . ARG A 1 342 ? -29.480 -36.306 2.917 1.00 80.38 342 ARG A O 1
ATOM 2652 N N . GLY A 1 343 ? -28.511 -35.754 0.964 1.00 81.38 343 GLY A N 1
ATOM 2653 C CA . GLY A 1 343 ? -27.515 -36.826 0.955 1.00 81.38 343 GLY A CA 1
ATOM 2654 C C . GLY A 1 343 ? -28.034 -38.169 0.429 1.00 81.38 343 GLY A C 1
ATOM 2655 O O . GLY A 1 343 ? -27.294 -39.148 0.462 1.00 81.38 343 GLY A O 1
ATOM 2656 N N . ASP A 1 344 ? -29.267 -38.223 -0.087 1.00 84.69 344 ASP A N 1
ATOM 2657 C CA . ASP A 1 344 ? -29.866 -39.432 -0.676 1.00 84.69 344 ASP A CA 1
ATOM 2658 C C . ASP A 1 344 ? -29.219 -39.791 -2.030 1.00 84.69 344 ASP A C 1
ATOM 2660 O O . ASP A 1 344 ? -29.206 -40.951 -2.446 1.00 84.69 344 ASP A O 1
ATOM 2664 N N . LEU A 1 345 ? -28.681 -38.782 -2.727 1.00 85.75 345 LEU A N 1
ATOM 2665 C CA . LEU A 1 345 ? -27.938 -38.900 -3.982 1.00 85.75 345 LEU A CA 1
ATOM 2666 C C . LEU A 1 345 ? -26.653 -38.073 -3.928 1.00 85.75 345 LEU A C 1
ATOM 2668 O O . LEU A 1 345 ? -26.606 -37.006 -3.325 1.00 85.75 345 LEU A O 1
ATOM 2672 N N . THR A 1 346 ? -25.625 -38.505 -4.646 1.00 87.94 346 THR A N 1
ATOM 2673 C CA . THR A 1 346 ? -24.463 -37.673 -4.983 1.00 87.94 346 THR A CA 1
ATOM 2674 C C . THR A 1 346 ? -24.544 -37.192 -6.435 1.00 87.94 346 THR A C 1
ATOM 2676 O O . THR A 1 346 ? -25.272 -37.755 -7.255 1.00 87.94 346 THR A O 1
ATOM 2679 N N . ILE A 1 347 ? -23.773 -36.159 -6.793 1.00 86.38 347 ILE A N 1
ATOM 2680 C CA . ILE A 1 347 ? -23.648 -35.728 -8.199 1.00 86.38 347 ILE A CA 1
ATOM 2681 C C . ILE A 1 347 ? -23.083 -36.865 -9.073 1.00 86.38 347 ILE A C 1
ATOM 2683 O O . ILE A 1 347 ? -23.505 -37.031 -10.221 1.00 86.38 347 ILE A O 1
ATOM 2687 N N . GLU A 1 348 ? -22.196 -37.698 -8.518 1.00 85.94 348 GLU A N 1
ATOM 2688 C CA . GLU A 1 348 ? -21.635 -38.855 -9.223 1.00 85.94 348 GLU A CA 1
ATOM 2689 C C . GLU A 1 348 ? -22.695 -39.942 -9.471 1.00 85.94 348 GLU A C 1
ATOM 2691 O O . GLU A 1 348 ? -22.710 -40.532 -10.546 1.00 85.94 348 GLU A O 1
ATOM 2696 N N . ASP A 1 349 ? -23.668 -40.135 -8.568 1.00 88.69 349 ASP A N 1
ATOM 2697 C CA . ASP A 1 349 ? -24.793 -41.060 -8.800 1.00 88.69 349 ASP A CA 1
ATOM 2698 C C . ASP A 1 349 ? -25.644 -40.660 -10.016 1.00 88.69 349 ASP A C 1
ATOM 2700 O O . ASP A 1 349 ? -26.117 -41.524 -10.759 1.00 88.69 349 ASP A O 1
ATOM 2704 N N . ILE A 1 350 ? -25.816 -39.353 -10.253 1.00 89.25 350 ILE A N 1
ATOM 2705 C CA . ILE A 1 350 ? -26.515 -38.832 -11.440 1.00 89.25 350 ILE A CA 1
ATOM 2706 C C . ILE A 1 350 ? -25.696 -39.126 -12.701 1.00 89.25 350 ILE A C 1
ATOM 2708 O O . ILE A 1 350 ? -26.241 -39.560 -13.718 1.00 89.25 350 ILE A O 1
ATOM 2712 N N . LYS A 1 351 ? -24.379 -38.925 -12.633 1.00 87.88 351 LYS A N 1
ATOM 2713 C CA . LYS A 1 351 ? -23.450 -39.147 -13.746 1.00 87.88 351 LYS A CA 1
ATOM 2714 C C . LYS A 1 351 ? -23.333 -40.627 -14.126 1.00 87.88 351 LYS A C 1
ATOM 2716 O O . LYS A 1 351 ? -23.354 -40.947 -15.317 1.00 87.88 351 LYS A O 1
ATOM 2721 N N . GLU A 1 352 ? -23.297 -41.520 -13.139 1.00 89.38 352 GLU A N 1
ATOM 2722 C CA . GLU A 1 352 ? -23.192 -42.979 -13.299 1.00 89.38 352 GLU A CA 1
ATOM 2723 C C . GLU A 1 352 ? -24.547 -43.685 -13.494 1.00 89.38 352 GLU A C 1
ATOM 2725 O O . GLU A 1 352 ? -24.590 -44.908 -13.595 1.00 89.38 352 GLU A O 1
ATOM 2730 N N . LYS A 1 353 ? -25.655 -42.934 -13.613 1.00 89.94 353 LYS A N 1
ATOM 2731 C CA . LYS A 1 353 ? -27.020 -43.457 -13.844 1.00 89.94 353 LYS A CA 1
ATOM 2732 C C . LYS A 1 353 ? -27.571 -44.336 -12.707 1.00 89.94 353 LYS A C 1
ATOM 2734 O O . LYS A 1 353 ? -28.487 -45.125 -12.933 1.00 89.94 353 LYS A O 1
ATOM 2739 N N . ARG A 1 354 ? -27.081 -44.150 -11.476 1.00 89.06 354 ARG A N 1
ATOM 2740 C CA . ARG A 1 354 ? -27.508 -44.889 -10.268 1.00 89.06 354 ARG A CA 1
ATOM 2741 C C . ARG A 1 354 ? -28.688 -44.263 -9.525 1.00 89.06 354 ARG A C 1
ATOM 2743 O O . ARG A 1 354 ? -29.074 -44.739 -8.460 1.00 89.06 354 ARG A O 1
ATOM 2750 N N . VAL A 1 355 ? -29.283 -43.197 -10.065 1.00 88.44 355 VAL A N 1
ATOM 2751 C CA . VAL A 1 355 ? -30.363 -42.442 -9.402 1.00 88.44 355 VAL A CA 1
ATOM 2752 C C . VAL A 1 355 ? -31.497 -43.359 -8.936 1.00 88.44 355 VAL A C 1
ATOM 2754 O O . VAL A 1 355 ? -31.883 -43.310 -7.776 1.00 88.44 355 VAL A O 1
ATOM 2757 N N . PHE A 1 356 ? -31.981 -44.253 -9.795 1.00 90.06 356 PHE A N 1
ATOM 2758 C CA . PHE A 1 356 ? -33.129 -45.118 -9.487 1.00 90.06 356 PHE A CA 1
ATOM 2759 C C . PHE A 1 356 ? -32.772 -46.367 -8.674 1.00 90.06 356 PHE A C 1
ATOM 2761 O O . PHE A 1 356 ? -33.666 -47.035 -8.168 1.00 90.06 356 PHE A O 1
ATOM 2768 N N . GLU A 1 357 ? -31.482 -46.664 -8.506 1.00 87.94 357 GLU A N 1
ATOM 2769 C CA . GLU A 1 357 ? -31.017 -47.672 -7.547 1.00 87.94 357 GLU A CA 1
ATOM 2770 C C . GLU A 1 357 ? -31.039 -47.109 -6.119 1.00 87.94 357 GLU A C 1
ATOM 2772 O O . GLU A 1 357 ? -31.330 -47.825 -5.164 1.00 87.94 357 GLU A O 1
ATOM 2777 N N . LYS A 1 358 ? -30.734 -45.812 -5.978 1.00 84.00 358 LYS A N 1
ATOM 2778 C CA . LYS A 1 358 ? -30.618 -45.103 -4.696 1.00 84.00 358 LYS A CA 1
ATOM 2779 C C . LYS A 1 358 ? -31.937 -44.501 -4.214 1.00 84.00 358 LYS A C 1
ATOM 2781 O O . LYS A 1 358 ? -32.209 -44.524 -3.019 1.00 84.00 358 LYS A O 1
ATOM 2786 N N . VAL A 1 359 ? -32.762 -43.995 -5.131 1.00 86.44 359 VAL A N 1
ATOM 2787 C CA . VAL A 1 359 ? -34.093 -43.439 -4.840 1.00 86.44 359 VAL A CA 1
ATOM 2788 C C . VAL A 1 359 ? -35.178 -44.117 -5.696 1.00 86.44 359 VAL A C 1
ATOM 2790 O O . VAL A 1 359 ? -35.763 -43.478 -6.572 1.00 86.44 359 VAL A O 1
ATOM 2793 N N . PRO A 1 360 ? -35.471 -45.415 -5.469 1.00 80.19 360 PRO A N 1
ATOM 2794 C CA . PRO A 1 360 ? -36.424 -46.177 -6.288 1.00 80.19 360 PRO A CA 1
ATOM 2795 C C . PRO A 1 360 ? -37.863 -45.641 -6.209 1.00 80.19 360 PRO A C 1
ATOM 2797 O O . PRO A 1 360 ? -38.608 -45.746 -7.175 1.00 80.19 360 PRO A O 1
ATOM 2800 N N . GLU A 1 361 ? -38.228 -44.997 -5.098 1.00 77.81 361 GLU A N 1
ATOM 2801 C CA . GLU A 1 361 ? -39.551 -44.392 -4.858 1.00 77.81 361 GLU A CA 1
ATOM 2802 C C . GLU A 1 361 ? -39.714 -42.992 -5.493 1.00 77.81 361 GLU A C 1
ATOM 2804 O O . GLU A 1 361 ? -40.673 -42.266 -5.219 1.00 77.81 361 GLU A O 1
ATOM 2809 N N . SER A 1 362 ? -38.743 -42.544 -6.294 1.00 82.81 362 SER A N 1
ATOM 2810 C CA . SER A 1 362 ? -38.760 -41.210 -6.893 1.00 82.81 362 SER A CA 1
ATOM 2811 C C . SER A 1 362 ? -39.806 -41.084 -8.007 1.00 82.81 362 SER A C 1
ATOM 2813 O O . SER A 1 362 ? -39.972 -41.973 -8.833 1.00 82.81 362 SER A O 1
ATOM 2815 N N . SER A 1 363 ? -40.452 -39.917 -8.094 1.00 79.12 363 SER A N 1
ATOM 2816 C CA . SER A 1 363 ? -41.375 -39.568 -9.192 1.00 79.12 363 SER A CA 1
ATOM 2817 C C . SER A 1 363 ? -40.667 -39.067 -10.464 1.00 79.12 363 SER A C 1
ATOM 2819 O O . SER A 1 363 ? -41.316 -38.567 -11.382 1.00 79.12 363 SER A O 1
ATOM 2821 N N . LEU A 1 364 ? -39.333 -39.155 -10.516 1.00 86.75 364 LEU A N 1
ATOM 2822 C CA . LEU A 1 364 ? -38.525 -38.781 -11.678 1.00 86.75 364 LEU A CA 1
ATOM 2823 C C . LEU A 1 364 ? -38.669 -39.811 -12.809 1.00 86.75 364 LEU A C 1
ATOM 2825 O O . LEU A 1 364 ? -38.732 -41.009 -12.557 1.00 86.75 364 LEU A O 1
ATOM 2829 N N . GLU A 1 365 ? -38.640 -39.368 -14.068 1.00 82.44 365 GLU A N 1
ATOM 2830 C CA . GLU A 1 365 ? -38.676 -40.294 -15.206 1.00 82.44 365 GLU A CA 1
ATOM 2831 C C . GLU A 1 365 ? -37.277 -40.839 -15.565 1.00 82.44 365 GLU A C 1
ATOM 2833 O O . GLU A 1 365 ? -36.380 -40.051 -15.903 1.00 82.44 365 GLU A O 1
ATOM 2838 N N . PRO A 1 366 ? -37.071 -42.174 -15.591 1.00 82.81 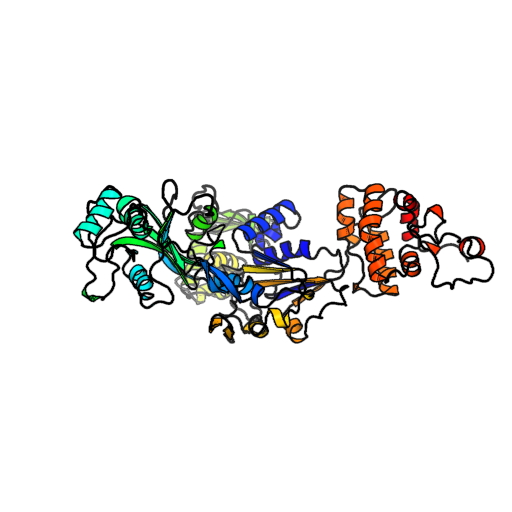366 PRO A N 1
ATOM 2839 C CA . PRO A 1 366 ? -35.755 -42.770 -15.821 1.00 82.81 366 PRO A CA 1
ATOM 2840 C C . PRO A 1 366 ? -35.089 -42.403 -17.139 1.00 82.81 366 PRO A C 1
ATOM 2842 O O . PRO A 1 366 ? -33.888 -42.135 -17.168 1.00 82.81 366 PRO A O 1
ATOM 2845 N N . TYR A 1 367 ? -35.853 -42.341 -18.228 1.00 80.69 367 TYR A N 1
ATOM 2846 C CA . TYR A 1 367 ? -35.310 -42.019 -19.547 1.00 80.69 367 TYR A CA 1
ATOM 2847 C C . TYR A 1 367 ? -34.822 -40.568 -19.648 1.00 80.69 367 TYR A C 1
ATOM 2849 O O . TYR A 1 367 ? -33.830 -40.312 -20.329 1.00 80.69 367 TYR A O 1
ATOM 2857 N N . LEU A 1 368 ? -35.456 -39.629 -18.937 1.00 81.44 368 LEU A N 1
ATOM 2858 C CA . LEU A 1 368 ? -35.036 -38.226 -18.910 1.00 81.44 368 LEU A CA 1
ATOM 2859 C C . LEU A 1 368 ? -33.787 -38.025 -18.048 1.00 81.44 368 LEU A C 1
ATOM 2861 O O . LEU A 1 368 ? -32.879 -37.300 -18.447 1.00 81.44 368 LEU A O 1
ATOM 2865 N N . VAL A 1 369 ? -33.698 -38.692 -16.898 1.00 85.25 369 VAL A N 1
ATOM 2866 C CA . VAL A 1 369 ? -32.534 -38.546 -16.014 1.00 85.25 369 VAL A CA 1
ATOM 2867 C C . VAL A 1 369 ? -31.319 -39.301 -16.568 1.00 85.25 369 VAL A C 1
ATOM 2869 O O . VAL A 1 369 ? -30.249 -38.721 -16.751 1.00 85.25 369 VAL A O 1
ATOM 2872 N N . ASN A 1 370 ? -31.481 -40.573 -16.940 1.00 86.94 370 ASN A N 1
ATOM 2873 C CA . ASN A 1 370 ? -30.374 -41.396 -17.439 1.00 86.94 370 ASN A CA 1
ATOM 2874 C C . ASN A 1 370 ? -29.983 -41.074 -18.890 1.00 86.94 370 ASN A C 1
ATOM 2876 O O . ASN A 1 370 ? -28.857 -41.369 -19.299 1.00 86.94 370 ASN A O 1
ATOM 2880 N N . GLY A 1 371 ? -30.896 -40.495 -19.679 1.00 81.12 371 GLY A N 1
ATOM 2881 C CA . GLY A 1 371 ? -30.639 -40.065 -21.057 1.00 81.12 371 GLY A CA 1
ATOM 2882 C C . GLY A 1 371 ? -29.818 -38.776 -21.161 1.00 81.12 371 GLY A C 1
ATOM 2883 O O . GLY A 1 371 ? -29.190 -38.542 -22.192 1.00 81.12 371 GLY A O 1
ATOM 2884 N N . TYR A 1 372 ? -29.780 -37.971 -20.093 1.00 85.94 372 TYR A N 1
ATOM 2885 C CA . TYR A 1 372 ? -29.090 -36.677 -20.041 1.00 85.94 372 TYR A CA 1
ATOM 2886 C C . TYR A 1 372 ? -28.100 -36.572 -18.867 1.00 85.94 372 TYR A C 1
ATOM 2888 O O . TYR A 1 372 ? -27.792 -35.481 -18.377 1.00 85.94 372 TYR A O 1
ATOM 2896 N N . ASN A 1 373 ? -27.536 -37.708 -18.450 1.00 83.88 373 ASN A N 1
ATOM 2897 C CA . ASN A 1 373 ? -26.523 -37.815 -17.392 1.00 83.88 373 ASN A CA 1
ATOM 2898 C C . ASN A 1 373 ? -25.216 -37.050 -17.694 1.00 83.88 373 ASN A C 1
ATOM 2900 O O . ASN A 1 373 ? -24.370 -36.895 -16.823 1.00 83.88 373 ASN A O 1
ATOM 2904 N N . ASN A 1 374 ? -25.037 -36.568 -18.924 1.00 81.88 374 ASN A N 1
ATOM 2905 C CA . ASN A 1 374 ? -23.900 -35.755 -19.347 1.00 81.88 374 ASN A CA 1
ATOM 2906 C C . ASN A 1 374 ? -24.062 -34.248 -19.059 1.00 81.88 374 ASN A C 1
ATOM 2908 O O . ASN A 1 374 ? -23.071 -33.523 -19.121 1.00 81.88 374 ASN A O 1
ATOM 2912 N N . ILE A 1 375 ? -25.282 -33.770 -18.786 1.00 86.25 375 ILE A N 1
ATOM 2913 C CA . ILE A 1 375 ? -25.580 -32.346 -18.549 1.00 86.25 375 ILE A CA 1
ATOM 2914 C C . ILE A 1 375 ? -26.316 -32.111 -17.226 1.00 86.25 375 ILE A C 1
ATOM 2916 O O . ILE A 1 375 ? -26.056 -31.115 -16.553 1.00 86.25 375 ILE A O 1
ATOM 2920 N N . LEU A 1 376 ? -27.174 -33.047 -16.808 1.00 88.50 376 LEU A N 1
ATOM 2921 C CA . LEU A 1 376 ? -27.916 -32.950 -15.552 1.00 88.50 376 LEU A CA 1
ATOM 2922 C C . LEU A 1 376 ? -27.026 -32.792 -14.310 1.00 88.50 376 LEU A C 1
ATOM 2924 O O . LEU A 1 376 ? -27.392 -31.963 -13.481 1.00 88.50 376 LEU A O 1
ATOM 2928 N N . PRO A 1 377 ? -25.864 -33.468 -14.170 1.00 89.25 377 PRO A N 1
ATOM 2929 C CA . PRO A 1 377 ? -24.965 -33.235 -13.041 1.00 89.25 377 PRO A CA 1
ATOM 2930 C C . PRO A 1 377 ? -24.582 -31.762 -12.886 1.00 89.25 377 PRO A C 1
ATOM 2932 O O . PRO A 1 377 ? -24.769 -31.206 -11.814 1.00 89.25 377 PRO A O 1
ATOM 2935 N N . ALA A 1 378 ? -24.167 -31.100 -13.972 1.00 84.50 378 ALA A N 1
ATOM 2936 C CA . ALA A 1 378 ? -23.758 -29.694 -13.949 1.00 84.50 378 ALA A CA 1
ATOM 2937 C C . ALA A 1 378 ? -24.929 -28.744 -13.631 1.00 84.50 378 ALA A C 1
ATOM 2939 O O . ALA A 1 378 ? -24.769 -27.754 -12.918 1.00 84.50 378 ALA A O 1
ATOM 2940 N N . LEU A 1 379 ? -26.128 -29.052 -14.139 1.00 88.88 379 LEU A N 1
ATOM 2941 C CA . LEU A 1 379 ? -27.332 -28.274 -13.839 1.00 88.88 379 LEU A CA 1
ATOM 2942 C C . LEU A 1 379 ? -27.751 -28.429 -12.372 1.00 88.88 379 LEU A C 1
ATOM 2944 O O . LEU A 1 379 ? -28.124 -27.443 -11.741 1.00 88.88 379 LEU A O 1
ATOM 2948 N N . VAL A 1 380 ? -27.688 -29.645 -11.827 1.00 88.06 380 VAL A N 1
ATOM 2949 C CA . VAL A 1 380 ? -28.055 -29.941 -10.435 1.00 88.06 380 VAL A CA 1
ATOM 2950 C C . VAL A 1 380 ? -27.008 -29.392 -9.465 1.00 88.06 380 VAL A C 1
ATOM 2952 O O . VAL A 1 380 ? -27.378 -28.801 -8.457 1.00 88.06 380 VAL A O 1
ATOM 2955 N N . GLU A 1 381 ? -25.722 -29.484 -9.796 1.00 82.69 381 GLU A N 1
ATOM 2956 C CA . GLU A 1 381 ? -24.608 -28.904 -9.034 1.00 82.69 381 GLU A CA 1
ATOM 2957 C C . GLU A 1 381 ? -24.771 -27.386 -8.848 1.00 82.69 381 GLU A C 1
ATOM 2959 O O . GLU A 1 381 ? -24.613 -26.853 -7.747 1.00 82.69 381 GLU A O 1
ATOM 2964 N N . ARG A 1 382 ? -25.213 -26.686 -9.903 1.00 83.25 382 ARG A N 1
ATOM 2965 C CA . ARG A 1 382 ? -25.558 -25.258 -9.838 1.00 83.25 382 ARG A CA 1
ATOM 2966 C C . ARG A 1 382 ? -26.676 -24.964 -8.836 1.00 83.25 382 ARG A C 1
ATOM 2968 O O . ARG A 1 382 ? -26.649 -23.915 -8.200 1.00 83.25 382 ARG A O 1
ATOM 2975 N N . LEU A 1 383 ? -27.649 -25.862 -8.692 1.00 83.81 383 LEU A N 1
ATOM 2976 C CA . LEU A 1 383 ? -28.752 -25.698 -7.743 1.00 83.81 383 LEU A CA 1
ATOM 2977 C C . LEU A 1 383 ? -28.340 -26.038 -6.312 1.00 83.81 383 LEU A C 1
ATOM 2979 O O . LEU A 1 383 ? -28.858 -25.433 -5.375 1.00 83.81 383 LEU A O 1
ATOM 2983 N N . THR A 1 384 ? -27.451 -27.008 -6.115 1.00 76.25 384 THR A N 1
ATOM 2984 C CA . THR A 1 384 ? -27.047 -27.460 -4.777 1.00 76.25 384 THR A CA 1
ATOM 2985 C C . THR A 1 384 ? -25.965 -26.581 -4.163 1.00 76.25 384 THR A C 1
ATOM 2987 O O . THR A 1 384 ? -25.898 -26.502 -2.940 1.00 76.25 384 THR A O 1
ATOM 2990 N N . GLY A 1 385 ? -25.147 -25.909 -4.981 1.00 65.50 385 GLY A N 1
ATOM 2991 C CA . GLY A 1 385 ? -24.019 -25.097 -4.513 1.00 65.50 385 GLY A CA 1
ATOM 2992 C C . GLY A 1 385 ? -22.839 -25.923 -3.982 1.00 65.50 385 GLY A C 1
ATOM 2993 O O . GLY A 1 385 ? -21.928 -25.361 -3.380 1.00 65.50 385 GLY A O 1
ATOM 2994 N N . ILE A 1 386 ? -22.846 -27.245 -4.195 1.00 50.31 386 ILE A N 1
ATOM 2995 C CA . ILE A 1 386 ? -21.835 -28.191 -3.701 1.00 50.31 386 ILE A CA 1
ATOM 2996 C C . ILE A 1 386 ? -20.797 -28.423 -4.807 1.00 50.31 386 ILE A C 1
ATOM 2998 O O . ILE A 1 386 ? -21.171 -28.869 -5.883 1.00 50.31 386 ILE A O 1
ATOM 3002 N N . ARG A 1 387 ? -19.507 -28.160 -4.551 1.00 39.19 387 ARG A N 1
ATOM 3003 C CA . ARG A 1 387 ? -18.392 -28.524 -5.454 1.00 39.19 387 ARG A CA 1
ATOM 3004 C C . ARG A 1 387 ? -17.793 -29.884 -5.051 1.00 39.19 387 ARG A C 1
ATOM 3006 O O . ARG A 1 387 ? -17.706 -30.142 -3.849 1.00 39.19 387 ARG A O 1
ATOM 3013 N N . PRO A 1 388 ? -17.349 -30.742 -5.990 1.00 31.62 388 PRO A N 1
ATOM 3014 C CA . PRO A 1 388 ? -16.716 -32.016 -5.662 1.00 31.62 388 PRO A CA 1
ATOM 3015 C C . PRO A 1 388 ? -15.358 -31.810 -4.982 1.00 31.62 388 PRO A C 1
ATOM 3017 O O . PRO A 1 388 ? -14.524 -31.023 -5.429 1.00 31.62 388 PRO A O 1
ATOM 3020 N N . THR A 1 389 ? -15.138 -32.555 -3.902 1.00 32.25 389 THR A N 1
ATOM 3021 C CA . THR A 1 389 ? -13.863 -32.672 -3.199 1.00 32.25 389 THR A CA 1
ATOM 3022 C C . THR A 1 389 ? -12.980 -33.704 -3.900 1.00 32.25 389 THR A C 1
ATOM 3024 O O . THR A 1 389 ? -13.183 -34.910 -3.784 1.00 32.25 389 THR A O 1
ATOM 3027 N N . SER A 1 390 ? -11.960 -33.234 -4.613 1.00 26.95 390 SER A N 1
ATOM 3028 C CA . SER A 1 390 ? -10.800 -34.045 -4.987 1.00 26.95 390 SER A CA 1
ATOM 3029 C C . SER A 1 390 ? -9.520 -33.261 -4.716 1.00 26.95 390 SER A C 1
ATOM 3031 O O . SER A 1 390 ? -9.447 -32.060 -4.951 1.00 26.95 390 SER A O 1
ATOM 3033 N N . SER A 1 391 ? -8.561 -33.981 -4.154 1.00 28.50 391 SER A N 1
ATOM 3034 C CA . SER A 1 391 ? -7.342 -33.570 -3.464 1.00 28.50 391 SER A CA 1
ATOM 3035 C C . SER A 1 391 ? -6.313 -32.769 -4.275 1.00 28.50 391 SER A C 1
ATOM 3037 O O . SER A 1 391 ? -6.112 -33.045 -5.453 1.00 28.50 391 SER A O 1
ATOM 3039 N N . VAL A 1 392 ? -5.561 -31.942 -3.533 1.00 30.31 392 VAL A N 1
ATOM 3040 C CA . VAL A 1 392 ? -4.283 -31.274 -3.865 1.00 30.31 392 VAL A CA 1
ATOM 3041 C C . VAL A 1 392 ? -4.372 -30.173 -4.924 1.00 30.31 392 VAL A C 1
ATOM 3043 O O . VAL A 1 392 ? -4.042 -30.378 -6.080 1.00 30.31 392 VAL A O 1
ATOM 3046 N N . ASP A 1 393 ? -4.860 -29.013 -4.494 1.00 27.81 393 ASP A N 1
ATOM 3047 C CA . ASP A 1 393 ? -4.284 -27.679 -4.720 1.00 27.81 393 ASP A CA 1
ATOM 3048 C C . ASP A 1 393 ? -5.298 -26.689 -4.141 1.00 27.81 393 ASP A C 1
ATOM 3050 O O . ASP A 1 393 ? -6.416 -26.534 -4.637 1.00 27.81 393 ASP A O 1
ATOM 3054 N N . ASP A 1 394 ? -4.945 -26.105 -3.000 1.00 32.19 394 ASP A N 1
ATOM 3055 C CA . ASP A 1 394 ? -5.788 -25.170 -2.265 1.00 32.19 394 ASP A CA 1
ATOM 3056 C C . ASP A 1 394 ? -5.917 -23.874 -3.080 1.00 32.19 394 ASP A C 1
ATOM 3058 O O . ASP A 1 394 ? -5.027 -23.024 -3.088 1.00 32.19 394 ASP A O 1
ATOM 3062 N N . ALA A 1 395 ? -6.988 -23.773 -3.870 1.00 35.50 395 ALA A N 1
ATOM 3063 C CA . ALA A 1 395 ? -7.245 -22.626 -4.730 1.00 35.50 395 ALA A CA 1
ATOM 3064 C C . ALA A 1 395 ? -8.744 -22.289 -4.803 1.00 35.50 395 ALA A C 1
ATOM 3066 O O . ALA A 1 395 ? -9.402 -22.427 -5.838 1.00 35.50 395 ALA A O 1
ATOM 3067 N N . GLY A 1 396 ? -9.301 -21.863 -3.666 1.00 29.81 396 GLY A N 1
ATOM 3068 C CA . GLY A 1 396 ? -10.614 -21.213 -3.593 1.00 29.81 396 GLY A CA 1
ATOM 3069 C C . GLY A 1 396 ? -10.591 -19.763 -4.114 1.00 29.81 396 GLY A C 1
ATOM 3070 O O . GLY A 1 396 ? -9.526 -19.212 -4.336 1.00 29.81 396 GLY A O 1
ATOM 3071 N N . PRO A 1 397 ? -11.742 -19.105 -4.335 1.00 30.98 397 PRO A N 1
ATOM 3072 C CA . PRO A 1 397 ? -11.781 -17.661 -4.610 1.00 30.98 397 PRO A CA 1
ATOM 3073 C C . PRO A 1 397 ? -11.098 -16.856 -3.483 1.00 30.98 397 PRO A C 1
ATOM 3075 O O . PRO A 1 397 ? -10.990 -17.371 -2.366 1.00 30.98 397 PRO A O 1
ATOM 3078 N N . PRO A 1 398 ? -10.647 -15.608 -3.736 1.00 38.31 398 PRO A N 1
ATOM 3079 C CA . PRO A 1 398 ? -9.970 -14.808 -2.720 1.00 38.31 398 PRO A CA 1
ATOM 3080 C C . PRO A 1 398 ? -10.822 -14.720 -1.444 1.00 38.31 398 PRO A C 1
ATOM 3082 O O . PRO A 1 398 ? -12.038 -14.515 -1.534 1.00 38.31 398 PRO A O 1
ATOM 3085 N N . PRO A 1 399 ? -10.218 -14.908 -0.258 1.00 46.34 399 PRO A N 1
ATOM 3086 C CA . PRO A 1 399 ? -10.957 -14.935 0.994 1.00 46.34 399 PRO A CA 1
ATOM 3087 C C . PRO A 1 399 ? -11.681 -13.603 1.211 1.00 46.34 399 PRO A C 1
ATOM 3089 O O . PRO A 1 399 ? -11.136 -12.526 0.954 1.00 46.34 399 PRO A O 1
ATOM 3092 N N . GLN A 1 400 ? -12.921 -13.676 1.697 1.00 57.28 400 GLN A N 1
ATOM 3093 C CA . GLN A 1 400 ? -13.698 -12.502 2.085 1.00 57.28 400 GLN A CA 1
ATOM 3094 C C . GLN A 1 400 ? -12.855 -11.632 3.038 1.00 57.28 400 GLN A C 1
ATOM 3096 O O . GLN A 1 400 ? -12.308 -12.128 4.020 1.00 57.28 400 GLN A O 1
ATOM 3101 N N . GLY A 1 401 ? -12.697 -10.344 2.718 1.00 74.44 401 GLY A N 1
ATOM 3102 C CA . GLY A 1 401 ? -11.887 -9.421 3.522 1.00 74.44 401 GLY A CA 1
ATOM 3103 C C . GLY A 1 401 ? -10.386 -9.401 3.212 1.00 74.44 401 GLY A C 1
ATOM 3104 O O . GLY A 1 401 ? -9.629 -8.877 4.023 1.00 74.44 401 GLY A O 1
ATOM 3105 N N . ALA A 1 402 ? -9.941 -9.931 2.065 1.00 87.44 402 ALA A N 1
ATOM 3106 C CA . ALA A 1 402 ? -8.546 -9.824 1.643 1.00 87.44 402 ALA A CA 1
ATOM 3107 C C . ALA A 1 402 ? -8.026 -8.372 1.646 1.00 87.44 402 ALA A C 1
ATOM 3109 O O . ALA A 1 402 ? -8.738 -7.420 1.293 1.00 87.44 402 ALA A O 1
ATOM 3110 N N . LYS A 1 403 ? -6.761 -8.220 2.046 1.00 92.00 403 LYS A N 1
ATOM 3111 C CA . LYS A 1 403 ? -6.028 -6.949 2.070 1.00 92.00 403 LYS A CA 1
ATOM 3112 C C . LYS A 1 403 ? -4.700 -7.109 1.339 1.00 92.00 403 LYS A C 1
ATOM 3114 O O . LYS A 1 403 ? -4.076 -8.160 1.433 1.00 92.00 403 LYS A O 1
ATOM 3119 N N . VAL A 1 404 ? -4.251 -6.072 0.638 1.00 95.56 404 VAL A N 1
ATOM 3120 C CA . VAL A 1 404 ? -2.992 -6.068 -0.121 1.00 95.56 404 VAL A CA 1
ATOM 3121 C C . VAL A 1 404 ? -2.081 -4.955 0.393 1.00 95.56 404 VAL A C 1
ATOM 3123 O O . VAL A 1 404 ? -2.490 -3.797 0.472 1.00 95.56 404 VAL A O 1
ATOM 3126 N N . LEU A 1 405 ? -0.830 -5.290 0.699 1.00 97.12 405 LEU A N 1
ATOM 3127 C CA . LEU A 1 405 ? 0.249 -4.337 0.939 1.00 97.12 405 LEU A CA 1
ATOM 3128 C C . LEU A 1 405 ? 1.216 -4.360 -0.242 1.00 97.12 405 LEU A C 1
ATOM 3130 O O . LEU A 1 405 ? 1.860 -5.376 -0.509 1.00 97.12 405 LEU A O 1
ATOM 3134 N N . ILE A 1 406 ? 1.335 -3.227 -0.923 1.00 97.31 406 ILE A N 1
ATOM 3135 C CA . ILE A 1 406 ? 2.327 -3.011 -1.970 1.00 97.31 406 ILE A CA 1
ATOM 3136 C C . ILE A 1 406 ? 3.551 -2.344 -1.340 1.00 97.31 406 ILE A C 1
ATOM 3138 O O . ILE A 1 406 ? 3.421 -1.294 -0.712 1.00 97.31 406 ILE A O 1
ATOM 3142 N N . ILE A 1 407 ? 4.718 -2.963 -1.510 1.00 95.31 407 ILE A N 1
ATOM 3143 C CA . ILE A 1 407 ? 6.013 -2.501 -1.005 1.00 95.31 407 ILE A CA 1
ATOM 3144 C C . ILE A 1 407 ? 6.904 -2.185 -2.204 1.00 95.31 407 ILE A C 1
ATOM 3146 O O . ILE A 1 407 ? 7.530 -3.066 -2.794 1.00 95.31 407 ILE A O 1
ATOM 3150 N N . ASP A 1 408 ? 6.933 -0.921 -2.586 1.00 93.38 408 ASP A N 1
ATOM 3151 C CA . ASP A 1 408 ? 7.758 -0.446 -3.685 1.00 93.38 408 ASP A CA 1
ATOM 3152 C C . ASP A 1 408 ? 9.223 -0.330 -3.246 1.00 93.38 408 ASP A C 1
ATOM 3154 O O . ASP A 1 408 ? 9.508 0.041 -2.102 1.00 93.38 408 ASP A O 1
ATOM 3158 N N . GLU A 1 409 ? 10.145 -0.655 -4.152 1.00 90.00 409 GLU A N 1
ATOM 3159 C CA . GLU A 1 409 ? 11.592 -0.606 -3.910 1.00 90.00 409 GLU A CA 1
ATOM 3160 C C . GLU A 1 409 ? 12.022 -1.420 -2.677 1.00 90.00 409 GLU A C 1
ATOM 3162 O O . GLU A 1 409 ? 12.811 -0.969 -1.845 1.00 90.00 409 GLU A O 1
ATOM 3167 N N . ILE A 1 410 ? 11.505 -2.646 -2.540 1.00 90.81 410 ILE A N 1
ATOM 3168 C CA . ILE A 1 410 ? 11.685 -3.475 -1.338 1.00 90.81 410 ILE A CA 1
ATOM 3169 C C . ILE A 1 410 ? 13.164 -3.689 -0.980 1.00 90.81 410 ILE A C 1
ATOM 3171 O O . ILE A 1 410 ? 13.498 -3.803 0.192 1.00 90.81 410 ILE A O 1
ATOM 3175 N N . ASN A 1 411 ? 14.073 -3.693 -1.958 1.00 86.75 411 ASN A N 1
ATOM 3176 C CA . ASN A 1 411 ? 15.512 -3.841 -1.733 1.00 86.75 411 ASN A CA 1
ATOM 3177 C C . ASN A 1 411 ? 16.221 -2.560 -1.258 1.00 86.75 411 ASN A C 1
ATOM 3179 O O . ASN A 1 411 ? 17.369 -2.651 -0.838 1.00 86.75 411 ASN A O 1
ATOM 3183 N N . ARG A 1 412 ? 15.584 -1.378 -1.278 1.00 85.00 412 ARG A N 1
ATOM 3184 C CA . ARG A 1 412 ? 16.202 -0.113 -0.819 1.00 85.00 412 ARG A CA 1
ATOM 3185 C C . ARG A 1 412 ? 16.338 0.006 0.696 1.00 85.00 412 ARG A C 1
ATOM 3187 O O . ARG A 1 412 ? 17.138 0.816 1.164 1.00 85.00 412 ARG A O 1
ATOM 3194 N N . GLY A 1 413 ? 15.592 -0.794 1.453 1.00 79.12 413 GLY A N 1
ATOM 3195 C CA . GLY A 1 413 ? 15.702 -0.905 2.907 1.00 79.12 413 GLY A CA 1
ATOM 3196 C C . GLY A 1 413 ? 16.341 -2.226 3.344 1.00 79.12 413 GLY A C 1
ATOM 3197 O O . GLY A 1 413 ? 16.367 -3.207 2.602 1.00 79.12 413 GLY A O 1
ATOM 3198 N N . ASN A 1 414 ? 16.817 -2.295 4.591 1.00 85.88 414 ASN A N 1
ATOM 3199 C CA . ASN A 1 414 ? 17.202 -3.574 5.191 1.00 85.88 414 ASN A CA 1
ATOM 3200 C C . ASN A 1 414 ? 15.935 -4.345 5.594 1.00 85.88 414 ASN A C 1
ATOM 3202 O O . ASN A 1 414 ? 15.471 -4.246 6.729 1.00 85.88 414 ASN A O 1
ATOM 3206 N N . VAL A 1 415 ? 15.374 -5.104 4.652 1.00 87.81 415 VAL A N 1
ATOM 3207 C CA . VAL A 1 415 ? 14.090 -5.808 4.816 1.00 87.81 415 VAL A CA 1
ATOM 3208 C C . VAL A 1 415 ? 14.084 -6.732 6.034 1.00 87.81 415 VAL A C 1
ATOM 3210 O O . VAL A 1 415 ? 13.090 -6.786 6.753 1.00 87.81 415 VAL A O 1
ATOM 3213 N N . SER A 1 416 ? 15.195 -7.422 6.309 1.00 87.81 416 SER A N 1
ATOM 3214 C CA . SER A 1 416 ? 15.315 -8.299 7.480 1.00 87.81 416 SER A CA 1
ATOM 3215 C C . SER A 1 416 ? 15.180 -7.517 8.787 1.00 87.81 416 SER A C 1
ATOM 3217 O O . SER A 1 416 ? 14.501 -7.968 9.704 1.00 87.81 416 SER A O 1
ATOM 3219 N N . ARG A 1 417 ? 15.777 -6.321 8.867 1.00 89.00 417 ARG A N 1
ATOM 3220 C CA . ARG A 1 417 ? 15.644 -5.433 10.029 1.00 89.00 417 ARG A CA 1
ATOM 3221 C C . ARG A 1 417 ? 14.249 -4.814 10.129 1.00 89.00 417 ARG A C 1
ATOM 3223 O O . ARG A 1 417 ? 13.745 -4.680 11.234 1.00 89.00 417 ARG A O 1
ATOM 3230 N N . VAL A 1 418 ? 13.642 -4.451 8.999 1.00 92.06 418 VAL A N 1
ATOM 3231 C CA . VAL A 1 418 ? 12.290 -3.870 8.947 1.00 92.06 418 VAL A CA 1
ATOM 3232 C C . VAL A 1 418 ? 11.233 -4.874 9.409 1.00 92.06 418 VAL A C 1
ATOM 3234 O O . VAL A 1 418 ? 10.340 -4.515 10.167 1.00 92.06 418 VAL A O 1
ATOM 3237 N N . LEU A 1 419 ? 11.341 -6.136 8.984 1.00 90.81 419 LEU A N 1
ATOM 3238 C CA . LEU A 1 419 ? 10.426 -7.197 9.412 1.00 90.81 419 LEU A CA 1
ATOM 3239 C C . LEU A 1 419 ? 10.724 -7.712 10.822 1.00 90.81 419 LEU A C 1
ATOM 3241 O O . LEU A 1 419 ? 9.813 -8.219 11.472 1.00 90.81 419 LEU A O 1
ATOM 3245 N N . GLY A 1 420 ? 11.975 -7.632 11.281 1.00 90.25 420 GLY A N 1
ATOM 3246 C CA . GLY A 1 420 ? 12.379 -8.134 12.592 1.00 90.25 420 GLY A CA 1
ATOM 3247 C C . GLY A 1 420 ? 11.982 -9.600 12.789 1.00 90.25 420 GLY A C 1
ATOM 3248 O O . GLY A 1 420 ? 12.283 -10.474 11.972 1.00 90.25 420 GLY A O 1
ATOM 3249 N N . GLU A 1 421 ? 11.259 -9.871 13.867 1.00 88.38 421 GLU A N 1
ATOM 3250 C CA . GLU A 1 421 ? 10.720 -11.183 14.222 1.00 88.38 421 GLU A CA 1
ATOM 3251 C C . GLU A 1 421 ? 9.599 -11.675 13.287 1.00 88.38 421 GLU A C 1
ATOM 3253 O O . GLU A 1 421 ? 9.335 -12.880 13.214 1.00 88.38 421 GLU A O 1
ATOM 3258 N N . LEU A 1 422 ? 8.968 -10.780 12.519 1.00 92.19 422 LEU A N 1
ATOM 3259 C CA . LEU A 1 422 ? 7.855 -11.114 11.623 1.00 92.19 422 LEU A CA 1
ATOM 3260 C C . LEU A 1 422 ? 8.301 -11.847 10.360 1.00 92.19 422 LEU A C 1
ATOM 3262 O O . LEU A 1 422 ? 7.464 -12.394 9.640 1.00 92.19 422 LEU A O 1
ATOM 3266 N N . ILE A 1 423 ? 9.610 -11.918 10.102 1.00 90.56 423 ILE A N 1
ATOM 3267 C CA . ILE A 1 423 ? 10.170 -12.646 8.961 1.00 90.56 423 ILE A CA 1
ATOM 3268 C C . ILE A 1 423 ? 9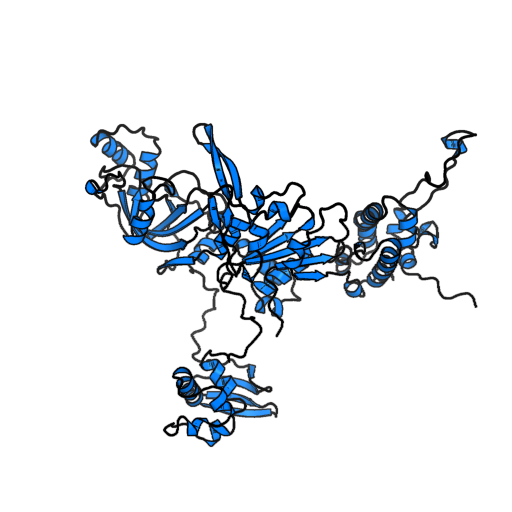.670 -14.095 8.899 1.00 90.56 423 ILE A C 1
ATOM 3270 O O . ILE A 1 423 ? 9.481 -14.637 7.817 1.00 90.56 423 ILE A O 1
ATOM 3274 N N . THR A 1 424 ? 9.419 -14.735 10.042 1.00 89.88 424 THR A N 1
ATOM 3275 C CA . THR A 1 424 ? 8.872 -16.097 10.081 1.00 89.88 424 THR A CA 1
ATOM 3276 C C . THR A 1 424 ? 7.360 -16.116 9.868 1.00 89.88 424 THR A C 1
ATOM 3278 O O . THR A 1 424 ? 6.855 -17.033 9.231 1.00 89.88 424 THR A O 1
ATOM 3281 N N . LEU A 1 425 ? 6.643 -15.096 10.344 1.00 93.19 425 LEU A N 1
ATOM 3282 C CA . LEU A 1 425 ? 5.180 -15.042 10.308 1.00 93.19 425 LEU A CA 1
ATOM 3283 C C . LEU A 1 425 ? 4.606 -14.730 8.924 1.00 93.19 425 LEU A C 1
ATOM 3285 O O . LEU A 1 425 ? 3.466 -15.087 8.641 1.00 93.19 425 LEU A O 1
ATOM 3289 N N . ILE A 1 426 ? 5.381 -14.099 8.037 1.00 93.62 426 ILE A N 1
ATOM 3290 C CA . ILE A 1 426 ? 4.930 -13.858 6.660 1.00 93.62 426 ILE A CA 1
ATOM 3291 C C . ILE A 1 426 ? 4.816 -15.149 5.838 1.00 93.62 426 ILE A C 1
ATOM 3293 O O . ILE A 1 426 ? 4.170 -15.125 4.789 1.00 93.62 426 ILE A O 1
ATOM 3297 N N . GLU A 1 427 ? 5.410 -16.258 6.286 1.00 91.81 427 GLU A N 1
ATOM 3298 C CA . GLU A 1 427 ? 5.337 -17.561 5.623 1.00 91.81 427 GLU A CA 1
ATOM 3299 C C . GLU A 1 427 ? 3.893 -18.104 5.638 1.00 91.81 427 GLU A C 1
ATOM 3301 O O . GLU A 1 427 ? 3.282 -18.115 6.706 1.00 91.81 427 GLU A O 1
ATOM 3306 N N . PRO A 1 428 ? 3.332 -18.567 4.500 1.00 90.31 428 PRO A N 1
ATOM 3307 C CA . PRO A 1 428 ? 1.925 -18.972 4.403 1.00 90.31 428 PRO A CA 1
ATOM 3308 C C . PRO A 1 428 ? 1.439 -19.910 5.514 1.00 90.31 428 PRO A C 1
ATOM 3310 O O . PRO A 1 428 ? 0.419 -19.634 6.136 1.00 90.31 428 PRO A O 1
ATOM 3313 N N . SER A 1 429 ? 2.197 -20.967 5.822 1.00 90.81 429 SER A N 1
ATOM 3314 C CA . SER A 1 429 ? 1.837 -21.965 6.841 1.00 90.81 429 SER A CA 1
ATOM 3315 C C . SER A 1 429 ? 1.831 -21.418 8.270 1.00 90.81 429 SER A C 1
ATOM 3317 O O . SER A 1 429 ? 1.163 -21.984 9.132 1.00 90.81 429 SER A O 1
ATOM 3319 N N . LYS A 1 430 ? 2.563 -20.324 8.523 1.00 93.12 430 LYS A N 1
ATOM 3320 C CA . LYS A 1 430 ? 2.750 -19.724 9.853 1.00 93.12 430 LYS A CA 1
ATOM 3321 C C . LYS A 1 430 ? 1.749 -18.612 10.155 1.00 93.12 430 LYS A C 1
ATOM 3323 O O . LYS A 1 430 ? 1.747 -18.080 11.264 1.00 93.12 430 LYS A O 1
ATOM 3328 N N . ARG A 1 431 ? 0.887 -18.275 9.196 1.00 93.56 431 ARG A N 1
ATOM 3329 C CA . ARG A 1 431 ? -0.155 -17.255 9.345 1.00 93.56 431 ARG A CA 1
ATOM 3330 C C . ARG A 1 431 ? -1.351 -17.763 10.133 1.00 93.56 431 ARG A C 1
ATOM 3332 O O . ARG A 1 431 ? -1.700 -18.940 10.044 1.00 93.56 431 ARG A O 1
ATOM 3339 N N . ALA A 1 432 ? -2.018 -16.854 10.837 1.00 88.25 432 ALA A N 1
ATOM 3340 C CA . ALA A 1 432 ? -3.229 -17.140 11.593 1.00 88.25 432 ALA A CA 1
ATOM 3341 C C . ALA A 1 432 ? -4.289 -17.820 10.714 1.00 88.25 432 ALA A C 1
ATOM 3343 O O . ALA A 1 432 ? -4.519 -17.409 9.575 1.00 88.25 432 ALA A O 1
ATOM 3344 N N . GLY A 1 433 ? -4.925 -18.860 11.256 1.00 83.88 433 GLY A N 1
ATOM 3345 C CA . GLY A 1 433 ? -5.898 -19.698 10.549 1.00 83.88 433 GLY A CA 1
ATOM 3346 C C . GLY A 1 433 ? -5.313 -20.962 9.905 1.00 83.88 433 GLY A C 1
ATOM 3347 O O . GLY A 1 433 ? -6.082 -21.843 9.535 1.00 83.88 433 GLY A O 1
ATOM 3348 N N . ASN A 1 434 ? -3.984 -21.094 9.813 1.00 86.75 434 ASN A N 1
ATOM 3349 C CA . ASN A 1 434 ? -3.327 -22.300 9.296 1.00 86.75 434 ASN A CA 1
ATOM 3350 C C . ASN A 1 434 ? -2.945 -23.289 10.408 1.00 86.75 434 ASN A C 1
ATOM 3352 O O . ASN A 1 434 ? -2.833 -22.925 11.578 1.00 86.75 434 ASN A O 1
ATOM 3356 N N . ALA A 1 435 ? -2.690 -24.546 10.029 1.00 84.38 435 ALA A N 1
ATOM 3357 C CA . ALA A 1 435 ? -2.356 -25.625 10.964 1.00 84.38 435 ALA A CA 1
ATOM 3358 C C . ALA A 1 435 ? -1.056 -25.386 11.756 1.00 84.38 435 ALA A C 1
ATOM 3360 O O . ALA A 1 435 ? -0.950 -25.815 12.901 1.00 84.38 435 ALA A O 1
ATOM 3361 N N . GLU A 1 436 ? -0.081 -24.693 11.163 1.00 91.44 436 GLU A N 1
ATOM 3362 C CA . GLU A 1 436 ? 1.196 -24.363 11.806 1.00 91.44 436 GLU A CA 1
ATOM 3363 C C . GLU A 1 436 ? 1.302 -22.876 12.181 1.00 91.44 436 GLU A C 1
ATOM 3365 O O . GLU A 1 436 ? 2.408 -22.327 12.209 1.00 91.44 436 GLU A O 1
ATOM 3370 N N . ALA A 1 437 ? 0.166 -22.215 12.436 1.00 92.12 437 ALA A N 1
ATOM 3371 C CA . ALA A 1 437 ? 0.123 -20.803 12.797 1.00 92.12 437 ALA A CA 1
ATOM 3372 C C . ALA A 1 437 ? 1.041 -20.485 13.990 1.00 92.12 437 ALA A C 1
ATOM 3374 O O . ALA A 1 437 ? 1.095 -21.227 14.973 1.00 92.12 437 ALA A O 1
ATOM 3375 N N . LEU A 1 438 ? 1.753 -19.361 13.901 1.00 93.19 438 LEU A N 1
ATOM 3376 C CA . LEU A 1 438 ? 2.652 -18.873 14.942 1.00 93.19 438 LEU A CA 1
ATOM 3377 C C . LEU A 1 438 ? 2.273 -17.459 15.380 1.00 93.19 438 LEU A C 1
ATOM 3379 O O . LEU A 1 438 ? 1.755 -16.654 14.607 1.00 93.19 438 LEU A O 1
ATOM 3383 N N . GLU A 1 439 ? 2.613 -17.157 16.628 1.00 94.44 439 GLU A N 1
ATOM 3384 C CA . GLU A 1 439 ? 2.503 -15.830 17.222 1.00 94.44 439 GLU A CA 1
ATOM 3385 C C . GLU A 1 439 ? 3.832 -15.432 17.855 1.00 94.44 439 GLU A C 1
ATOM 3387 O O . GLU A 1 439 ? 4.516 -16.249 18.481 1.00 94.44 439 GLU A O 1
ATOM 3392 N N . VAL A 1 440 ? 4.173 -14.153 17.740 1.00 94.62 440 VAL A N 1
ATOM 3393 C CA . VAL A 1 440 ? 5.332 -13.550 18.408 1.00 94.62 440 VAL A CA 1
ATOM 3394 C C . VAL A 1 440 ? 4.870 -12.495 19.403 1.00 94.62 440 VAL A C 1
ATOM 3396 O O . VAL A 1 440 ? 3.741 -12.018 19.333 1.00 94.62 440 VAL A O 1
ATOM 3399 N N . THR A 1 441 ? 5.730 -12.152 20.358 1.00 94.38 441 THR A N 1
ATOM 3400 C CA . THR A 1 441 ? 5.493 -11.024 21.264 1.00 94.38 441 THR A CA 1
ATOM 3401 C C . THR A 1 441 ? 6.262 -9.821 20.749 1.00 94.38 441 THR A C 1
ATOM 3403 O O . THR A 1 441 ? 7.490 -9.884 20.686 1.00 94.38 441 THR A O 1
ATOM 3406 N N . LEU A 1 442 ? 5.552 -8.746 20.406 1.00 94.44 442 LEU A N 1
ATOM 3407 C CA . LEU A 1 442 ? 6.170 -7.549 19.842 1.00 94.44 442 LEU A CA 1
ATOM 3408 C C . LEU A 1 442 ? 6.991 -6.782 20.903 1.00 94.44 442 LEU A C 1
ATOM 3410 O O . LEU A 1 442 ? 6.635 -6.769 22.088 1.00 94.44 442 LEU A O 1
ATOM 3414 N N . PRO A 1 443 ? 8.111 -6.141 20.527 1.00 91.06 443 PRO A N 1
ATOM 3415 C CA . PRO A 1 443 ? 9.059 -5.556 21.462 1.00 91.06 443 PRO A CA 1
ATOM 3416 C C . PRO A 1 443 ? 8.561 -4.290 22.158 1.00 91.06 443 PRO A C 1
ATOM 3418 O O . PRO A 1 443 ? 8.975 -4.080 23.302 1.00 91.06 443 PRO A O 1
ATOM 3421 N N . TYR A 1 444 ? 7.710 -3.467 21.538 1.00 91.56 444 TYR A N 1
ATOM 3422 C CA . TYR A 1 444 ? 7.267 -2.202 22.130 1.00 91.56 444 TYR A CA 1
ATOM 3423 C C . TYR A 1 444 ? 5.959 -2.382 22.898 1.00 91.56 444 TYR A C 1
ATOM 3425 O O . TYR A 1 444 ? 5.918 -2.094 24.092 1.00 91.56 444 TYR A O 1
ATOM 3433 N N . SER A 1 445 ? 4.921 -2.914 22.251 1.00 89.06 445 SER A N 1
ATOM 3434 C CA . SER A 1 445 ? 3.597 -3.119 22.858 1.00 89.06 445 SER A CA 1
ATOM 3435 C C . SER A 1 445 ? 3.554 -4.285 23.847 1.00 89.06 445 SER A C 1
ATOM 3437 O O . SER A 1 445 ? 2.713 -4.295 24.741 1.00 89.06 445 SER A O 1
ATOM 3439 N N . LYS A 1 446 ? 4.463 -5.264 23.711 1.00 90.19 446 LYS A N 1
ATOM 3440 C CA . LYS A 1 446 ? 4.437 -6.554 24.433 1.00 90.19 446 LYS A CA 1
ATOM 3441 C C . LYS A 1 446 ? 3.198 -7.405 24.137 1.00 90.19 446 LYS A C 1
ATOM 3443 O O . LYS A 1 446 ? 2.941 -8.384 24.840 1.00 90.19 446 LYS A O 1
ATOM 3448 N N . GLU A 1 447 ? 2.466 -7.081 23.078 1.00 88.62 447 GLU A N 1
ATOM 3449 C CA . GLU A 1 447 ? 1.287 -7.821 22.641 1.00 88.62 447 GLU A CA 1
ATOM 3450 C C . GLU A 1 447 ? 1.670 -9.069 21.839 1.00 88.62 447 GLU A C 1
ATOM 3452 O O . GLU A 1 447 ? 2.727 -9.130 21.202 1.00 88.62 447 GLU A O 1
ATOM 3457 N N . ARG A 1 448 ? 0.796 -10.083 21.870 1.00 92.25 448 ARG A N 1
ATOM 3458 C CA . ARG A 1 448 ? 0.875 -11.233 20.962 1.00 92.25 448 ARG A CA 1
ATOM 3459 C C . ARG A 1 448 ? 0.377 -10.813 19.585 1.00 92.25 448 ARG A C 1
ATOM 3461 O O . ARG A 1 448 ? -0.690 -10.219 19.474 1.00 92.25 448 ARG A O 1
ATOM 3468 N N . PHE A 1 449 ? 1.137 -11.149 18.551 1.00 93.94 449 PHE A N 1
ATOM 3469 C CA . PHE A 1 449 ? 0.841 -10.769 17.178 1.00 93.94 449 PHE A CA 1
ATOM 3470 C C . PHE A 1 449 ? 1.041 -11.941 16.216 1.00 93.94 449 PHE A C 1
ATOM 3472 O O . PHE A 1 449 ? 2.031 -12.674 16.305 1.00 93.94 449 PHE A O 1
ATOM 3479 N N . SER A 1 450 ? 0.113 -12.081 15.269 1.00 93.44 450 SER A N 1
ATOM 3480 C CA . SER A 1 450 ? 0.181 -13.000 14.132 1.00 93.44 450 SER A CA 1
ATOM 3481 C C . SER A 1 450 ? -0.174 -12.277 12.833 1.00 93.44 450 SER A C 1
ATOM 3483 O O . SER A 1 450 ? -0.876 -11.267 12.824 1.00 93.44 450 SER A O 1
ATOM 3485 N N . VAL A 1 451 ? 0.317 -12.805 11.711 1.00 95.06 451 VAL A N 1
ATOM 3486 C CA . VAL A 1 451 ? -0.030 -12.312 10.371 1.00 95.06 451 VAL A CA 1
ATOM 3487 C C . VAL A 1 451 ? -1.244 -13.094 9.865 1.00 95.06 451 VAL A C 1
ATOM 3489 O O . VAL A 1 451 ? -1.197 -14.325 9.889 1.00 95.06 451 VAL A O 1
ATOM 3492 N N . PRO A 1 452 ? -2.320 -12.449 9.389 1.00 92.31 452 PRO A N 1
ATOM 3493 C CA . PRO A 1 452 ? -3.514 -13.161 8.951 1.00 92.31 452 PRO A CA 1
ATOM 3494 C C . PRO A 1 452 ? -3.362 -13.789 7.559 1.00 92.31 452 PRO A C 1
ATOM 3496 O O . PRO A 1 452 ? -2.645 -13.284 6.690 1.00 92.31 452 PRO A O 1
ATOM 3499 N N . ALA A 1 453 ? -4.065 -14.902 7.327 1.00 90.00 453 ALA A N 1
ATOM 3500 C CA . ALA A 1 453 ? -3.997 -15.655 6.071 1.00 90.00 453 ALA A CA 1
ATOM 3501 C C . ALA A 1 453 ? -4.533 -14.890 4.843 1.00 90.00 453 ALA A C 1
ATOM 3503 O O . ALA A 1 453 ? -4.166 -15.216 3.720 1.00 90.00 453 ALA A O 1
ATOM 3504 N N . ASN A 1 454 ? -5.361 -13.862 5.042 1.00 89.88 454 ASN A N 1
ATOM 3505 C CA . ASN A 1 454 ? -5.976 -13.049 3.985 1.00 89.88 454 ASN A CA 1
ATOM 3506 C C . ASN A 1 454 ? -5.194 -11.759 3.644 1.00 89.88 454 ASN A C 1
ATOM 3508 O O . ASN A 1 454 ? -5.688 -10.936 2.871 1.00 89.88 454 ASN A O 1
ATOM 3512 N N . LEU A 1 455 ? -3.989 -11.566 4.192 1.00 93.75 455 LEU A N 1
ATOM 3513 C CA . LEU A 1 455 ? -3.092 -10.473 3.803 1.00 93.75 455 LEU A CA 1
ATOM 3514 C C . LEU A 1 455 ? -2.213 -10.880 2.614 1.00 93.75 455 LEU A C 1
ATOM 3516 O O . LEU A 1 455 ? -1.619 -11.948 2.624 1.00 93.75 455 LEU A O 1
ATOM 3520 N N . TYR A 1 456 ? -2.036 -10.019 1.622 1.00 95.38 456 TYR A N 1
ATOM 3521 C CA . TYR A 1 456 ? -1.156 -10.263 0.480 1.00 95.38 456 TYR A CA 1
ATOM 3522 C C . TYR A 1 456 ? -0.050 -9.213 0.422 1.00 95.38 456 TYR A C 1
ATOM 3524 O O . TYR A 1 456 ? -0.312 -8.029 0.617 1.00 95.38 456 TYR A O 1
ATOM 3532 N N . LEU A 1 457 ? 1.178 -9.640 0.135 1.00 96.44 457 LEU A N 1
ATOM 3533 C CA . LEU A 1 457 ? 2.352 -8.782 -0.002 1.00 96.44 457 LEU A CA 1
ATOM 3534 C C . LEU A 1 457 ? 2.822 -8.777 -1.455 1.00 96.44 457 LEU A C 1
ATOM 3536 O O . LEU A 1 457 ? 3.115 -9.833 -2.019 1.00 96.44 457 LEU A O 1
ATOM 3540 N N . ILE A 1 458 ? 2.928 -7.587 -2.042 1.00 97.31 458 ILE A N 1
ATOM 3541 C CA . ILE A 1 458 ? 3.428 -7.379 -3.404 1.00 97.31 458 ILE A CA 1
ATOM 3542 C C . ILE A 1 458 ? 4.613 -6.420 -3.337 1.00 97.31 458 ILE A C 1
ATOM 3544 O O . ILE A 1 458 ? 4.438 -5.221 -3.151 1.00 97.31 458 ILE A O 1
ATOM 3548 N N . GLY A 1 459 ? 5.824 -6.943 -3.481 1.00 95.44 459 GLY A N 1
ATOM 3549 C CA . GLY A 1 459 ? 7.046 -6.154 -3.563 1.00 95.44 459 GLY A CA 1
ATOM 3550 C C . GLY A 1 459 ? 7.397 -5.767 -5.000 1.00 95.44 459 GLY A C 1
ATOM 3551 O O . GLY A 1 459 ? 7.129 -6.536 -5.924 1.00 95.44 459 GLY A O 1
ATOM 3552 N N . THR A 1 460 ? 8.065 -4.632 -5.198 1.00 94.88 460 THR A N 1
ATOM 3553 C CA . THR A 1 460 ? 8.814 -4.349 -6.435 1.00 94.88 460 THR A CA 1
ATOM 3554 C C . THR A 1 460 ? 10.308 -4.275 -6.133 1.00 94.88 460 THR A C 1
ATOM 3556 O O . THR A 1 460 ? 10.711 -3.849 -5.051 1.00 94.88 460 THR A O 1
ATOM 3559 N N . MET A 1 461 ? 11.141 -4.723 -7.071 1.00 91.81 461 MET A N 1
ATOM 3560 C CA . MET A 1 461 ? 12.597 -4.725 -6.913 1.00 91.81 461 MET A CA 1
ATOM 3561 C C . MET A 1 461 ? 13.290 -4.362 -8.230 1.00 91.81 461 MET A C 1
ATOM 3563 O O . MET A 1 461 ? 13.078 -5.024 -9.251 1.00 91.81 461 MET A O 1
ATOM 3567 N N . ASN A 1 462 ? 14.141 -3.336 -8.211 1.00 89.88 462 ASN A N 1
ATOM 3568 C CA . ASN A 1 462 ? 15.063 -3.057 -9.313 1.00 89.88 462 ASN A CA 1
ATOM 3569 C C . ASN A 1 462 ? 16.305 -3.934 -9.169 1.00 89.88 462 ASN A C 1
ATOM 3571 O O . ASN A 1 462 ? 16.929 -3.949 -8.109 1.00 89.88 462 ASN A O 1
ATOM 3575 N N . THR A 1 463 ? 16.667 -4.669 -10.222 1.00 88.38 463 THR A N 1
ATOM 3576 C CA . THR A 1 463 ? 17.834 -5.567 -10.181 1.00 88.38 463 THR A CA 1
ATOM 3577 C C . THR A 1 463 ? 19.162 -4.889 -10.507 1.00 88.38 463 THR A C 1
ATOM 3579 O O . THR A 1 463 ? 20.201 -5.391 -10.084 1.00 88.38 463 THR A O 1
ATOM 3582 N N . ALA A 1 464 ? 19.140 -3.734 -11.181 1.00 85.06 464 ALA A N 1
ATOM 3583 C CA . ALA A 1 464 ? 20.336 -2.932 -11.449 1.00 85.06 464 ALA A CA 1
ATOM 3584 C C . ALA A 1 464 ? 20.964 -2.335 -10.170 1.00 85.06 464 ALA A C 1
ATOM 3586 O O . ALA A 1 464 ? 22.169 -2.091 -10.126 1.00 85.06 464 ALA A O 1
ATOM 3587 N N . ASP A 1 465 ? 20.177 -2.145 -9.104 1.00 78.81 465 ASP A N 1
ATOM 3588 C CA . ASP A 1 465 ? 20.614 -1.479 -7.872 1.00 78.81 465 ASP A CA 1
ATOM 3589 C C . ASP A 1 465 ? 21.489 -2.410 -7.000 1.00 78.81 465 ASP A C 1
ATOM 3591 O O . ASP A 1 465 ? 21.062 -2.944 -5.972 1.00 78.81 465 ASP A O 1
ATOM 3595 N N . ARG A 1 466 ? 22.746 -2.621 -7.414 1.00 64.94 466 ARG A N 1
ATOM 3596 C CA . ARG A 1 466 ? 23.724 -3.503 -6.740 1.00 64.94 466 ARG A CA 1
ATOM 3597 C C . ARG A 1 466 ? 24.296 -2.950 -5.432 1.00 64.94 466 ARG A C 1
ATOM 3599 O O . ARG A 1 466 ? 24.892 -3.704 -4.667 1.00 64.94 466 ARG A O 1
ATOM 3606 N N . SER A 1 467 ? 24.143 -1.651 -5.179 1.00 55.69 467 SER A N 1
ATOM 3607 C CA . SER A 1 467 ? 24.629 -0.963 -3.970 1.00 55.69 467 SER A CA 1
ATOM 3608 C C . SER A 1 467 ? 23.741 -1.181 -2.740 1.00 55.69 467 SER A C 1
ATOM 3610 O O . SER A 1 467 ? 24.101 -0.779 -1.633 1.00 55.69 467 SER A O 1
ATOM 3612 N N . LEU A 1 468 ? 22.581 -1.812 -2.921 1.00 59.72 468 LEU A N 1
ATOM 3613 C CA . LEU A 1 468 ? 21.596 -2.042 -1.875 1.00 59.72 468 LEU A CA 1
ATOM 3614 C C . LEU A 1 468 ? 21.775 -3.420 -1.231 1.00 59.72 468 LEU A C 1
ATOM 3616 O O . LEU A 1 468 ? 22.279 -4.355 -1.854 1.00 59.72 468 LEU A O 1
ATOM 3620 N N . ALA A 1 469 ? 21.350 -3.556 0.028 1.00 56.25 469 ALA A N 1
ATOM 3621 C CA . ALA A 1 469 ? 21.378 -4.836 0.724 1.00 56.25 469 ALA A CA 1
ATOM 3622 C C . ALA A 1 469 ? 20.552 -5.859 -0.071 1.00 56.25 469 ALA A C 1
ATOM 3624 O O . ALA A 1 469 ? 19.328 -5.760 -0.148 1.00 56.25 469 ALA A O 1
ATOM 3625 N N . GLY A 1 470 ? 21.228 -6.834 -0.686 1.00 65.44 470 GLY A N 1
ATOM 3626 C CA . GLY A 1 470 ? 20.553 -7.922 -1.380 1.00 65.44 470 GLY A CA 1
ATOM 3627 C C . GLY A 1 470 ? 19.552 -8.605 -0.448 1.00 65.44 470 GLY A C 1
ATOM 3628 O O . GLY A 1 470 ? 19.804 -8.749 0.750 1.00 65.44 470 GLY A O 1
ATOM 3629 N N . LEU A 1 471 ? 18.404 -9.020 -0.990 1.00 75.19 471 LEU A N 1
ATOM 3630 C CA . LEU A 1 471 ? 17.401 -9.725 -0.199 1.00 75.19 471 LEU A CA 1
ATOM 3631 C C . LEU A 1 471 ? 18.018 -11.021 0.355 1.00 75.19 471 LEU A C 1
ATOM 3633 O O . LEU A 1 471 ? 18.448 -11.880 -0.423 1.00 75.19 471 LEU A O 1
ATOM 3637 N N . ASP A 1 472 ? 18.056 -11.153 1.682 1.00 77.62 472 ASP A N 1
ATOM 3638 C CA . ASP A 1 472 ? 18.611 -12.327 2.361 1.00 77.62 472 ASP A CA 1
ATOM 3639 C C . ASP A 1 472 ? 17.922 -13.617 1.872 1.00 77.62 472 ASP A C 1
ATOM 3641 O O . ASP A 1 472 ? 16.724 -13.632 1.569 1.00 77.62 472 ASP A O 1
ATOM 3645 N N . LEU A 1 473 ? 18.666 -14.723 1.815 1.00 80.69 473 LEU A N 1
ATOM 3646 C CA . LEU A 1 473 ? 18.186 -16.046 1.415 1.00 80.69 473 LEU A CA 1
ATOM 3647 C C . LEU A 1 473 ? 16.943 -16.463 2.214 1.00 80.69 473 LEU A C 1
ATOM 3649 O O . LEU A 1 473 ? 16.009 -17.057 1.668 1.00 80.69 473 LEU A O 1
ATOM 3653 N N . ALA A 1 474 ? 16.906 -16.093 3.494 1.00 79.38 474 ALA A N 1
ATOM 3654 C CA . ALA A 1 474 ? 15.764 -16.299 4.370 1.00 79.38 474 ALA A CA 1
ATOM 3655 C C . ALA A 1 474 ? 14.495 -15.602 3.841 1.00 79.38 474 ALA A C 1
ATOM 3657 O O . ALA A 1 474 ? 13.411 -16.183 3.871 1.00 79.38 474 ALA A O 1
ATOM 3658 N N . LEU A 1 475 ? 14.597 -14.377 3.335 1.00 83.62 475 LEU A N 1
ATOM 3659 C CA . LEU A 1 475 ? 13.459 -13.687 2.731 1.00 83.62 475 LEU A CA 1
ATOM 3660 C C . LEU A 1 475 ? 13.124 -14.272 1.363 1.00 83.62 475 LEU A C 1
ATOM 3662 O O . LEU A 1 475 ? 11.952 -14.496 1.080 1.00 83.62 475 LEU A O 1
ATOM 3666 N N . ARG A 1 476 ? 14.127 -14.613 0.544 1.00 87.25 476 ARG A N 1
ATOM 3667 C CA . ARG A 1 476 ? 13.885 -15.177 -0.795 1.00 87.25 476 ARG A CA 1
ATOM 3668 C C . ARG A 1 476 ? 13.019 -16.439 -0.748 1.00 87.25 476 ARG A C 1
ATOM 3670 O O . ARG A 1 476 ? 12.119 -16.578 -1.560 1.00 87.25 476 ARG A O 1
ATOM 3677 N N . ARG A 1 477 ? 13.198 -17.325 0.235 1.00 86.75 477 ARG A N 1
ATOM 3678 C CA . ARG A 1 477 ? 12.345 -18.528 0.366 1.00 86.75 477 ARG A CA 1
ATOM 3679 C C . ARG A 1 477 ? 10.878 -18.248 0.746 1.00 86.75 477 ARG A C 1
ATOM 3681 O O . ARG A 1 477 ? 10.074 -19.170 0.729 1.00 86.75 477 ARG A O 1
ATOM 3688 N N . ARG A 1 478 ? 10.532 -17.016 1.142 1.00 91.00 478 ARG A N 1
ATOM 3689 C CA . ARG A 1 478 ? 9.187 -16.617 1.610 1.00 91.00 478 ARG A CA 1
ATOM 3690 C C . ARG A 1 478 ? 8.407 -15.796 0.590 1.00 91.00 478 ARG A C 1
ATOM 3692 O O . ARG A 1 478 ? 7.228 -15.538 0.822 1.00 91.00 478 ARG A O 1
ATOM 3699 N N . PHE A 1 479 ? 9.042 -15.407 -0.513 1.00 92.38 479 PHE A N 1
ATOM 3700 C CA . PHE A 1 479 ? 8.424 -14.681 -1.617 1.00 92.38 479 PHE A CA 1
ATOM 3701 C C . PHE A 1 479 ? 8.495 -15.504 -2.901 1.00 92.38 479 PHE A C 1
ATOM 3703 O O . PHE A 1 479 ? 9.503 -16.140 -3.196 1.00 92.38 479 PHE A O 1
ATOM 3710 N N . SER A 1 480 ? 7.432 -15.441 -3.696 1.00 93.31 480 SER A N 1
ATOM 3711 C CA . SER A 1 480 ? 7.464 -15.867 -5.094 1.00 93.31 480 SER A CA 1
ATOM 3712 C C . SER A 1 480 ? 8.048 -14.745 -5.947 1.00 93.31 480 SER A C 1
ATOM 3714 O O . SER A 1 480 ? 7.643 -13.592 -5.820 1.00 93.31 480 SER A O 1
ATOM 3716 N N . PHE A 1 481 ? 8.994 -15.058 -6.825 1.00 92.44 481 PHE A N 1
ATOM 3717 C CA . PHE A 1 481 ? 9.637 -14.062 -7.681 1.00 92.44 481 PHE A CA 1
ATOM 3718 C C . PHE A 1 481 ? 9.044 -14.131 -9.082 1.00 92.44 481 PHE A C 1
ATOM 3720 O O . PHE A 1 481 ? 9.122 -15.168 -9.737 1.00 92.44 481 PHE A O 1
ATOM 3727 N N . ARG A 1 482 ? 8.468 -13.019 -9.542 1.00 93.81 482 ARG A N 1
ATOM 3728 C CA . ARG A 1 482 ? 7.959 -12.866 -10.906 1.00 93.81 482 ARG A CA 1
ATOM 3729 C C . ARG A 1 482 ? 8.840 -11.870 -11.646 1.00 93.81 482 ARG A C 1
ATOM 3731 O O . ARG A 1 482 ? 8.878 -10.688 -11.307 1.00 93.81 482 ARG A O 1
ATOM 3738 N N . GLU A 1 483 ? 9.566 -12.373 -12.635 1.00 94.25 483 GLU A N 1
ATOM 3739 C CA . GLU A 1 483 ? 10.437 -11.551 -13.469 1.00 94.25 483 GLU A CA 1
ATOM 3740 C C . GLU A 1 483 ? 9.603 -10.661 -14.397 1.00 94.25 483 GLU A C 1
ATOM 3742 O O . GLU A 1 483 ? 8.612 -11.099 -14.986 1.00 94.25 483 GLU A O 1
ATOM 3747 N N . MET A 1 484 ? 10.023 -9.407 -14.519 1.00 95.31 484 MET A N 1
ATOM 3748 C CA . MET A 1 484 ? 9.462 -8.381 -15.388 1.00 95.31 484 MET A CA 1
ATOM 3749 C C . MET A 1 484 ? 10.559 -7.943 -16.363 1.00 95.31 484 MET A C 1
ATOM 3751 O O . MET A 1 484 ? 11.233 -6.938 -16.104 1.00 95.31 484 MET A O 1
ATOM 3755 N N . PRO A 1 485 ? 10.791 -8.709 -17.447 1.00 95.25 485 PRO A N 1
ATOM 3756 C CA . PRO A 1 485 ? 11.826 -8.388 -18.419 1.00 95.25 485 PRO A CA 1
ATOM 3757 C C . PRO A 1 485 ? 11.437 -7.161 -19.262 1.00 95.25 485 PRO A C 1
ATOM 3759 O O . PRO A 1 485 ? 10.255 -6.802 -19.349 1.00 95.25 485 PRO A O 1
ATOM 3762 N N . PRO A 1 486 ? 12.404 -6.511 -19.930 1.00 96.69 486 PRO A N 1
ATOM 3763 C CA . PRO A 1 486 ? 12.109 -5.578 -21.009 1.00 96.69 486 PRO A CA 1
ATOM 3764 C C . PRO A 1 486 ? 11.211 -6.228 -22.073 1.00 96.69 486 PRO A C 1
ATOM 3766 O O . PRO A 1 486 ? 11.376 -7.394 -22.420 1.00 96.69 486 PRO A O 1
ATOM 3769 N N . ARG A 1 487 ? 10.257 -5.454 -22.599 1.00 97.19 487 ARG A N 1
ATOM 3770 C CA . ARG A 1 487 ? 9.255 -5.889 -23.585 1.00 97.19 487 ARG A CA 1
ATOM 3771 C C . ARG A 1 487 ? 9.252 -4.924 -24.769 1.00 97.19 487 ARG A C 1
ATOM 3773 O O . ARG A 1 487 ? 8.336 -4.114 -24.902 1.00 97.19 487 ARG A O 1
ATOM 3780 N N . PRO A 1 488 ? 10.331 -4.913 -25.569 1.00 97.19 488 PRO A N 1
ATOM 3781 C CA . PRO A 1 488 ? 10.433 -4.024 -26.721 1.00 97.19 488 PRO A CA 1
ATOM 3782 C C . PRO A 1 488 ? 9.382 -4.325 -27.797 1.00 97.19 488 PRO A C 1
ATOM 3784 O O . PRO A 1 488 ? 9.056 -3.436 -28.572 1.00 97.19 488 PRO A O 1
ATOM 3787 N N . ASP A 1 489 ? 8.802 -5.529 -27.795 1.00 97.25 489 ASP A N 1
ATOM 3788 C CA . ASP A 1 489 ? 7.677 -5.925 -28.649 1.00 97.25 489 ASP A CA 1
ATOM 3789 C C . ASP A 1 489 ? 6.455 -5.006 -28.490 1.00 97.25 489 ASP A C 1
ATOM 3791 O O . ASP A 1 489 ? 5.746 -4.722 -29.452 1.00 97.25 489 ASP A O 1
ATOM 3795 N N . LEU A 1 490 ? 6.256 -4.431 -27.298 1.00 95.38 490 LEU A N 1
ATOM 3796 C CA . LEU A 1 490 ? 5.198 -3.445 -27.054 1.00 95.38 490 LEU A CA 1
ATOM 3797 C C . LEU A 1 490 ? 5.420 -2.120 -27.804 1.00 95.38 490 LEU A C 1
ATOM 3799 O O . LEU A 1 490 ? 4.534 -1.266 -27.805 1.00 95.38 490 LEU A O 1
ATOM 3803 N N . LEU A 1 491 ? 6.580 -1.925 -28.427 1.00 97.31 491 LEU A N 1
ATOM 3804 C CA . LEU A 1 491 ? 6.960 -0.720 -29.165 1.00 97.31 491 LEU A CA 1
ATOM 3805 C C . LEU A 1 491 ? 7.193 -1.005 -30.658 1.00 97.31 491 LEU A C 1
ATOM 3807 O O . LEU A 1 491 ? 7.608 -0.100 -31.376 1.00 97.31 491 LEU A O 1
ATOM 3811 N N . ASP A 1 492 ? 6.924 -2.225 -31.139 1.00 95.81 492 ASP A N 1
ATOM 3812 C CA . ASP A 1 492 ? 7.169 -2.603 -32.540 1.00 95.81 492 ASP A CA 1
ATOM 3813 C C . ASP A 1 492 ? 6.291 -1.816 -33.533 1.00 95.81 492 ASP A C 1
ATOM 3815 O O . ASP A 1 492 ? 6.687 -1.624 -34.679 1.00 95.81 492 ASP A O 1
ATOM 3819 N N . GLU A 1 493 ? 5.133 -1.316 -33.096 1.00 96.00 493 GLU A N 1
ATOM 3820 C CA . GLU A 1 493 ? 4.236 -0.466 -33.898 1.00 96.00 493 GLU A CA 1
ATOM 3821 C C . GLU A 1 493 ? 4.624 1.025 -33.875 1.00 96.00 493 GLU A C 1
ATOM 3823 O O . GLU A 1 493 ? 4.039 1.824 -34.603 1.00 96.00 493 GLU A O 1
ATOM 3828 N N . VAL A 1 494 ? 5.586 1.421 -33.032 1.00 97.19 494 VAL A N 1
ATOM 3829 C CA . VAL A 1 494 ? 6.001 2.821 -32.887 1.00 97.19 494 VAL A CA 1
ATOM 3830 C C . VAL A 1 494 ? 7.131 3.116 -33.871 1.00 97.19 494 VAL A C 1
ATOM 3832 O O . VAL A 1 494 ? 8.285 2.738 -33.648 1.00 97.19 494 VAL A O 1
ATOM 3835 N N . ASP A 1 495 ? 6.785 3.819 -34.947 1.00 96.56 495 ASP A N 1
ATOM 3836 C CA . ASP A 1 495 ? 7.724 4.353 -35.933 1.00 96.56 495 ASP A CA 1
ATOM 3837 C C . ASP A 1 495 ? 7.812 5.878 -35.820 1.00 96.56 495 ASP A C 1
ATOM 3839 O O . ASP A 1 495 ? 6.793 6.570 -35.771 1.00 96.56 495 ASP A O 1
ATOM 3843 N N . ILE A 1 496 ? 9.037 6.399 -35.760 1.00 96.50 496 ILE A N 1
ATOM 3844 C CA . ILE A 1 496 ? 9.308 7.837 -35.719 1.00 96.50 496 ILE A CA 1
ATOM 3845 C C . ILE A 1 496 ? 10.259 8.160 -36.864 1.00 96.50 496 ILE A C 1
ATOM 3847 O O . ILE A 1 496 ? 11.453 7.880 -36.788 1.00 96.50 496 ILE A O 1
ATOM 3851 N N . SER A 1 497 ? 9.728 8.752 -37.934 1.00 92.62 497 SER A N 1
ATOM 3852 C CA . SER A 1 497 ? 10.507 9.143 -39.118 1.00 92.62 497 SER A CA 1
ATOM 3853 C C . SER A 1 497 ? 11.328 7.988 -39.720 1.00 92.62 497 SER A C 1
ATOM 3855 O O . SER A 1 497 ? 12.476 8.186 -40.119 1.00 92.62 497 SER A O 1
ATOM 3857 N N . GLY A 1 498 ? 10.759 6.777 -39.777 1.00 92.31 498 GLY A N 1
ATOM 3858 C CA . GLY A 1 498 ? 11.420 5.570 -40.289 1.00 92.31 498 GLY A CA 1
ATOM 3859 C C . GLY A 1 498 ? 12.286 4.828 -39.264 1.00 92.31 498 GLY A C 1
ATOM 3860 O O . GLY A 1 498 ? 12.987 3.880 -39.623 1.00 92.31 498 GLY A O 1
ATOM 3861 N N . VAL A 1 499 ? 12.276 5.257 -37.999 1.00 95.75 499 VAL A N 1
ATOM 3862 C CA . VAL A 1 499 ? 12.981 4.598 -36.897 1.00 95.75 499 VAL A CA 1
ATOM 3863 C C . VAL A 1 499 ? 11.988 3.777 -36.085 1.00 95.75 499 VAL A C 1
ATOM 3865 O O . VAL A 1 499 ? 11.158 4.325 -35.357 1.00 95.75 499 VAL A O 1
ATOM 3868 N N . ASN A 1 500 ? 12.134 2.455 -36.136 1.00 97.31 500 ASN A N 1
ATOM 3869 C CA . ASN A 1 500 ? 11.355 1.546 -35.304 1.00 97.31 500 ASN A CA 1
ATOM 3870 C C . ASN A 1 500 ? 11.896 1.519 -33.861 1.00 97.31 500 ASN A C 1
ATOM 3872 O O . ASN A 1 500 ? 13.007 1.038 -33.606 1.00 97.31 500 ASN A O 1
ATOM 3876 N N . VAL A 1 501 ? 11.104 2.017 -32.907 1.00 97.94 501 VAL A N 1
ATOM 3877 C CA . VAL A 1 501 ? 11.524 2.160 -31.500 1.00 97.94 501 VAL A CA 1
ATOM 3878 C C . VAL A 1 501 ? 11.730 0.797 -30.829 1.00 97.94 501 VAL A C 1
ATOM 3880 O O . VAL A 1 501 ? 12.695 0.627 -30.080 1.00 97.94 501 VAL A O 1
ATOM 3883 N N . GLY A 1 502 ? 10.878 -0.192 -31.122 1.00 97.69 502 GLY A N 1
ATOM 3884 C CA . GLY A 1 502 ? 11.029 -1.562 -30.618 1.00 97.69 502 GLY A CA 1
ATOM 3885 C C . GLY A 1 502 ? 12.346 -2.212 -31.052 1.00 97.69 502 GLY A C 1
ATOM 3886 O O . GLY A 1 502 ? 13.078 -2.759 -30.223 1.00 97.69 502 GLY A O 1
ATOM 3887 N N . ALA A 1 503 ? 12.704 -2.093 -32.332 1.00 97.81 503 ALA A N 1
ATOM 3888 C CA . ALA A 1 503 ? 13.965 -2.593 -32.878 1.00 97.81 503 ALA A CA 1
ATOM 3889 C C . ALA A 1 503 ? 15.184 -1.885 -32.272 1.00 97.81 503 ALA A C 1
ATOM 3891 O O . ALA A 1 503 ? 16.155 -2.542 -31.895 1.00 97.81 503 ALA A O 1
ATOM 3892 N N . MET A 1 504 ? 15.124 -0.560 -32.120 1.00 97.88 504 MET A N 1
ATOM 3893 C CA . MET A 1 504 ? 16.183 0.214 -31.472 1.00 97.88 504 MET A CA 1
ATOM 3894 C C . MET A 1 504 ? 16.414 -0.243 -30.029 1.00 97.88 504 MET A C 1
ATOM 3896 O O . MET A 1 504 ? 17.555 -0.508 -29.650 1.00 97.88 504 MET A O 1
ATOM 3900 N N . LEU A 1 505 ? 15.346 -0.386 -29.237 1.00 98.19 505 LEU A N 1
ATOM 3901 C CA . LEU A 1 505 ? 15.454 -0.832 -27.849 1.00 98.19 505 LEU A CA 1
ATOM 3902 C C . LEU A 1 505 ? 16.021 -2.256 -27.745 1.00 98.19 505 LEU A C 1
ATOM 3904 O O . LEU A 1 505 ? 16.846 -2.509 -26.868 1.00 98.19 505 LEU A O 1
ATOM 3908 N N . ARG A 1 506 ? 15.633 -3.170 -28.649 1.00 98.06 506 ARG A N 1
ATOM 3909 C CA . ARG A 1 506 ? 16.217 -4.524 -28.734 1.00 98.06 506 ARG A CA 1
ATOM 3910 C C . ARG A 1 506 ? 17.729 -4.471 -28.914 1.00 98.06 506 ARG A C 1
ATOM 3912 O O . ARG A 1 506 ? 18.453 -5.003 -28.080 1.00 98.06 506 ARG A O 1
ATOM 3919 N N . VAL A 1 507 ? 18.199 -3.761 -29.938 1.00 97.88 507 VAL A N 1
ATOM 3920 C CA . VAL A 1 507 ? 19.633 -3.664 -30.255 1.00 97.88 507 VAL A CA 1
ATOM 3921 C C . VAL A 1 507 ? 20.419 -2.987 -29.127 1.00 97.88 507 VAL A C 1
ATOM 3923 O O . VAL A 1 507 ? 21.536 -3.397 -28.807 1.00 97.88 507 VAL A O 1
ATOM 3926 N N . MET A 1 508 ? 19.854 -1.957 -28.491 1.00 98.00 508 MET A N 1
ATOM 3927 C CA . MET A 1 508 ? 20.481 -1.324 -27.329 1.00 98.00 508 MET A CA 1
ATOM 3928 C C . MET A 1 508 ? 20.613 -2.296 -26.154 1.00 98.00 508 MET A C 1
ATOM 3930 O O . MET A 1 508 ? 21.686 -2.374 -25.558 1.00 98.00 508 MET A O 1
ATOM 3934 N N . ASN A 1 509 ? 19.560 -3.054 -25.846 1.00 98.12 509 ASN A N 1
ATOM 3935 C CA . ASN A 1 509 ? 19.578 -4.030 -24.759 1.00 98.12 509 ASN A CA 1
ATOM 3936 C C . ASN A 1 509 ? 20.539 -5.190 -25.032 1.00 98.12 509 ASN A C 1
ATOM 3938 O O . ASN A 1 509 ? 21.275 -5.557 -24.125 1.00 98.12 509 ASN A O 1
ATOM 3942 N N . GLU A 1 510 ? 20.625 -5.690 -26.268 1.00 97.88 510 GLU A N 1
ATOM 3943 C CA . GLU A 1 510 ? 21.631 -6.692 -26.659 1.00 97.88 510 GLU A CA 1
ATOM 3944 C C . GLU A 1 510 ? 23.059 -6.198 -26.372 1.00 97.88 510 GLU A C 1
ATOM 3946 O O . GLU A 1 510 ? 23.888 -6.922 -25.822 1.00 97.88 510 GLU A O 1
ATOM 3951 N N . ARG A 1 511 ? 23.356 -4.932 -26.693 1.00 97.88 511 ARG A N 1
ATOM 3952 C CA . ARG A 1 511 ? 24.669 -4.332 -26.407 1.00 97.88 511 ARG A CA 1
ATOM 3953 C C . ARG A 1 511 ? 24.907 -4.150 -24.912 1.00 97.88 511 ARG A C 1
ATOM 3955 O O . ARG A 1 511 ? 26.017 -4.398 -24.449 1.00 97.88 511 ARG A O 1
ATOM 3962 N N . ILE A 1 512 ? 23.900 -3.707 -24.161 1.00 97.50 512 ILE A N 1
ATOM 3963 C CA . ILE A 1 512 ? 24.014 -3.526 -22.709 1.00 97.50 512 ILE A CA 1
ATOM 3964 C C . ILE A 1 512 ? 24.236 -4.867 -22.015 1.00 97.50 512 ILE A C 1
ATOM 3966 O O . ILE A 1 512 ? 25.112 -4.955 -21.163 1.00 97.50 512 ILE A O 1
ATOM 3970 N N . GLU A 1 513 ? 23.513 -5.912 -22.408 1.00 96.06 513 GLU A N 1
ATOM 3971 C CA . GLU A 1 513 ? 23.661 -7.248 -21.833 1.00 96.06 513 GLU A CA 1
ATOM 3972 C C . GLU A 1 513 ? 25.069 -7.818 -22.058 1.00 96.06 513 GLU A C 1
ATOM 3974 O O . GLU A 1 513 ? 25.637 -8.423 -21.151 1.00 96.06 513 GLU A O 1
ATOM 3979 N N . LEU A 1 514 ? 25.672 -7.561 -23.225 1.00 96.81 514 LEU A N 1
ATOM 3980 C CA . LEU A 1 514 ? 27.053 -7.955 -23.524 1.00 96.81 514 LEU A CA 1
ATOM 3981 C C . LEU A 1 514 ? 28.107 -7.131 -22.769 1.00 96.81 514 LEU A C 1
ATOM 3983 O O . LEU A 1 514 ? 29.178 -7.649 -22.453 1.00 96.81 514 LEU A O 1
ATOM 3987 N N . LEU A 1 515 ? 27.847 -5.843 -22.532 1.00 96.38 515 LEU A N 1
ATOM 3988 C CA . LEU A 1 515 ? 28.795 -4.934 -21.874 1.00 96.38 515 LEU A CA 1
ATOM 3989 C C . LEU A 1 515 ? 28.688 -4.951 -20.343 1.00 96.38 515 LEU A C 1
ATOM 3991 O O . LEU A 1 515 ? 29.662 -4.619 -19.665 1.00 96.38 515 LEU A O 1
ATOM 3995 N N . LEU A 1 516 ? 27.516 -5.302 -19.816 1.00 93.94 516 LEU A N 1
ATOM 3996 C CA . LEU A 1 516 ? 27.191 -5.385 -18.396 1.00 93.94 516 LEU A CA 1
ATOM 3997 C C . LEU A 1 516 ? 26.544 -6.743 -18.100 1.00 93.94 516 LEU A C 1
ATOM 3999 O O . LEU A 1 516 ? 27.254 -7.703 -17.809 1.00 93.94 516 LEU A O 1
ATOM 4003 N N . ASP A 1 517 ? 25.212 -6.803 -18.138 1.00 93.62 517 ASP A N 1
ATOM 4004 C CA . ASP A 1 517 ? 24.386 -7.989 -17.916 1.00 93.62 517 ASP A CA 1
ATOM 4005 C C . ASP A 1 517 ? 22.901 -7.668 -18.185 1.00 93.62 517 ASP A C 1
ATOM 4007 O O . ASP A 1 517 ? 22.514 -6.528 -18.462 1.00 93.62 517 ASP A O 1
ATOM 4011 N N . ARG A 1 518 ? 22.047 -8.688 -18.061 1.00 92.56 518 ARG A N 1
ATOM 4012 C CA . ARG A 1 518 ? 20.595 -8.583 -18.251 1.00 92.56 518 ARG A CA 1
ATOM 4013 C C . ARG A 1 518 ? 19.885 -7.647 -17.265 1.00 92.56 518 ARG A C 1
ATOM 4015 O O . ARG A 1 518 ? 18.832 -7.109 -17.596 1.00 92.56 518 ARG A O 1
ATOM 4022 N N . ASP A 1 519 ? 20.428 -7.455 -16.062 1.00 92.00 519 ASP A N 1
ATOM 4023 C CA . ASP A 1 519 ? 19.785 -6.678 -14.995 1.00 92.00 519 ASP A CA 1
ATOM 4024 C C . ASP A 1 519 ? 19.885 -5.162 -15.238 1.00 92.00 519 ASP A C 1
ATOM 4026 O O . ASP A 1 519 ? 19.102 -4.397 -14.673 1.00 92.00 519 ASP A O 1
ATOM 4030 N N . HIS A 1 520 ? 20.787 -4.744 -16.132 1.00 95.44 520 HIS A N 1
ATOM 4031 C CA . HIS A 1 520 ? 20.955 -3.361 -16.591 1.00 95.44 520 HIS A CA 1
ATOM 4032 C C . HIS A 1 520 ? 20.224 -3.066 -17.907 1.00 95.44 520 HIS A C 1
ATOM 4034 O O . HIS A 1 520 ? 20.358 -1.975 -18.453 1.00 95.44 520 HIS A O 1
ATOM 4040 N N . CYS A 1 521 ? 19.454 -4.005 -18.460 1.00 96.88 521 CYS A N 1
ATOM 4041 C CA . CYS A 1 521 ? 18.694 -3.712 -19.673 1.00 96.88 521 CYS A CA 1
ATOM 4042 C C . CYS A 1 521 ? 17.675 -2.581 -19.445 1.00 96.88 521 CYS A C 1
ATOM 4044 O O . CYS A 1 521 ? 17.130 -2.392 -18.363 1.00 96.88 521 CYS A O 1
ATOM 4046 N N . ILE A 1 522 ? 17.364 -1.831 -20.492 1.00 97.62 522 ILE A N 1
ATOM 4047 C CA . ILE A 1 522 ? 16.427 -0.713 -20.435 1.00 97.62 522 ILE A CA 1
ATOM 4048 C C . ILE A 1 522 ? 15.015 -1.233 -20.693 1.00 97.62 522 ILE A C 1
ATOM 4050 O O . ILE A 1 522 ? 14.735 -1.880 -21.707 1.00 97.62 522 ILE A O 1
ATOM 4054 N N . GLY A 1 523 ? 14.096 -0.938 -19.780 1.00 97.00 523 GLY A N 1
ATOM 4055 C CA . GLY A 1 523 ? 12.702 -1.311 -19.936 1.00 97.00 523 GLY A CA 1
ATOM 4056 C C . GLY A 1 523 ? 11.910 -0.389 -20.872 1.00 97.00 523 GLY A C 1
ATOM 4057 O O . GLY A 1 523 ? 12.212 0.785 -21.077 1.00 97.00 523 GLY A O 1
ATOM 4058 N N . HIS A 1 524 ? 10.836 -0.940 -21.426 1.00 97.25 524 HIS A N 1
ATOM 4059 C CA . HIS A 1 524 ? 9.977 -0.304 -22.425 1.00 97.25 524 HIS A CA 1
ATOM 4060 C C . HIS A 1 524 ? 9.190 0.908 -21.890 1.00 97.25 524 HIS A C 1
ATOM 4062 O O . HIS A 1 524 ? 8.820 1.784 -22.669 1.00 97.25 524 HIS A O 1
ATOM 4068 N N . ALA A 1 525 ? 8.961 1.015 -20.574 1.00 96.38 525 ALA A N 1
ATOM 4069 C CA . ALA A 1 525 ? 8.152 2.082 -19.978 1.00 96.38 525 ALA A CA 1
ATOM 4070 C C . ALA A 1 525 ? 8.713 3.490 -20.234 1.00 96.38 525 ALA A C 1
ATOM 4072 O O . ALA A 1 525 ? 7.937 4.441 -20.296 1.00 96.38 525 ALA A O 1
ATOM 4073 N N . TYR A 1 526 ? 10.029 3.635 -20.441 1.00 96.50 526 TYR A N 1
ATOM 4074 C CA . TYR A 1 526 ? 10.639 4.918 -20.812 1.00 96.50 526 TYR A CA 1
ATOM 4075 C C . TYR A 1 526 ? 10.116 5.469 -22.145 1.00 96.50 526 TYR A C 1
ATOM 4077 O O . TYR A 1 526 ? 10.076 6.685 -22.318 1.00 96.50 526 TYR A O 1
ATOM 4085 N N . PHE A 1 527 ? 9.692 4.579 -23.044 1.00 97.31 527 PHE A N 1
ATOM 4086 C CA . PHE A 1 527 ? 9.281 4.883 -24.412 1.00 97.31 527 PHE A CA 1
ATOM 4087 C C . PHE A 1 527 ? 7.766 4.784 -24.624 1.00 97.31 527 PHE A C 1
ATOM 4089 O O . PHE A 1 527 ? 7.282 5.172 -25.681 1.00 97.31 527 PHE A O 1
ATOM 4096 N N . MET A 1 528 ? 6.993 4.297 -23.644 1.00 95.06 528 MET A N 1
ATOM 4097 C CA . MET A 1 528 ? 5.553 4.052 -23.819 1.00 95.06 528 MET A CA 1
ATOM 4098 C C . MET A 1 528 ? 4.757 5.309 -24.191 1.00 95.06 528 MET A C 1
ATOM 4100 O O . MET A 1 528 ? 3.806 5.204 -24.957 1.00 95.06 528 MET A O 1
ATOM 4104 N N . SER A 1 529 ? 5.167 6.496 -23.731 1.00 94.31 529 SER A N 1
ATOM 4105 C CA . SER A 1 529 ? 4.523 7.764 -24.114 1.00 94.31 529 SER A CA 1
ATOM 4106 C C . SER A 1 529 ? 4.653 8.094 -25.606 1.00 94.31 529 SER A C 1
ATOM 4108 O O . SER A 1 529 ? 3.903 8.919 -26.119 1.00 94.31 529 SER A O 1
ATOM 4110 N N . LEU A 1 530 ? 5.594 7.465 -26.319 1.00 96.12 530 LEU A N 1
ATOM 4111 C CA . LEU A 1 530 ? 5.764 7.644 -27.762 1.00 96.12 530 LEU A CA 1
ATOM 4112 C C . LEU A 1 530 ? 4.662 6.953 -28.574 1.00 96.12 530 LEU A C 1
ATOM 4114 O O . LEU A 1 530 ? 4.517 7.267 -29.748 1.00 96.12 530 LEU A O 1
ATOM 4118 N N . ARG A 1 531 ? 3.863 6.059 -27.969 1.00 94.50 531 ARG A N 1
ATOM 4119 C CA . ARG A 1 531 ? 2.643 5.539 -28.610 1.00 94.50 531 ARG A CA 1
ATOM 4120 C C . ARG A 1 531 ? 1.623 6.650 -28.860 1.00 94.50 531 ARG A C 1
ATOM 4122 O O . ARG A 1 531 ? 0.975 6.649 -29.900 1.00 94.50 531 ARG A O 1
ATOM 4129 N N . ASP A 1 532 ? 1.518 7.595 -27.929 1.00 92.88 532 ASP A N 1
ATOM 4130 C CA . ASP A 1 532 ? 0.582 8.718 -28.025 1.00 92.88 532 ASP A CA 1
ATOM 4131 C C . ASP A 1 532 ? 1.192 9.902 -28.793 1.00 92.88 532 ASP A C 1
ATOM 4133 O O . ASP A 1 532 ? 0.498 10.580 -29.550 1.00 92.88 532 ASP A O 1
ATOM 4137 N N . THR A 1 533 ? 2.503 10.127 -28.636 1.00 94.06 533 THR A N 1
ATOM 4138 C CA . THR A 1 533 ? 3.231 11.245 -29.261 1.00 94.06 533 THR A CA 1
ATOM 4139 C C . THR A 1 533 ? 4.488 10.757 -30.005 1.00 94.06 533 THR A C 1
ATOM 4141 O O . THR A 1 533 ? 5.609 10.960 -29.520 1.00 94.06 533 THR A O 1
ATOM 4144 N N . PRO A 1 534 ? 4.345 10.123 -31.187 1.00 95.25 534 PRO A N 1
ATOM 4145 C CA . PRO A 1 534 ? 5.458 9.556 -31.957 1.00 95.25 534 PRO A CA 1
ATOM 4146 C C . PRO A 1 534 ? 6.221 10.643 -32.737 1.00 95.25 534 PRO A C 1
ATOM 4148 O O . PRO A 1 534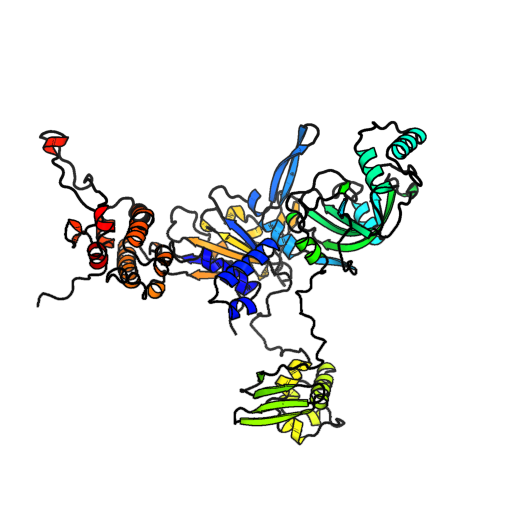 ? 6.162 10.723 -33.961 1.00 95.25 534 PRO A O 1
ATOM 4151 N N . THR A 1 535 ? 6.926 11.521 -32.022 1.00 97.38 535 THR A N 1
ATOM 4152 C CA . THR A 1 535 ? 7.703 12.631 -32.612 1.00 97.38 535 THR A CA 1
ATOM 4153 C C . THR A 1 535 ? 9.186 12.507 -32.291 1.00 97.38 535 THR A C 1
ATOM 4155 O O . THR A 1 535 ? 9.557 11.963 -31.245 1.00 97.38 535 THR A O 1
ATOM 4158 N N . ILE A 1 536 ? 10.038 13.040 -33.170 1.00 97.56 536 ILE A N 1
ATOM 4159 C CA . ILE A 1 536 ? 11.490 13.026 -32.962 1.00 97.56 536 ILE A CA 1
ATOM 4160 C C . ILE A 1 536 ? 11.877 13.846 -31.728 1.00 97.56 536 ILE A C 1
ATOM 4162 O O . ILE A 1 536 ? 12.752 13.439 -30.976 1.00 97.56 536 ILE A O 1
ATOM 4166 N N . GLU A 1 537 ? 11.162 14.935 -31.447 1.00 97.62 537 GLU A N 1
ATOM 4167 C CA . GLU A 1 537 ? 11.368 15.771 -30.266 1.00 97.62 537 GLU A CA 1
ATOM 4168 C C . GLU A 1 537 ? 11.067 15.002 -28.976 1.00 97.62 537 GLU A C 1
ATOM 4170 O O . GLU A 1 537 ? 11.842 15.069 -28.022 1.00 97.62 537 GLU A O 1
ATOM 4175 N N . ALA A 1 538 ? 9.969 14.237 -28.948 1.00 97.50 538 ALA A N 1
ATOM 4176 C CA . ALA A 1 538 ? 9.621 13.411 -27.795 1.00 97.50 538 ALA A CA 1
ATOM 4177 C C . ALA A 1 538 ? 10.637 12.279 -27.581 1.00 97.50 538 ALA A C 1
ATOM 4179 O O . ALA A 1 538 ? 11.016 11.999 -26.443 1.00 97.50 538 ALA A O 1
ATOM 4180 N N . LEU A 1 539 ? 11.118 11.651 -28.660 1.00 97.94 539 LEU A N 1
ATOM 4181 C CA . LEU A 1 539 ? 12.172 10.638 -28.584 1.00 97.94 539 LEU A CA 1
ATOM 4182 C C . LEU A 1 539 ? 13.509 11.238 -28.113 1.00 97.94 539 LEU A C 1
ATOM 4184 O O . LEU A 1 539 ? 14.183 10.662 -27.254 1.00 97.94 539 LEU A O 1
ATOM 4188 N N . GLY A 1 540 ? 13.861 12.413 -28.632 1.00 97.94 540 GLY A N 1
ATOM 4189 C CA . GLY A 1 540 ? 14.989 13.226 -28.193 1.00 97.94 540 GLY A CA 1
ATOM 4190 C C . GLY A 1 540 ? 14.945 13.529 -26.710 1.00 97.94 540 GLY A C 1
ATOM 4191 O O . GLY A 1 540 ? 15.944 13.349 -26.016 1.00 97.94 540 GLY A O 1
ATOM 4192 N N . GLU A 1 541 ? 13.773 13.892 -26.201 1.00 97.75 541 GLU A N 1
ATOM 4193 C CA . GLU A 1 541 ? 13.587 14.157 -24.782 1.00 97.75 541 GLU A CA 1
ATOM 4194 C C . GLU A 1 541 ? 13.752 12.893 -23.927 1.00 97.75 541 GLU A C 1
ATOM 4196 O O . GLU A 1 541 ? 14.443 12.942 -22.912 1.00 97.75 541 GLU A O 1
ATOM 4201 N N . VAL A 1 542 ? 13.223 11.738 -24.355 1.00 97.62 542 VAL A N 1
ATOM 4202 C CA . VAL A 1 542 ? 13.460 10.453 -23.664 1.00 97.62 542 VAL A CA 1
ATOM 4203 C C . VAL A 1 542 ? 14.956 10.143 -23.576 1.00 97.62 542 VAL A C 1
ATOM 4205 O O . VAL A 1 542 ? 15.444 9.740 -22.516 1.00 97.62 542 VAL A O 1
ATOM 4208 N N . PHE A 1 543 ? 15.698 10.346 -24.666 1.00 98.12 543 PHE A N 1
ATOM 4209 C CA . PHE A 1 543 ? 17.143 10.134 -24.676 1.00 98.12 543 PHE A CA 1
ATOM 4210 C C . PHE A 1 543 ? 17.862 11.105 -23.738 1.00 98.12 543 PHE A C 1
ATOM 4212 O O . PHE A 1 543 ? 18.625 10.667 -22.876 1.00 98.12 543 PHE A O 1
ATOM 4219 N N . ARG A 1 544 ? 17.584 12.403 -23.871 1.00 97.06 544 ARG A N 1
ATOM 4220 C CA . ARG A 1 544 ? 18.242 13.475 -23.121 1.00 97.06 544 ARG A CA 1
ATOM 4221 C C . ARG A 1 544 ? 18.022 13.360 -21.616 1.00 97.06 544 ARG A C 1
ATOM 4223 O O . ARG A 1 544 ? 18.993 13.386 -20.867 1.00 97.06 544 ARG A O 1
ATOM 4230 N N . SER A 1 545 ? 16.771 13.272 -21.162 1.00 95.88 545 SER A N 1
ATOM 4231 C CA . SER A 1 545 ? 16.452 13.400 -19.733 1.00 95.88 545 SER A CA 1
ATOM 4232 C C . SER A 1 545 ? 16.409 12.079 -18.978 1.00 95.88 545 SER A C 1
ATOM 4234 O O . SER A 1 545 ? 16.441 12.092 -17.748 1.00 95.88 545 SER A O 1
ATOM 4236 N N . LYS A 1 546 ? 16.345 10.938 -19.679 1.00 96.00 546 LYS A N 1
ATOM 4237 C CA . LYS A 1 546 ? 16.232 9.620 -19.035 1.00 96.00 546 LYS A CA 1
ATOM 4238 C C . LYS A 1 546 ? 17.347 8.669 -19.446 1.00 96.00 546 LYS A C 1
ATOM 4240 O O . LYS A 1 546 ? 18.027 8.128 -18.582 1.00 96.00 546 LYS A O 1
ATOM 4245 N N . LEU A 1 547 ? 17.544 8.464 -20.747 1.00 96.94 547 LEU A N 1
ATOM 4246 C CA . LEU A 1 547 ? 18.419 7.401 -21.247 1.00 96.94 547 LEU A CA 1
ATOM 4247 C C . LEU A 1 547 ? 19.907 7.694 -21.044 1.00 96.94 547 LEU A C 1
ATOM 4249 O O . LEU A 1 547 ? 20.627 6.840 -20.541 1.00 96.94 547 LEU A O 1
ATOM 4253 N N . ILE A 1 548 ? 20.372 8.884 -21.438 1.00 97.38 548 ILE A N 1
ATOM 4254 C CA . ILE A 1 548 ? 21.783 9.262 -21.308 1.00 97.38 548 ILE A CA 1
ATOM 4255 C C . ILE A 1 548 ? 22.206 9.298 -19.832 1.00 97.38 548 ILE A C 1
ATOM 4257 O O . ILE A 1 548 ? 23.181 8.616 -19.521 1.00 97.38 548 ILE A O 1
ATOM 4261 N N . PRO A 1 549 ? 21.465 9.951 -18.910 1.00 96.69 549 PRO A N 1
ATOM 4262 C CA . PRO A 1 549 ? 21.775 9.886 -17.481 1.00 96.69 549 PRO A CA 1
ATOM 4263 C C . PRO A 1 549 ? 21.835 8.456 -16.928 1.00 96.69 549 PRO A C 1
ATOM 4265 O O . PRO A 1 549 ? 22.750 8.121 -16.182 1.00 96.69 549 PRO A O 1
ATOM 4268 N N . LEU A 1 550 ? 20.905 7.584 -17.336 1.00 95.75 550 LEU A N 1
ATOM 4269 C CA . LEU A 1 550 ? 20.898 6.182 -16.910 1.00 95.75 550 LEU A CA 1
ATOM 4270 C C . LEU A 1 550 ? 22.144 5.428 -17.398 1.00 95.75 550 LEU A C 1
ATOM 4272 O O . LEU A 1 550 ? 22.766 4.692 -16.638 1.00 95.75 550 LEU A O 1
ATOM 4276 N N . LEU A 1 551 ? 22.532 5.625 -18.660 1.00 96.88 551 LEU A N 1
ATOM 4277 C CA . LEU A 1 551 ? 23.739 5.016 -19.220 1.00 96.88 551 LEU A CA 1
ATOM 4278 C C . LEU A 1 551 ? 25.011 5.563 -18.553 1.00 96.88 551 LEU A C 1
ATOM 4280 O O . LEU A 1 551 ? 25.945 4.798 -18.325 1.00 96.88 551 LEU A O 1
ATOM 4284 N N . GLN A 1 552 ? 25.051 6.852 -18.203 1.00 95.25 552 GLN A N 1
ATOM 4285 C CA . GLN A 1 552 ? 26.148 7.427 -17.419 1.00 95.25 552 GLN A CA 1
ATOM 4286 C C . GLN A 1 552 ? 26.294 6.737 -16.063 1.00 95.25 552 GLN A C 1
ATOM 4288 O O . GLN A 1 552 ? 27.410 6.387 -15.681 1.00 95.25 552 GLN A O 1
ATOM 4293 N N . GLU A 1 553 ? 25.184 6.483 -15.370 1.00 93.88 553 GLU A N 1
ATOM 4294 C CA . GLU A 1 553 ? 25.188 5.764 -14.095 1.00 93.88 553 GLU A CA 1
ATOM 4295 C C . GLU A 1 553 ? 25.657 4.312 -14.266 1.00 93.88 553 GLU A C 1
ATOM 4297 O O . GLU A 1 553 ? 26.579 3.875 -13.578 1.00 93.88 553 GLU A O 1
ATOM 4302 N N . TYR A 1 554 ? 25.095 3.580 -15.232 1.00 94.44 554 TYR A N 1
ATOM 4303 C CA . TYR A 1 554 ? 25.439 2.175 -15.492 1.00 94.44 554 TYR A CA 1
ATOM 4304 C C . TYR A 1 554 ? 26.907 1.957 -15.838 1.00 94.44 554 TYR A C 1
ATOM 4306 O O . TYR A 1 554 ? 27.513 0.965 -15.430 1.00 94.44 554 TYR A O 1
ATOM 4314 N N . PHE A 1 555 ? 27.478 2.876 -16.610 1.00 94.12 555 PHE A N 1
ATOM 4315 C CA . PHE A 1 555 ? 28.852 2.782 -17.074 1.00 94.12 555 PHE A CA 1
ATOM 4316 C C . PHE A 1 555 ? 29.827 3.614 -16.236 1.00 94.12 555 PHE A C 1
ATOM 4318 O O . PHE A 1 555 ? 30.989 3.710 -16.618 1.00 94.12 555 PHE A O 1
ATOM 4325 N N . PHE A 1 556 ? 29.400 4.178 -15.098 1.00 92.44 556 PHE A N 1
ATOM 4326 C CA . PHE A 1 556 ? 30.226 5.027 -14.229 1.00 92.44 556 PHE A CA 1
ATOM 4327 C C . PHE A 1 556 ? 30.971 6.123 -15.009 1.00 92.44 556 PHE A C 1
ATOM 4329 O O . PHE A 1 556 ? 32.179 6.296 -14.853 1.00 92.44 556 PHE A O 1
ATOM 4336 N N . GLU A 1 557 ? 30.251 6.835 -15.881 1.00 89.06 557 GLU A N 1
ATOM 4337 C CA . GLU A 1 557 ? 30.794 7.863 -16.783 1.00 89.06 557 GLU A CA 1
ATOM 4338 C C . GLU A 1 557 ? 31.816 7.331 -17.823 1.00 89.06 557 GLU A C 1
ATOM 4340 O O . GLU A 1 557 ? 32.563 8.110 -18.416 1.00 89.06 557 GLU A O 1
ATOM 4345 N N . ASP A 1 558 ? 31.855 6.022 -18.120 1.00 93.88 558 ASP A N 1
ATOM 4346 C CA . ASP A 1 558 ? 32.597 5.474 -19.270 1.00 93.88 558 ASP A CA 1
ATOM 4347 C C . ASP A 1 558 ? 31.852 5.773 -20.584 1.00 93.88 558 ASP A C 1
ATOM 4349 O O . ASP A 1 558 ? 31.121 4.958 -21.157 1.00 93.88 558 ASP A O 1
ATOM 4353 N N . TRP A 1 559 ? 32.063 6.992 -21.077 1.00 94.12 559 TRP A N 1
ATOM 4354 C CA . TRP A 1 559 ? 31.476 7.524 -22.307 1.00 94.12 559 TRP A CA 1
ATOM 4355 C C . TRP A 1 559 ? 31.780 6.697 -23.560 1.00 94.12 559 TRP A C 1
ATOM 4357 O O . TRP A 1 559 ? 31.001 6.726 -24.517 1.00 94.12 559 TRP A O 1
ATOM 4367 N N . GLN A 1 560 ? 32.884 5.944 -23.577 1.00 93.94 560 GLN A N 1
ATOM 4368 C CA . GLN A 1 560 ? 33.216 5.084 -24.709 1.00 93.94 560 GLN A CA 1
ATOM 4369 C C . GLN A 1 560 ? 32.275 3.878 -24.770 1.00 93.94 560 GLN A C 1
ATOM 4371 O O . GLN A 1 560 ? 31.777 3.540 -25.847 1.00 93.94 560 GLN A O 1
ATOM 4376 N N . ARG A 1 561 ? 31.961 3.262 -23.626 1.00 96.19 561 ARG A N 1
ATOM 4377 C CA . ARG A 1 561 ? 30.953 2.193 -23.569 1.00 96.19 561 ARG A CA 1
ATOM 4378 C C . ARG A 1 561 ? 29.560 2.702 -23.919 1.00 96.19 561 ARG A C 1
ATOM 4380 O O . ARG A 1 561 ? 28.844 2.029 -24.660 1.00 96.19 561 ARG A O 1
ATOM 4387 N N . ILE A 1 562 ? 29.211 3.919 -23.495 1.00 96.75 562 ILE A N 1
ATOM 4388 C CA . ILE A 1 562 ? 27.958 4.576 -23.907 1.00 96.75 562 ILE A CA 1
ATOM 4389 C C . ILE A 1 562 ? 27.914 4.733 -25.439 1.00 96.75 562 ILE A C 1
ATOM 4391 O O . ILE A 1 562 ? 26.914 4.379 -26.067 1.00 96.75 562 ILE A O 1
ATOM 4395 N N . GLN A 1 563 ? 29.010 5.165 -26.076 1.00 95.62 563 GLN A N 1
ATOM 4396 C CA . GLN A 1 563 ? 29.102 5.214 -27.543 1.00 95.62 563 GLN A CA 1
ATOM 4397 C C . GLN A 1 563 ? 28.927 3.848 -28.212 1.00 95.62 563 GLN A C 1
ATOM 4399 O O . GLN A 1 563 ? 28.405 3.781 -29.327 1.00 95.62 563 GLN A O 1
ATOM 4404 N N . TRP A 1 564 ? 29.395 2.763 -27.594 1.00 96.62 564 TRP A N 1
ATOM 4405 C CA . TRP A 1 564 ? 29.200 1.418 -28.132 1.00 96.62 564 TRP A CA 1
ATOM 4406 C C . TRP A 1 564 ? 27.733 1.007 -28.077 1.00 96.62 564 TRP A C 1
ATOM 4408 O O . TRP A 1 564 ? 27.208 0.584 -29.106 1.00 96.62 564 TRP A O 1
ATOM 4418 N N . VAL A 1 565 ? 27.052 1.228 -26.947 1.00 97.50 565 VAL A N 1
ATOM 4419 C CA . VAL A 1 565 ? 25.602 0.992 -26.806 1.00 97.50 565 VAL A CA 1
ATOM 4420 C C . VAL A 1 565 ? 24.815 1.753 -27.877 1.00 97.50 565 VAL A C 1
ATOM 4422 O O . VAL A 1 565 ? 23.950 1.182 -28.544 1.00 97.50 565 VAL A O 1
ATOM 4425 N N . LEU A 1 566 ? 25.160 3.021 -28.104 1.00 97.38 566 LEU A N 1
ATOM 4426 C CA . LEU A 1 566 ? 24.487 3.895 -29.067 1.00 97.38 566 LEU A CA 1
ATOM 4427 C C . LEU A 1 566 ? 24.978 3.735 -30.513 1.00 97.38 566 LEU A C 1
ATOM 4429 O O . LEU A 1 566 ? 24.447 4.396 -31.399 1.00 97.38 566 LEU A O 1
ATOM 4433 N N . ASN A 1 567 ? 25.966 2.877 -30.780 1.00 96.50 567 ASN A N 1
ATOM 4434 C CA . ASN A 1 567 ? 26.628 2.718 -32.084 1.00 96.50 567 ASN A CA 1
ATOM 4435 C C . ASN A 1 567 ? 27.344 3.974 -32.628 1.00 96.50 567 ASN A C 1
ATOM 4437 O O . ASN A 1 567 ? 27.677 4.036 -33.810 1.00 96.50 567 ASN A O 1
ATOM 4441 N N . ASP A 1 568 ? 27.602 4.991 -31.806 1.00 95.75 568 ASP A N 1
ATOM 4442 C CA . ASP A 1 568 ? 28.083 6.304 -32.265 1.00 95.75 568 ASP A CA 1
ATOM 4443 C C . ASP A 1 568 ? 29.444 6.249 -32.966 1.00 95.75 568 ASP A C 1
ATOM 4445 O O . ASP A 1 568 ? 29.688 6.980 -33.924 1.00 95.75 568 ASP A O 1
ATOM 4449 N N . HIS A 1 569 ? 30.326 5.345 -32.543 1.00 91.94 569 HIS A N 1
ATOM 4450 C CA . HIS A 1 569 ? 31.643 5.148 -33.153 1.00 91.94 569 HIS A CA 1
ATOM 4451 C C . HIS A 1 569 ? 31.585 4.799 -34.656 1.00 91.94 569 HIS A C 1
ATOM 4453 O O . HIS A 1 569 ? 32.569 5.016 -35.363 1.00 91.94 569 HIS A O 1
ATOM 4459 N N . ARG A 1 570 ? 30.434 4.328 -35.157 1.00 92.19 570 ARG A N 1
ATOM 4460 C CA . ARG A 1 570 ? 30.199 3.979 -36.571 1.00 92.19 570 ARG A CA 1
ATOM 4461 C C . ARG A 1 570 ? 29.374 5.016 -37.329 1.00 92.19 570 ARG A C 1
ATOM 4463 O O . ARG A 1 570 ? 29.266 4.924 -38.545 1.00 92.19 570 ARG A O 1
ATOM 4470 N N . LYS A 1 571 ? 28.822 6.017 -36.639 1.00 94.25 571 LYS A N 1
ATOM 4471 C CA . LYS A 1 571 ? 28.017 7.079 -37.255 1.00 94.25 571 LYS A CA 1
ATOM 4472 C C . LYS A 1 571 ? 28.895 8.218 -37.766 1.00 94.25 571 LYS A C 1
ATOM 4474 O O . LYS A 1 571 ? 29.988 8.472 -37.238 1.00 94.25 571 LYS A O 1
ATOM 4479 N N . ALA A 1 572 ? 28.380 8.965 -38.743 1.00 92.94 572 ALA A N 1
ATOM 4480 C CA . ALA A 1 572 ? 28.920 10.273 -39.110 1.00 92.94 572 ALA A CA 1
ATOM 4481 C C . ALA A 1 572 ? 28.934 11.200 -37.885 1.00 92.94 572 ALA A C 1
ATOM 4483 O O . ALA A 1 572 ? 28.044 11.116 -37.042 1.00 92.94 572 ALA A O 1
ATOM 4484 N N . GLN A 1 573 ? 29.924 12.094 -37.781 1.00 91.62 573 GLN A N 1
ATOM 4485 C CA . GLN A 1 573 ? 30.134 12.910 -36.577 1.00 91.62 573 GLN A CA 1
ATOM 4486 C C . GLN A 1 573 ? 28.873 13.679 -36.149 1.00 91.62 573 GLN A C 1
ATOM 4488 O O . GLN A 1 573 ? 28.549 13.683 -34.964 1.00 91.62 573 GLN A O 1
ATOM 4493 N N . ALA A 1 574 ? 28.127 14.244 -37.104 1.00 93.62 574 ALA A N 1
ATOM 4494 C CA . ALA A 1 574 ? 26.884 14.976 -36.852 1.00 93.62 574 ALA A CA 1
ATOM 4495 C C . ALA A 1 574 ? 25.767 14.119 -36.222 1.00 93.62 574 ALA A C 1
ATOM 4497 O O . ALA A 1 574 ? 24.947 14.647 -35.479 1.00 93.62 574 ALA A O 1
ATOM 4498 N N . HIS A 1 575 ? 25.757 12.807 -36.480 1.00 95.88 575 HIS A N 1
ATOM 4499 C CA . HIS A 1 575 ? 24.719 11.868 -36.031 1.00 95.88 575 HIS A CA 1
ATOM 4500 C C . HIS A 1 575 ? 25.098 11.138 -34.730 1.00 95.88 575 HIS A C 1
ATOM 4502 O O . HIS A 1 575 ? 24.365 10.269 -34.267 1.00 95.88 575 HIS A O 1
ATOM 4508 N N . ARG A 1 576 ? 26.269 11.433 -34.152 1.00 96.94 576 ARG A N 1
ATOM 4509 C CA . ARG A 1 576 ? 26.700 10.846 -32.876 1.00 96.94 576 ARG A CA 1
ATOM 4510 C C . ARG A 1 576 ? 26.013 11.567 -31.731 1.00 96.94 576 ARG A C 1
ATOM 4512 O O . ARG A 1 576 ? 26.119 12.792 -31.677 1.00 96.94 576 ARG A O 1
ATOM 4519 N N . PHE A 1 577 ? 25.391 10.829 -30.815 1.00 97.75 577 PHE A N 1
ATOM 4520 C CA . PHE A 1 577 ? 24.834 11.395 -29.583 1.00 97.75 577 PHE A CA 1
ATOM 4521 C C . PHE A 1 577 ? 25.939 11.807 -28.612 1.00 97.75 577 PHE A C 1
ATOM 4523 O O . PHE A 1 577 ? 25.866 12.868 -28.002 1.00 97.75 577 PHE A O 1
ATOM 4530 N N . ILE A 1 578 ? 26.992 11.001 -28.506 1.00 96.38 578 ILE A N 1
ATOM 4531 C CA . ILE A 1 578 ? 28.181 11.272 -27.706 1.00 96.38 578 ILE A CA 1
ATOM 4532 C C . ILE A 1 578 ? 29.344 11.560 -28.648 1.00 96.38 578 ILE A C 1
ATOM 4534 O O . ILE A 1 578 ? 29.671 10.770 -29.539 1.00 96.38 578 ILE A O 1
ATOM 4538 N N . GLN A 1 579 ? 30.007 12.693 -28.449 1.00 92.94 579 GLN A N 1
ATOM 4539 C CA . GLN A 1 579 ? 31.145 13.121 -29.250 1.00 92.94 579 GLN A CA 1
ATOM 4540 C C . GLN A 1 579 ? 32.401 13.282 -28.403 1.00 92.94 579 GLN A C 1
ATOM 4542 O O . GLN A 1 579 ? 32.367 13.655 -27.231 1.00 92.94 579 GLN A O 1
ATOM 4547 N N . LYS A 1 580 ? 33.534 13.057 -29.065 1.00 88.44 580 LYS A N 1
ATOM 4548 C CA . LYS A 1 580 ? 34.866 13.335 -28.547 1.00 88.44 580 LYS A CA 1
ATOM 4549 C C . LYS A 1 580 ? 35.459 14.509 -29.334 1.00 88.44 580 LYS A C 1
ATOM 4551 O O . LYS A 1 580 ? 35.993 14.285 -30.424 1.00 88.44 580 LYS A O 1
ATOM 4556 N N . PRO A 1 581 ? 35.301 15.759 -28.865 1.00 83.81 581 PRO A N 1
ATOM 4557 C CA . PRO A 1 581 ? 35.882 16.916 -29.529 1.00 83.81 581 PRO A CA 1
ATOM 4558 C C . PRO A 1 581 ? 37.410 16.832 -29.524 1.00 83.81 581 PRO A C 1
ATOM 4560 O O . PRO A 1 581 ? 38.022 16.368 -28.560 1.00 83.81 581 PRO A O 1
ATOM 4563 N N . ALA A 1 582 ? 38.032 17.307 -30.602 1.00 80.44 582 ALA A N 1
ATOM 4564 C CA . ALA A 1 582 ? 39.475 17.486 -30.628 1.00 80.44 582 ALA A CA 1
ATOM 4565 C C . ALA A 1 582 ? 39.862 18.591 -29.633 1.00 80.44 582 ALA A C 1
ATOM 4567 O O . ALA A 1 582 ? 39.338 19.703 -29.695 1.00 80.44 582 ALA A O 1
ATOM 4568 N N . SER A 1 583 ? 40.786 18.283 -28.726 1.00 77.06 583 SER A N 1
ATOM 4569 C CA . SER A 1 583 ? 41.338 19.250 -27.778 1.00 77.06 583 SER A CA 1
ATOM 4570 C C . SER A 1 583 ? 42.747 19.628 -28.210 1.00 77.06 583 SER A C 1
ATOM 4572 O O . SER A 1 583 ? 43.600 18.758 -28.379 1.00 77.06 583 SER A O 1
ATOM 4574 N N . ASN A 1 584 ? 43.016 20.925 -28.346 1.00 81.56 584 ASN A N 1
ATOM 4575 C CA . ASN A 1 584 ? 44.379 21.411 -28.517 1.00 81.56 584 ASN A CA 1
ATOM 4576 C C . ASN A 1 584 ? 45.059 21.493 -27.141 1.00 81.56 584 ASN A C 1
ATOM 4578 O O . ASN A 1 584 ? 44.998 22.519 -26.465 1.00 81.56 584 ASN A O 1
ATOM 4582 N N . ILE A 1 585 ? 45.660 20.380 -26.708 1.00 80.81 585 ILE A N 1
ATOM 4583 C CA . ILE A 1 585 ? 46.296 20.248 -25.385 1.00 80.81 585 ILE A CA 1
ATOM 4584 C C . ILE A 1 585 ? 47.394 21.302 -25.202 1.00 80.81 585 ILE A C 1
ATOM 4586 O O . ILE A 1 585 ? 47.445 21.950 -24.160 1.00 80.81 585 ILE A O 1
ATOM 4590 N N . ALA A 1 586 ? 48.215 21.525 -26.233 1.00 81.38 586 ALA A N 1
ATOM 4591 C CA . ALA A 1 586 ? 49.301 22.501 -26.194 1.00 81.38 586 ALA A CA 1
ATOM 4592 C C . ALA A 1 586 ? 48.782 23.932 -25.989 1.00 81.38 586 ALA A C 1
ATOM 4594 O O . ALA A 1 586 ? 49.362 24.699 -25.227 1.00 81.38 586 ALA A O 1
ATOM 4595 N N . GLN A 1 587 ? 47.653 24.285 -26.608 1.00 84.62 587 GLN A N 1
ATOM 4596 C CA . GLN A 1 587 ? 47.032 25.596 -26.412 1.00 84.62 587 GLN A CA 1
ATOM 4597 C C . GLN A 1 587 ? 46.414 25.761 -25.015 1.00 84.62 587 GLN A C 1
ATOM 4599 O O . GLN A 1 587 ? 46.396 26.870 -24.489 1.00 84.62 587 GLN A O 1
ATOM 4604 N N . LEU A 1 588 ? 45.893 24.685 -24.420 1.00 83.44 588 LEU A N 1
ATOM 4605 C CA . LEU A 1 588 ? 45.225 24.736 -23.116 1.00 83.44 588 LEU A CA 1
ATOM 4606 C C . LEU A 1 588 ? 46.202 24.688 -21.933 1.00 83.44 588 LEU A C 1
ATOM 4608 O O . LEU A 1 588 ? 45.935 25.316 -20.912 1.00 83.44 588 LEU A O 1
ATOM 4612 N N . PHE A 1 589 ? 47.312 23.954 -22.059 1.00 86.31 589 PHE A N 1
ATOM 4613 C CA . PHE A 1 589 ? 48.224 23.660 -20.944 1.00 86.31 589 PHE A CA 1
ATOM 4614 C C . PHE A 1 589 ? 49.700 24.008 -21.212 1.00 86.31 589 PHE A C 1
ATOM 4616 O O . PHE A 1 589 ? 50.517 23.889 -20.301 1.00 86.31 589 PHE A O 1
ATOM 4623 N N . GLY A 1 590 ? 50.049 24.460 -22.422 1.00 83.62 590 GLY A N 1
ATOM 4624 C CA . GLY A 1 590 ? 51.428 24.727 -22.845 1.00 83.62 590 GLY A CA 1
ATOM 4625 C C . GLY A 1 590 ? 52.152 23.496 -23.408 1.00 83.62 590 GLY A C 1
ATOM 4626 O O . GLY A 1 590 ? 51.675 22.363 -23.316 1.00 83.62 590 GLY A O 1
ATOM 4627 N N . GLU A 1 591 ? 53.321 23.714 -24.018 1.00 82.44 591 GLU A N 1
ATOM 4628 C CA . GLU A 1 591 ? 54.166 22.624 -24.523 1.00 82.44 591 GLU A CA 1
ATOM 4629 C C . GLU A 1 591 ? 54.814 21.848 -23.360 1.00 82.44 591 GLU A C 1
ATOM 4631 O O . GLU A 1 591 ? 55.364 22.442 -22.435 1.00 82.44 591 GLU A O 1
ATOM 4636 N N . GLY A 1 592 ? 54.743 20.511 -23.397 1.00 77.25 592 GLY A N 1
ATOM 4637 C CA . GLY A 1 592 ? 55.327 19.618 -22.382 1.00 77.25 592 GLY A CA 1
ATOM 4638 C C . GLY A 1 592 ? 54.321 18.915 -21.461 1.00 77.25 592 GLY A C 1
ATOM 4639 O O . GLY A 1 592 ? 54.695 17.966 -20.773 1.00 77.25 592 GLY A O 1
ATOM 4640 N N . VAL A 1 593 ? 53.041 19.307 -21.481 1.00 77.88 593 VAL A N 1
ATOM 4641 C CA . VAL A 1 593 ? 51.964 18.592 -20.773 1.00 77.88 593 VAL A CA 1
ATOM 4642 C C . VAL A 1 593 ? 51.348 17.542 -21.700 1.00 77.88 593 VAL A C 1
ATOM 4644 O O . VAL A 1 593 ? 50.805 17.875 -22.752 1.00 77.88 593 VAL A O 1
ATOM 4647 N N . SER A 1 594 ? 51.407 16.268 -21.302 1.00 73.50 594 SER A N 1
ATOM 4648 C CA . SER A 1 594 ? 50.704 15.175 -21.986 1.00 73.50 594 SER A CA 1
ATOM 4649 C C . SER A 1 594 ? 49.490 14.742 -21.168 1.00 73.50 594 SER A C 1
ATOM 4651 O O . SER A 1 594 ? 49.581 14.501 -19.966 1.00 73.50 594 SER A O 1
ATOM 4653 N N . VAL A 1 595 ? 48.332 14.683 -21.822 1.00 71.75 595 VAL A N 1
ATOM 4654 C CA . VAL A 1 595 ? 47.084 14.199 -21.227 1.00 71.75 595 VAL A CA 1
ATOM 4655 C C . VAL A 1 595 ? 46.898 12.759 -21.693 1.00 71.75 595 VAL A C 1
ATOM 4657 O O . VAL A 1 595 ? 46.964 12.489 -22.890 1.00 71.75 595 VAL A O 1
ATOM 4660 N N . THR A 1 596 ? 46.717 11.829 -20.755 1.00 67.56 596 THR A N 1
ATOM 4661 C CA . THR A 1 596 ? 46.496 10.409 -21.064 1.00 67.56 596 THR A CA 1
ATOM 4662 C C . THR A 1 596 ? 45.144 10.199 -21.745 1.00 67.56 596 THR A C 1
ATOM 4664 O O . THR A 1 596 ? 44.216 10.991 -21.573 1.00 67.56 596 THR A O 1
ATOM 4667 N N . ASP A 1 597 ? 44.991 9.089 -22.472 1.00 62.72 597 ASP A N 1
ATOM 4668 C CA . ASP A 1 597 ? 43.730 8.750 -23.147 1.00 62.72 597 ASP A CA 1
ATOM 4669 C C . ASP A 1 597 ? 42.529 8.595 -22.194 1.00 62.72 597 ASP A C 1
ATOM 4671 O O . ASP A 1 597 ? 41.387 8.698 -22.628 1.00 62.72 597 ASP A O 1
ATOM 4675 N N . GLN A 1 598 ? 42.768 8.422 -20.892 1.00 59.91 598 GLN A N 1
ATOM 4676 C CA . GLN A 1 598 ? 41.721 8.373 -19.865 1.00 59.91 598 GLN A CA 1
ATOM 4677 C C . GLN A 1 598 ? 41.158 9.756 -19.490 1.00 59.91 598 GLN A C 1
ATOM 4679 O O . GLN A 1 598 ? 40.063 9.838 -18.948 1.00 59.91 598 GLN A O 1
ATOM 4684 N N . ASN A 1 599 ? 41.858 10.845 -19.820 1.00 65.81 599 ASN A N 1
ATOM 4685 C CA . ASN A 1 599 ? 41.481 12.223 -19.472 1.00 65.81 599 ASN A CA 1
ATOM 4686 C C . ASN A 1 599 ? 40.866 12.978 -20.666 1.00 65.81 599 ASN A C 1
ATOM 4688 O O . ASN A 1 599 ? 40.996 14.198 -20.804 1.00 65.81 599 ASN A O 1
ATOM 4692 N N . GLN A 1 600 ? 40.235 12.243 -21.580 1.00 73.00 600 GLN A N 1
ATOM 4693 C CA . GLN A 1 600 ? 39.631 12.806 -22.781 1.00 73.00 600 GLN A CA 1
ATOM 4694 C C . GLN A 1 600 ? 38.301 13.491 -22.462 1.00 73.00 600 GLN A C 1
ATOM 4696 O O . GLN A 1 600 ? 37.493 13.002 -21.677 1.00 73.00 600 GLN A O 1
ATOM 4701 N N . ARG A 1 601 ? 38.062 14.636 -23.108 1.00 84.75 601 ARG A N 1
ATOM 4702 C CA . ARG A 1 601 ? 36.802 15.368 -22.984 1.00 84.75 601 ARG A CA 1
ATOM 4703 C C . ARG A 1 601 ? 35.728 14.695 -23.837 1.00 84.75 601 ARG A C 1
ATOM 4705 O O . ARG A 1 601 ? 35.921 14.525 -25.039 1.00 84.75 601 ARG A O 1
ATOM 4712 N N . TRP A 1 602 ? 34.589 14.414 -23.219 1.00 90.69 602 TRP A N 1
ATOM 4713 C CA . TRP A 1 602 ? 33.380 13.915 -23.866 1.00 90.69 602 TRP A CA 1
ATOM 4714 C C . TRP A 1 602 ? 32.271 14.959 -23.768 1.00 90.69 602 TRP A C 1
ATOM 4716 O O . TRP A 1 602 ? 32.229 15.734 -22.811 1.00 90.69 602 TRP A O 1
ATOM 4726 N N . VAL A 1 603 ? 31.412 15.029 -24.783 1.00 93.00 603 VAL A N 1
ATOM 4727 C CA . VAL A 1 603 ? 30.252 15.931 -24.801 1.00 93.00 603 VAL A CA 1
ATOM 4728 C C . VAL A 1 603 ? 29.043 15.234 -25.412 1.00 93.00 603 VAL A C 1
ATOM 4730 O O . VAL A 1 603 ? 29.181 14.444 -26.349 1.00 93.00 603 VAL A O 1
ATOM 4733 N N . VAL A 1 604 ? 27.859 15.566 -24.906 1.00 96.12 604 VAL A N 1
ATOM 4734 C CA . VAL A 1 604 ? 26.585 15.202 -25.530 1.00 96.12 604 VAL A CA 1
ATOM 4735 C C . VAL A 1 604 ? 26.309 16.177 -26.678 1.00 96.12 604 VAL A C 1
ATOM 4737 O O . VAL A 1 604 ? 26.425 17.393 -26.521 1.00 96.12 604 VAL A O 1
ATOM 4740 N N . ASN A 1 605 ? 25.971 15.647 -27.847 1.00 96.38 605 ASN A N 1
ATOM 4741 C CA . ASN A 1 605 ? 25.591 16.406 -29.030 1.00 96.38 605 ASN A CA 1
ATOM 4742 C C . ASN A 1 605 ? 24.070 16.588 -29.065 1.00 96.38 605 ASN A C 1
ATOM 4744 O O . ASN A 1 605 ? 23.343 15.753 -29.599 1.00 96.38 605 ASN A O 1
ATOM 4748 N N . GLU A 1 606 ? 23.602 17.714 -28.532 1.00 95.88 606 GLU A N 1
ATOM 4749 C CA . GLU A 1 606 ? 22.174 18.048 -28.456 1.00 95.88 606 GLU A CA 1
ATOM 4750 C C . GLU A 1 606 ? 21.466 18.065 -29.815 1.00 95.88 606 GLU A C 1
ATOM 4752 O O . GLU A 1 606 ? 20.287 17.729 -29.905 1.00 95.88 606 GLU A O 1
ATOM 4757 N N . ALA A 1 607 ? 22.181 18.415 -30.889 1.00 96.75 607 ALA A N 1
ATOM 4758 C CA . ALA A 1 607 ? 21.599 18.448 -32.226 1.00 96.75 607 ALA A CA 1
ATOM 4759 C C . ALA A 1 607 ? 21.242 17.042 -32.737 1.00 96.75 607 ALA A C 1
ATOM 4761 O O . ALA A 1 607 ? 20.265 16.900 -33.468 1.00 96.75 607 ALA A O 1
ATOM 4762 N N . ALA A 1 608 ? 21.979 15.999 -32.328 1.00 96.94 608 ALA A N 1
ATOM 4763 C CA . ALA A 1 608 ? 21.702 14.626 -32.755 1.00 96.94 608 ALA A CA 1
ATOM 4764 C C . ALA A 1 608 ? 20.350 14.105 -32.249 1.00 96.94 608 ALA A C 1
ATOM 4766 O O . ALA A 1 608 ? 19.764 13.243 -32.897 1.00 96.94 608 ALA A O 1
ATOM 4767 N N . PHE A 1 609 ? 19.816 14.646 -31.148 1.00 97.62 609 PHE A N 1
ATOM 4768 C CA . PHE A 1 609 ? 18.502 14.246 -30.633 1.00 97.62 609 PHE A CA 1
ATOM 4769 C C . PHE A 1 609 ? 17.329 14.635 -31.543 1.00 97.62 609 PHE A C 1
ATOM 4771 O O . PHE A 1 609 ? 16.221 14.148 -31.352 1.00 97.62 609 PHE A O 1
ATOM 4778 N N . LEU A 1 610 ? 17.560 15.502 -32.532 1.00 97.31 610 LEU A N 1
ATOM 4779 C CA . LEU A 1 610 ? 16.548 15.936 -33.498 1.00 97.31 610 LEU A CA 1
ATOM 4780 C C . LEU A 1 610 ? 16.741 15.303 -34.886 1.00 97.31 610 LEU A C 1
ATOM 4782 O O . LEU A 1 610 ? 16.035 15.665 -35.824 1.00 97.31 610 LEU A O 1
ATOM 4786 N N . LEU A 1 611 ? 17.694 14.377 -35.037 1.00 96.88 611 LEU A N 1
ATOM 4787 C CA . LEU A 1 611 ? 18.031 13.747 -36.316 1.00 96.88 611 LEU A CA 1
ATOM 4788 C C . LEU A 1 611 ? 17.602 12.280 -36.316 1.00 96.88 611 LEU A C 1
ATOM 4790 O O . LEU A 1 611 ? 18.143 11.478 -35.555 1.00 96.88 611 LEU A O 1
ATOM 4794 N N . ALA A 1 612 ? 16.678 11.900 -37.200 1.00 96.00 612 ALA A N 1
ATOM 4795 C CA . ALA A 1 612 ? 16.210 10.517 -37.322 1.00 96.00 612 ALA A CA 1
ATOM 4796 C C . ALA A 1 612 ? 17.362 9.549 -37.660 1.00 96.00 612 ALA A C 1
ATOM 4798 O O . ALA A 1 612 ? 17.431 8.439 -37.135 1.00 96.00 612 ALA A O 1
ATOM 4799 N N . GLU A 1 613 ? 18.332 10.003 -38.453 1.00 95.81 613 GLU A N 1
ATOM 4800 C CA . GLU A 1 613 ? 19.521 9.255 -38.861 1.00 95.81 613 GLU A CA 1
ATOM 4801 C C . GLU A 1 613 ? 20.412 8.871 -37.671 1.00 95.81 613 GLU A C 1
ATOM 4803 O O . GLU A 1 613 ? 21.063 7.823 -37.692 1.00 95.81 613 GLU A O 1
ATOM 4808 N N . ALA A 1 614 ? 20.432 9.688 -36.610 1.00 96.69 614 ALA A N 1
ATOM 4809 C CA . ALA A 1 614 ? 21.168 9.375 -35.388 1.00 96.69 614 ALA A CA 1
ATOM 4810 C C . ALA A 1 614 ? 20.594 8.137 -34.687 1.00 96.69 614 ALA A C 1
ATOM 4812 O O . ALA A 1 614 ? 21.359 7.312 -34.175 1.00 96.69 614 ALA A O 1
ATOM 4813 N N . TYR A 1 615 ? 19.269 7.981 -34.707 1.00 97.25 615 TYR A N 1
ATOM 4814 C CA . TYR A 1 615 ? 18.564 6.834 -34.137 1.00 97.25 615 TYR A CA 1
ATOM 4815 C C . TYR A 1 615 ? 18.557 5.627 -35.074 1.00 97.25 615 TYR A C 1
ATOM 4817 O O . TYR A 1 615 ? 18.818 4.515 -34.621 1.00 97.25 615 TYR A O 1
ATOM 4825 N N . ALA A 1 616 ? 18.351 5.827 -36.380 1.00 95.69 616 ALA A N 1
ATOM 4826 C CA . ALA A 1 616 ? 18.463 4.762 -37.378 1.00 95.69 616 ALA A CA 1
ATOM 4827 C C . ALA A 1 616 ? 19.842 4.084 -37.301 1.00 95.69 616 ALA A C 1
ATOM 4829 O O . ALA A 1 616 ? 19.943 2.858 -37.226 1.00 95.69 616 ALA A O 1
ATOM 4830 N N . GLY A 1 617 ? 20.903 4.885 -37.157 1.00 95.12 617 GLY A N 1
ATOM 4831 C CA . GLY A 1 617 ? 22.263 4.392 -36.958 1.00 95.12 617 GLY A CA 1
ATOM 4832 C C . GLY A 1 617 ? 22.470 3.588 -35.666 1.00 95.12 617 GLY A C 1
ATOM 4833 O O . GLY A 1 617 ? 23.493 2.921 -35.543 1.00 95.12 617 GLY A O 1
ATOM 4834 N N . VAL A 1 618 ? 21.553 3.620 -34.687 1.00 95.88 618 VAL A N 1
ATOM 4835 C CA . VAL A 1 618 ? 21.596 2.715 -33.519 1.00 95.88 618 VAL A CA 1
ATOM 4836 C C . VAL A 1 618 ? 21.248 1.288 -33.942 1.00 95.88 618 VAL A C 1
ATOM 4838 O O . VAL A 1 618 ? 21.911 0.357 -33.478 1.00 95.88 618 VAL A O 1
ATOM 4841 N N . ILE A 1 619 ? 20.243 1.133 -34.812 1.00 93.00 619 ILE A N 1
ATOM 4842 C CA . ILE A 1 619 ? 19.703 -0.149 -35.293 1.00 93.00 619 ILE A CA 1
ATOM 4843 C C . ILE A 1 619 ? 20.657 -0.805 -36.293 1.00 93.00 619 ILE A C 1
ATOM 4845 O O . ILE A 1 619 ? 20.809 -2.024 -36.274 1.00 93.00 619 ILE A O 1
ATOM 4849 N N . GLU A 1 620 ? 21.308 -0.015 -37.152 1.00 81.75 620 GLU A N 1
ATOM 4850 C CA . GLU A 1 620 ? 22.182 -0.524 -38.213 1.00 81.75 620 GLU A CA 1
ATOM 4851 C C . GLU A 1 620 ? 23.303 -1.434 -37.674 1.00 81.75 620 GLU A C 1
ATOM 4853 O O . GLU A 1 620 ? 24.336 -1.003 -37.143 1.00 81.75 620 GLU A O 1
ATOM 4858 N N . LEU A 1 621 ? 23.110 -2.738 -37.864 1.00 60.69 621 LEU A N 1
ATOM 4859 C CA . LEU A 1 621 ? 24.147 -3.754 -37.790 1.00 60.69 621 LEU A CA 1
ATOM 4860 C C . LEU A 1 621 ? 24.786 -3.815 -39.179 1.00 60.69 621 LEU A C 1
ATOM 4862 O O . LEU A 1 621 ? 24.189 -4.360 -40.103 1.00 60.69 621 LEU A O 1
ATOM 4866 N N . VAL A 1 622 ? 25.976 -3.236 -39.376 1.00 42.62 622 VAL A N 1
ATOM 4867 C CA . VAL A 1 622 ? 26.665 -3.411 -40.669 1.00 42.62 622 VAL A CA 1
ATOM 4868 C C . VAL A 1 622 ? 26.908 -4.903 -40.878 1.00 42.62 622 VAL A C 1
ATOM 4870 O O . VAL A 1 622 ? 27.651 -5.523 -40.117 1.00 42.62 622 VAL A O 1
ATOM 4873 N N . GLY A 1 623 ? 26.273 -5.440 -41.913 1.00 46.91 623 GLY A N 1
ATOM 4874 C CA . GLY A 1 623 ? 26.374 -6.828 -42.332 1.00 46.91 623 GLY A CA 1
ATOM 4875 C C . GLY A 1 623 ? 25.833 -7.033 -43.744 1.00 46.91 623 GLY A C 1
ATOM 4876 O O . GLY A 1 623 ? 25.028 -7.928 -43.949 1.00 46.91 623 GLY A O 1
ATOM 4877 N N . ALA A 1 624 ? 26.231 -6.186 -44.700 1.00 34.09 624 ALA A N 1
ATOM 4878 C CA . ALA A 1 624 ? 26.099 -6.449 -46.136 1.00 34.09 624 ALA A CA 1
ATOM 4879 C C . ALA A 1 624 ? 26.963 -5.455 -46.930 1.00 34.09 624 ALA A C 1
ATOM 4881 O O . ALA A 1 624 ? 26.452 -4.426 -47.344 1.00 34.09 624 ALA A O 1
ATOM 4882 N N . MET A 1 625 ? 28.270 -5.717 -47.059 1.00 36.03 625 MET A N 1
ATOM 4883 C CA . MET A 1 625 ? 29.147 -5.341 -48.191 1.00 36.03 625 MET A CA 1
ATOM 4884 C C . MET A 1 625 ? 30.605 -5.680 -47.828 1.00 36.03 625 MET A C 1
ATOM 4886 O O . MET A 1 625 ? 31.303 -4.845 -47.257 1.00 36.03 625 MET A O 1
ATOM 4890 N N . ALA A 1 626 ? 31.020 -6.918 -48.120 1.00 33.72 626 ALA A N 1
ATOM 4891 C CA . ALA A 1 626 ? 32.367 -7.319 -48.556 1.00 33.72 626 ALA A CA 1
ATOM 4892 C C . ALA A 1 626 ? 32.440 -8.861 -48.643 1.00 33.72 626 ALA A C 1
ATOM 4894 O O . ALA A 1 626 ? 33.003 -9.511 -47.764 1.00 33.72 626 ALA A O 1
ATOM 4895 N N . GLU A 1 627 ? 31.847 -9.428 -49.696 1.00 32.31 627 GLU A N 1
ATOM 4896 C CA . GLU A 1 627 ? 32.522 -10.468 -50.488 1.00 32.31 627 GLU A CA 1
ATOM 4897 C C . GLU A 1 627 ? 32.852 -9.858 -51.850 1.00 32.31 627 GLU A C 1
ATOM 4899 O O . GLU A 1 627 ? 31.990 -9.097 -52.359 1.00 32.31 627 GLU A O 1
#

Foldseek 3Di:
DDFQQDQFAAAEFAPQLCQVVCVLLSLCCQVPVVQCVVCVVPSVSSVVVSVVCVLLQQEDEDEDAAPQFLCQAAKDWDWDQDPVRDTDIDIDGHPNNQSLQLLVKDFPDADQDDLDPPPAFEKEAEQAQCPDPRVCRVVVCVVVQKGFDQAPFLQDLPPPADLVSLCVSCVVVVHHDDSPDLSSVQCCCQQHVDDFQHKYWYANPFFFTFWIWTFHAHWDFQDPVVVPGRRRIMTGIGTRTGIVPTHTPSLWFPDTHDPRRMDTDDPVGTDVVSVCVRSVSDPDPPDDDDPQPWLDDAQDAFFPGWGFNDTHQFKTWTQDPVGDIDIDTPVLLVVLLVCCLVVLDPLVCLLVLVNCVSCVVDPDDSCVSNVPSRGSSRSSCSVNVDDDDDDDDPGDRQDPSAHEYEYEACQNYPVCRNCPPCLVQLALQCAPPHPNHDWDQDDPVRDTDHRHNRYHYYYYHQLLCPVTDPDDPSNVVRYHYDYSAADLVLQQPQDEPNFRSSLLLVLLQVLCCVVPRRSNRHHCSLPNCCVVVSYLVSQLCSCVPPVVVSVCVSVVNPLVSVCSSQVQVVDDQLQRQKDFDDDPCCVVPNPPDDDDPVRTDMDGNSNNSRDVSSSVSSNDDPDDDDD

Sequence (627 aa):
MNPLPPLNQILFGPPGTGKTYETINAALEILAPEFIAANRDDRAAVKGHFDSLVAAGHVRFVTFHQSFSYEDFVEGLRAENTEDGQLTYSVVDGVFKSLCEAASAQVTKQAEAPLDLKGRTVWKMSLGNTLGSDAYIFDECIDKGYALLGYGGLVDFSGSKTRDDIIKRFQDAGTAVAKDAYEVTAVTTFVIKMKAGDLVVVTDGNMKFRAIGEITGAYQSIKRDEQGDTYGQCRTVRWLRVYKPSLPFDQLMTKQFSQRTLYELSPGSMDMEKLEALLQMKSPSAGTRAPSDVPYRVGEVFGRAYSVTKASADVLELKKPNGNELAFSMRMLKLLADYVRRGDLTIEDIKEKRVFEKVPESSLEPYLVNGYNNILPALVERLTGIRPTSSVDDAGPPPQGAKVLIIDEINRGNVSRVLGELITLIEPSKRAGNAEALEVTLPYSKERFSVPANLYLIGTMNTADRSLAGLDLALRRRFSFREMPPRPDLLDEVDISGVNVGAMLRVMNERIELLLDRDHCIGHAYFMSLRDTPTIEALGEVFRSKLIPLLQEYFFEDWQRIQWVLNDHRKAQAHRFIQKPASNIAQLFGEGVSVTDQNQRWVVNEAAFLLAEAYAGVIELVGAMAE

InterPro domains:
  IPR011704 ATPase, dynein-related, AAA domain [PF07728] (401-479)
  IPR027417 P-loop containing nucleoside triphosphate hydrolase [G3DSA:3.40.50.300] (343-515)
  IPR027417 P-loop containing nucleoside triphosphate hydrolase [SSF52540] (4-496)
  IPR052934 Methylated DNA Recognition and Restriction Enzymes [PTHR37291] (5-591)
  IPR059470 Domain of unknown function DUF8426 [PF28530] (123-266)
  IPR060524 McrB, alpha-helical lid domain [PF28529] (502-563)

pLDDT: mean 85.24, std 14.89, range [23.75, 98.19]